Protein 6OZF (pdb70)

InterPro domains:
  IPR007581 Endonuclease V [MF_00801] (12-224)
  IPR007581 Endonuclease V [PF04493] (22-214)
  IPR007581 Endonuclease V [PTHR28511] (19-219)
  IPR007581 Endonuclease V [cd06559] (13-219)
  IPR053396 Endonuclease V-like [NF041102] (6-221)

Secondary structure (DSSP, 8-state):
--EEE-S-S---HHHHHHHHHHHGGG-------S--SEEEEEEEEEEETTEEEEEEEEEETTT--EEEEEEEEEE--S---TT-HHHHHHHHHHHHHHH--S--SEEEEES-SSSSTTS--HHHHHHHHHTS-EEEEESS-SS-B-PPPPSSTT-EEEEEETTEEEEEEE--STTS--EEEEE-SS--HHHHHHHHHHHS-TT-SS-HHHHHHHHHHHHH-/--EEE-S-S---HHHHHHHHHHHGGG-------S--SEEEEEEEE-SSTTEEEEEEEEEETTT--EEEEEEEEEE--S---TT-HHHHHHHHHHHHHTT--SPPSEEEEES-SSSSTTS--HHHHHHHHHTS-EEEEESS-SS-EEPPPPSSTT-EEEEEETTEEEEEEE--STTS--EEEEE-SS--HHHHHHHHHHHSPTT-SS-HHHHHHHHHHHHHHHHH-

Solvent-accessible surface area: 19078 Å² total; per-residue (Å²): 38,44,18,58,8,44,23,68,32,97,29,78,48,110,72,0,51,128,33,2,61,103,14,83,139,108,20,119,84,55,77,34,150,44,114,5,102,71,1,0,0,5,17,24,6,71,60,32,176,64,50,0,0,1,0,0,0,0,1,55,38,100,67,31,121,64,62,29,56,16,42,43,110,9,124,15,128,18,79,128,51,80,4,3,36,2,4,28,26,0,43,7,1,3,82,0,0,35,50,4,209,32,128,3,48,0,0,0,2,57,10,15,0,6,0,4,48,41,27,1,2,10,0,0,0,0,0,11,0,9,82,7,25,0,0,0,6,12,129,76,120,53,68,9,94,64,160,102,7,129,80,131,84,51,19,92,12,49,1,80,45,60,172,80,60,0,0,0,0,1,20,5,82,108,66,32,57,6,0,14,1,0,0,0,16,51,0,29,16,83,9,0,27,96,0,0,62,36,0,6,56,102,48,92,53,30,0,6,0,2,52,20,0,88,55,34,0,76,166,71,112,33,52,11,69,8,31,28,90,24,109,27,77,60,129,77,0,62,113,31,2,51,98,15,88,151,102,27,108,81,56,79,41,137,42,125,6,89,66,2,0,0,4,8,28,10,50,36,22,161,132,57,0,0,0,0,0,0,0,3,53,29,104,69,41,127,67,62,25,55,20,28,36,92,17,136,10,94,20,82,128,55,81,5,4,37,2,5,44,21,0,45,6,1,4,101,0,0,35,52,5,213,34,124,3,47,0,0,0,4,39,9,16,0,8,0,4,53,42,38,1,2,10,0,1,0,0,0,14,0,6,73,6,23,0,0,0,5,9,118,80,125,55,63,10,93,60,160,99,6,123,68,126,94,53,27,91,17,55,1,80,50,67,173,76,65,0,0,0,0,0,24,8,77,89,67,30,58,9,0,15,0,0,0,0,16,52,0,29,18,88,8,0,21,92,1,0,63,38,1,7,60,99,42,108,52,30,0,9,1,2,47,27,0,88,66,74,0,37,150,50,60,114,68,82,92

Structure (mmCIF, N/CA/C/O backbone):
data_6OZF
#
_entry.id   6OZF
#
_cell.length_a   63.129
_cell.length_b   75.578
_cell.length_c   106.397
_cell.angle_alpha   90.00
_cell.angle_beta   90.00
_cell.angle_gamma   90.00
#
_symmetry.space_group_name_H-M   'P 2 21 21'
#
loop_
_entity.id
_entity.type
_entity.pdbx_description
1 polymer 'Endonuclease V'
2 polymer "DNA/RNA (5'-D(P*AP*AP*TP*GP*I)-R(P*A)-D(P*GP*AP*TP*GP*CP*T)-3')"
3 non-polymer 'CALCIUM ION'
4 non-polymer 'SODIUM ION'
5 non-polymer GLYCEROL
6 non-polymer 1,2-ETHANEDIOL
7 non-polymer 'TETRAETHYLENE GLYCOL'
8 water water
#
loop_
_atom_site.group_PDB
_atom_site.id
_atom_site.type_symbol
_atom_site.label_atom_id
_atom_site.label_alt_id
_atom_site.label_comp_id
_atom_site.label_asym_id
_atom_site.label_entity_id
_atom_site.label_seq_id
_atom_site.pdbx_PDB_ins_code
_atom_site.Cartn_x
_atom_site.Cartn_y
_atom_site.Cartn_z
_atom_site.occupancy
_atom_site.B_iso_or_equiv
_atom_site.auth_seq_id
_atom_site.auth_comp_id
_atom_site.auth_asym_id
_atom_site.auth_atom_id
_atom_site.pdbx_PDB_model_num
ATOM 1 N N . MET A 1 1 ? 87.888 26.416 12.534 1.00 18.53 1 MET A N 1
ATOM 2 C CA . MET A 1 1 ? 87.536 27.509 11.618 1.00 18.14 1 MET A CA 1
ATOM 3 C C . MET A 1 1 ? 86.360 28.287 12.184 1.00 22.28 1 MET A C 1
ATOM 4 O O . MET A 1 1 ? 85.496 27.712 12.847 1.00 17.00 1 MET A O 1
ATOM 9 N N . ASP A 1 2 ? 86.325 29.588 11.921 1.00 17.84 2 ASP A N 1
ATOM 10 C CA . ASP A 1 2 ? 85.288 30.417 12.510 1.00 23.62 2 ASP A CA 1
ATOM 11 C C . ASP A 1 2 ? 83.959 30.226 11.776 1.00 19.84 2 ASP A C 1
ATOM 12 O O . ASP A 1 2 ? 83.910 29.763 10.634 1.00 20.69 2 ASP A O 1
ATOM 17 N N . TYR A 1 3 ? 82.873 30.580 12.460 1.00 18.22 3 TYR A N 1
ATOM 18 C CA . TYR A 1 3 ? 81.549 30.553 11.847 1.00 20.40 3 TYR A CA 1
ATOM 19 C C . TYR A 1 3 ? 80.624 31.463 12.642 1.00 23.51 3 TYR A C 1
ATOM 20 O O . TYR A 1 3 ? 80.966 31.930 13.734 1.00 20.48 3 TYR A O 1
ATOM 29 N N . ARG A 1 4 ? 79.445 31.707 12.078 1.00 17.51 4 ARG A N 1
ATOM 30 C CA . ARG A 1 4 ? 78.381 32.462 12.730 1.00 18.21 4 ARG A CA 1
ATOM 31 C C . ARG A 1 4 ? 77.295 31.486 13.158 1.00 23.51 4 ARG A C 1
ATOM 32 O O . ARG A 1 4 ? 76.831 30.671 12.349 1.00 22.36 4 ARG A O 1
ATOM 40 N N . GLN A 1 5 ? 76.938 31.529 14.439 1.00 18.26 5 GLN A N 1
ATOM 41 C CA . GLN A 1 5 ? 75.824 30.750 14.979 1.00 18.41 5 GLN A CA 1
ATOM 42 C C . GLN A 1 5 ? 74.569 31.604 14.841 1.00 22.64 5 GLN A C 1
ATOM 43 O O . GLN A 1 5 ? 74.342 32.518 15.638 1.00 23.17 5 GLN A O 1
ATOM 49 N N . LEU A 1 6 ? 73.747 31.314 13.825 1.00 24.25 6 LEU A N 1
ATOM 50 C CA . LEU A 1 6 ? 72.649 32.208 13.466 1.00 25.58 6 LEU A CA 1
ATOM 51 C C . LEU A 1 6 ? 71.392 32.015 14.313 1.00 29.62 6 LEU A C 1
ATOM 52 O O . LEU A 1 6 ? 70.575 32.937 14.387 1.00 29.40 6 LEU A O 1
ATOM 57 N N . HIS A 1 7 ? 71.200 30.846 14.916 1.00 22.48 7 HIS A N 1
ATOM 58 C CA . HIS A 1 7 ? 69.996 30.560 15.686 1.00 30.98 7 HIS A CA 1
ATOM 59 C C . HIS A 1 7 ? 70.274 29.340 16.548 1.00 28.43 7 HIS A C 1
ATOM 60 O O . HIS A 1 7 ? 71.270 28.642 16.356 1.00 29.69 7 HIS A O 1
ATOM 67 N N . ARG A 1 8 ? 69.383 29.085 17.504 1.00 25.81 8 ARG A N 1
ATOM 68 C CA . ARG A 1 8 ? 69.521 27.893 18.329 1.00 26.96 8 ARG A CA 1
ATOM 69 C C . ARG A 1 8 ? 69.033 26.665 17.560 1.00 25.57 8 ARG A C 1
ATOM 70 O O . ARG A 1 8 ? 68.243 26.764 16.616 1.00 23.31 8 ARG A O 1
ATOM 78 N N . TRP A 1 9 ? 69.511 25.494 17.977 1.00 23.65 9 TRP A N 1
ATOM 79 C CA . TRP A 1 9 ? 69.193 24.251 17.286 1.00 30.83 9 TRP A CA 1
ATOM 80 C C . TRP A 1 9 ? 68.053 23.467 17.920 1.00 32.43 9 TRP A C 1
ATOM 81 O O . TRP A 1 9 ? 67.393 22.688 17.226 1.00 31.19 9 TRP A O 1
ATOM 92 N N . ASP A 1 10 ? 67.823 23.621 19.220 1.00 28.23 10 ASP A N 1
ATOM 93 C CA . ASP A 1 10 ? 66.877 22.758 19.926 1.00 28.15 10 ASP A CA 1
ATOM 94 C C . ASP A 1 10 ? 65.458 23.320 19.793 1.00 32.17 10 ASP A C 1
ATOM 95 O O . ASP A 1 10 ? 64.857 23.833 20.741 1.00 31.29 10 ASP A O 1
ATOM 100 N N . LEU A 1 11 ? 64.937 23.239 18.561 1.00 28.96 11 LEU A N 1
ATOM 101 C CA . LEU A 1 11 ? 63.614 23.724 18.182 1.00 28.92 11 LEU A CA 1
ATOM 102 C C . LEU A 1 11 ? 62.704 22.578 17.761 1.00 25.94 11 LEU A C 1
ATOM 103 O O . LEU A 1 11 ? 63.161 21.646 17.089 1.00 24.93 11 LEU A O 1
ATOM 108 N N . PRO A 1 12 ? 61.415 22.641 18.080 1.00 27.31 12 PRO A N 1
ATOM 109 C CA . PRO A 1 12 ? 60.467 21.668 17.514 1.00 27.32 12 PRO A CA 1
ATOM 110 C C . PRO A 1 12 ? 60.341 21.851 16.012 1.00 28.41 12 PRO A C 1
ATOM 111 O O . PRO A 1 12 ? 60.629 22.936 15.484 1.00 25.10 12 PRO A O 1
ATOM 115 N N . PRO A 1 13 ? 59.945 20.801 15.283 1.00 28.54 13 PRO A N 1
ATOM 116 C CA . PRO A 1 13 ? 59.921 20.894 13.809 1.00 26.54 13 PRO A CA 1
ATOM 117 C C . PRO A 1 13 ? 59.172 22.104 13.273 1.00 31.48 13 PRO A C 1
ATOM 118 O O . PRO A 1 13 ? 59.612 22.704 12.285 1.00 22.84 13 PRO A O 1
ATOM 122 N N . GLU A 1 14 ? 58.039 22.467 13.884 1.00 29.19 14 GLU A N 1
ATOM 123 C CA . GLU A 1 14 ? 57.268 23.611 13.399 1.00 35.85 14 GLU A CA 1
ATOM 124 C C . GLU A 1 14 ? 58.087 24.897 13.450 1.00 33.23 14 GLU A C 1
ATOM 125 O O . GLU A 1 14 ? 58.044 25.709 12.521 1.00 32.46 14 GLU A O 1
ATOM 131 N N . GLU A 1 15 ? 58.826 25.107 14.540 1.00 34.12 15 GLU A N 1
ATOM 132 C CA . GLU A 1 15 ? 59.637 26.312 14.665 1.00 32.83 15 GLU A CA 1
ATOM 133 C C . GLU A 1 15 ? 60.875 26.241 13.776 1.00 32.45 15 GLU A C 1
ATOM 134 O O . GLU A 1 15 ? 61.353 27.268 13.283 1.00 30.82 15 GLU A O 1
ATOM 140 N N . ALA A 1 16 ? 61.404 25.037 13.563 1.00 23.65 16 ALA A N 1
ATOM 141 C CA . ALA A 1 16 ? 62.537 24.869 12.657 1.00 18.58 16 ALA A CA 1
ATOM 142 C C . ALA A 1 16 ? 62.153 25.233 11.225 1.00 32.19 16 ALA A C 1
ATOM 143 O O . ALA A 1 16 ? 62.962 25.790 10.472 1.00 23.03 16 ALA A O 1
ATOM 145 N N . ILE A 1 17 ? 60.925 24.909 10.826 1.00 26.15 17 ILE A N 1
ATOM 146 C CA . ILE A 1 17 ? 60.457 25.288 9.497 1.00 23.03 17 ILE A CA 1
ATOM 147 C C . ILE A 1 17 ? 60.372 26.803 9.379 1.00 24.38 17 ILE A C 1
ATOM 148 O O . ILE A 1 17 ? 60.774 27.383 8.364 1.00 31.15 17 ILE A O 1
ATOM 153 N N . LYS A 1 18 ? 59.866 27.472 10.421 1.00 29.61 18 LYS A N 1
ATOM 154 C CA . LYS A 1 18 ? 59.798 28.927 10.394 1.00 31.80 18 LYS A CA 1
ATOM 155 C C . LYS A 1 18 ? 61.191 29.531 10.284 1.00 33.44 18 LYS A C 1
ATOM 156 O O . LYS A 1 18 ? 61.392 30.514 9.562 1.00 35.89 18 LYS A O 1
ATOM 162 N N . VAL A 1 19 ? 62.167 28.956 10.996 1.00 25.65 19 VAL A N 1
ATOM 163 C CA . VAL A 1 19 ? 63.542 29.443 10.895 1.00 28.61 19 VAL A CA 1
ATOM 164 C C . VAL A 1 19 ? 64.042 29.330 9.461 1.00 30.17 19 VAL A C 1
ATOM 165 O O . VAL A 1 19 ? 64.656 30.264 8.931 1.00 30.99 19 VAL A O 1
ATOM 169 N N . GLN A 1 20 ? 63.772 28.196 8.805 1.00 32.85 20 GLN A N 1
ATOM 170 C CA . GLN A 1 20 ? 64.179 28.038 7.412 1.00 20.61 20 GLN A CA 1
ATOM 171 C C . GLN A 1 20 ? 63.552 29.100 6.518 1.00 23.62 20 GLN A C 1
ATOM 172 O O . GLN A 1 20 ? 64.206 29.607 5.601 1.00 32.64 20 GLN A O 1
ATOM 178 N N . ASN A 1 21 ? 62.278 29.443 6.757 1.00 26.19 21 ASN A N 1
ATOM 179 C CA . ASN A 1 21 ? 61.619 30.435 5.908 1.00 29.52 21 ASN A CA 1
ATOM 180 C C . ASN A 1 21 ? 62.168 31.844 6.115 1.00 33.71 21 ASN A C 1
ATOM 181 O O . ASN A 1 21 ? 61.979 32.704 5.246 1.00 36.09 21 ASN A O 1
ATOM 186 N N . GLU A 1 22 ? 62.815 32.118 7.246 1.00 33.56 22 GLU A N 1
ATOM 187 C CA . GLU A 1 22 ? 63.545 33.377 7.361 1.00 39.76 22 GLU A CA 1
ATOM 188 C C . GLU A 1 22 ? 64.949 33.261 6.777 1.00 34.78 22 GLU A C 1
ATOM 189 O O . GLU A 1 22 ? 65.417 34.175 6.092 1.00 41.50 22 GLU A O 1
ATOM 195 N N . LEU A 1 23 ? 65.625 32.138 7.013 1.00 27.34 23 LEU A N 1
ATOM 196 C CA . LEU A 1 23 ? 66.998 32.003 6.540 1.00 26.84 23 LEU A CA 1
ATOM 197 C C . LEU A 1 23 ? 67.085 31.948 5.021 1.00 29.75 23 LEU A C 1
ATOM 198 O O . LEU A 1 23 ? 68.084 32.403 4.450 1.00 32.93 23 LEU A O 1
ATOM 203 N N . ARG A 1 24 ? 66.066 31.392 4.350 1.00 25.96 24 ARG A N 1
ATOM 204 C CA . ARG A 1 24 ? 66.123 31.275 2.897 1.00 27.33 24 ARG A CA 1
ATOM 205 C C . ARG A 1 24 ? 66.276 32.633 2.234 1.00 32.55 24 ARG A C 1
ATOM 206 O O . ARG A 1 24 ? 66.820 32.714 1.130 1.00 31.97 24 ARG A O 1
ATOM 214 N N . LYS A 1 25 ? 65.823 33.694 2.906 1.00 31.64 25 LYS A N 1
ATOM 215 C CA . LYS A 1 25 ? 65.935 35.055 2.418 1.00 41.90 25 LYS A CA 1
ATOM 216 C C . LYS A 1 25 ? 67.388 35.486 2.345 1.00 41.43 25 LYS A C 1
ATOM 217 O O . LYS A 1 25 ? 67.726 36.431 1.617 1.00 41.52 25 LYS A O 1
ATOM 223 N N . LYS A 1 26 ? 68.249 34.831 3.116 1.00 31.97 26 LYS A N 1
ATOM 224 C CA . LYS A 1 26 ? 69.650 35.210 3.249 1.00 31.91 26 LYS A CA 1
ATOM 225 C C . LYS A 1 26 ? 70.571 34.461 2.298 1.00 33.92 26 LYS A C 1
ATOM 226 O O . LYS A 1 26 ? 71.783 34.663 2.363 1.00 34.75 26 LYS A O 1
ATOM 232 N N . ILE A 1 27 ? 70.059 33.529 1.496 1.00 36.52 27 ILE A N 1
ATOM 233 C CA . ILE A 1 27 ? 70.922 32.825 0.556 1.00 33.87 27 ILE A CA 1
ATOM 234 C C . ILE A 1 27 ? 71.322 33.749 -0.590 1.00 31.74 27 ILE A C 1
ATOM 235 O O . ILE A 1 27 ? 70.506 34.532 -1.100 1.00 36.99 27 ILE A O 1
ATOM 240 N N . LYS A 1 28 ? 72.579 33.634 -1.021 1.00 33.51 28 LYS A N 1
ATOM 241 C CA . LYS A 1 28 ? 73.114 34.345 -2.180 1.00 32.28 28 LYS A CA 1
ATOM 242 C C . LYS A 1 28 ? 73.573 33.382 -3.249 1.00 34.99 28 LYS A C 1
ATOM 243 O O . LYS A 1 28 ? 74.585 32.697 -3.082 1.00 31.50 28 LYS A O 1
ATOM 249 N N . LEU A 1 29 ? 72.850 33.376 -4.365 1.00 33.43 29 LEU A N 1
ATOM 250 C CA . LEU A 1 29 ? 73.153 32.487 -5.477 1.00 33.89 29 LEU A CA 1
ATOM 251 C C . LEU A 1 29 ? 74.082 33.232 -6.434 1.00 36.50 29 LEU A C 1
ATOM 252 O O . LEU A 1 29 ? 73.658 33.839 -7.415 1.00 41.63 29 LEU A O 1
ATOM 257 N N . THR A 1 30 ? 75.371 33.241 -6.097 1.00 43.16 30 THR A N 1
ATOM 258 C CA . THR A 1 30 ? 76.330 33.980 -6.911 1.00 46.80 30 THR A CA 1
ATOM 259 C C . THR A 1 30 ? 77.263 33.018 -7.651 1.00 41.56 30 THR A C 1
ATOM 260 O O . THR A 1 30 ? 77.563 31.931 -7.149 1.00 40.96 30 THR A O 1
ATOM 264 N N . PRO A 1 31 ? 77.730 33.380 -8.849 1.00 44.16 31 PRO A N 1
ATOM 265 C CA . PRO A 1 31 ? 78.688 32.520 -9.554 1.00 44.32 31 PRO A CA 1
ATOM 266 C C . PRO A 1 31 ? 79.946 32.277 -8.733 1.00 42.34 31 PRO A C 1
ATOM 267 O O . PRO A 1 31 ? 80.365 33.109 -7.925 1.00 41.85 31 PRO A O 1
ATOM 271 N N . TYR A 1 32 ? 80.562 31.125 -8.960 1.00 41.67 32 TYR A N 1
ATOM 272 C CA . TYR A 1 32 ? 81.883 30.841 -8.417 1.00 40.80 32 TYR A CA 1
ATOM 273 C C . TYR A 1 32 ? 82.847 30.893 -9.593 1.00 64.38 32 TYR A C 1
ATOM 274 O O . TYR A 1 32 ? 82.930 29.946 -10.380 1.00 74.85 32 TYR A O 1
ATOM 283 N N . GLU A 1 33 ? 83.583 31.993 -9.700 1.00 62.91 33 GLU A N 1
ATOM 284 C CA . GLU A 1 33 ? 84.550 32.147 -10.774 1.00 76.83 33 GLU A CA 1
ATOM 285 C C . GLU A 1 33 ? 85.902 31.586 -10.373 1.00 75.20 33 GLU A C 1
ATOM 286 O O . GLU A 1 33 ? 86.301 31.620 -9.206 1.00 68.42 33 GLU A O 1
ATOM 292 N N . GLY A 1 34 ? 86.603 31.069 -11.367 1.00 83.97 34 GLY A N 1
ATOM 293 C CA . GLY A 1 34 ? 87.931 30.566 -11.159 1.00 83.81 34 GLY A CA 1
ATOM 294 C C . GLY A 1 34 ? 87.908 29.165 -10.585 1.00 71.79 34 GLY A C 1
ATOM 295 O O . GLY A 1 34 ? 86.881 28.477 -10.523 1.00 64.92 34 GLY A O 1
ATOM 296 N N . GLU A 1 35 ? 89.083 28.750 -10.141 1.00 65.02 35 GLU A N 1
ATOM 297 C CA . GLU A 1 35 ? 89.302 27.405 -9.663 1.00 61.20 35 GLU A CA 1
ATOM 298 C C . GLU A 1 35 ? 89.623 27.443 -8.179 1.00 53.56 35 GLU A C 1
ATOM 299 O O . GLU A 1 35 ? 90.430 28.277 -7.744 1.00 49.09 35 GLU A O 1
ATOM 305 N N . PRO A 1 36 ? 89.006 26.589 -7.373 1.00 47.98 36 PRO A N 1
ATOM 306 C CA . PRO A 1 36 ? 89.356 26.546 -5.953 1.00 37.60 36 PRO A CA 1
ATOM 307 C C . PRO A 1 36 ? 90.719 25.907 -5.755 1.00 38.83 36 PRO A C 1
ATOM 308 O O . PRO A 1 36 ? 91.230 25.167 -6.599 1.00 41.87 36 PRO A O 1
ATOM 312 N N . GLU A 1 37 ? 91.308 26.211 -4.607 1.00 36.84 37 GLU A N 1
ATOM 313 C CA . GLU A 1 37 ? 92.574 25.620 -4.205 1.00 37.54 37 GLU A CA 1
ATOM 314 C C . GLU A 1 37 ? 92.389 24.532 -3.162 1.00 32.18 37 GLU A C 1
ATOM 315 O O . GLU A 1 37 ? 93.095 23.517 -3.207 1.00 32.49 37 GLU A O 1
ATOM 321 N N . TYR A 1 38 ? 91.406 24.703 -2.273 1.00 28.53 38 TYR A N 1
ATOM 322 C CA . TYR A 1 38 ? 91.107 23.773 -1.193 1.00 24.87 38 TYR A CA 1
ATOM 323 C C . TYR A 1 38 ? 89.618 23.465 -1.230 1.00 22.60 38 TYR A C 1
ATOM 324 O O . TYR A 1 38 ? 88.799 24.387 -1.255 1.00 25.26 38 TYR A O 1
ATOM 333 N N . VAL A 1 39 ? 89.270 22.182 -1.232 1.00 20.83 39 VAL A N 1
ATOM 334 C CA . VAL A 1 39 ? 87.880 21.740 -1.339 1.00 19.32 39 VAL A CA 1
ATOM 335 C C . VAL A 1 39 ? 87.574 20.786 -0.193 1.00 19.12 39 VAL A C 1
ATOM 336 O O . VAL A 1 39 ? 88.292 19.799 0.002 1.00 18.83 39 VAL A O 1
ATOM 340 N N . ALA A 1 40 ? 86.487 21.053 0.540 1.00 14.94 40 ALA A N 1
ATOM 341 C CA . ALA A 1 40 ? 86.128 20.237 1.689 1.00 13.70 40 ALA A CA 1
ATOM 342 C C . ALA A 1 40 ? 84.919 19.366 1.379 1.00 14.10 40 ALA A C 1
ATOM 343 O O . ALA A 1 40 ? 84.048 19.736 0.587 1.00 16.98 40 ALA A O 1
ATOM 345 N N . GLY A 1 41 ? 84.878 18.194 2.010 1.00 14.77 41 GLY A N 1
ATOM 346 C CA . GLY A 1 41 ? 83.703 17.346 1.960 1.00 12.69 41 GLY A CA 1
ATOM 347 C C . GLY A 1 41 ? 83.307 16.926 3.359 1.00 14.90 41 GLY A C 1
ATOM 348 O O . GLY A 1 41 ? 84.147 16.776 4.247 1.00 13.37 41 GLY A O 1
ATOM 349 N N . VAL A 1 42 ? 82.003 16.740 3.558 1.00 13.68 42 VAL A N 1
ATOM 350 C CA A VAL A 1 42 ? 81.505 16.451 4.895 0.50 15.13 42 VAL A CA 1
ATOM 351 C CA B VAL A 1 42 ? 81.444 16.495 4.888 0.50 14.92 42 VAL A CA 1
ATOM 352 C C . VAL A 1 42 ? 80.608 15.226 4.839 1.00 13.69 42 VAL A C 1
ATOM 353 O O . VAL A 1 42 ? 79.821 15.035 3.903 1.00 14.21 42 VAL A O 1
ATOM 360 N N . ASP A 1 43 ? 80.764 14.361 5.836 1.00 13.73 43 ASP A N 1
ATOM 361 C CA A ASP A 1 43 ? 79.920 13.179 5.913 0.50 14.16 43 ASP A CA 1
ATOM 362 C CA B ASP A 1 43 ? 79.985 13.132 5.908 0.50 14.37 43 ASP A CA 1
ATOM 363 C C . ASP A 1 43 ? 79.705 12.834 7.375 1.00 12.74 43 ASP A C 1
ATOM 364 O O . ASP A 1 43 ? 80.477 13.228 8.252 1.00 17.28 43 ASP A O 1
ATOM 373 N N . LEU A 1 44 ? 78.624 12.111 7.628 1.00 14.50 44 LEU A N 1
ATOM 374 C CA . LEU A 1 44 ? 78.311 11.673 8.984 1.00 22.66 44 LEU A CA 1
ATOM 375 C C . LEU A 1 44 ? 78.070 10.166 9.015 1.00 23.60 44 LEU A C 1
ATOM 376 O O . LEU A 1 44 ? 77.538 9.580 8.063 1.00 21.68 44 LEU A O 1
ATOM 381 N N . SER A 1 45 ? 78.449 9.540 10.132 1.00 23.78 45 SER A N 1
ATOM 382 C CA . SER A 1 45 ? 78.071 8.163 10.417 1.00 22.83 45 SER A CA 1
ATOM 383 C C . SER A 1 45 ? 77.518 8.071 11.832 1.00 28.05 45 SER A C 1
ATOM 384 O O . SER A 1 45 ? 77.577 9.018 12.622 1.00 23.92 45 SER A O 1
ATOM 387 N N . PHE A 1 46 ? 76.978 6.902 12.132 1.00 30.94 46 PHE A N 1
ATOM 388 C CA . PHE A 1 46 ? 76.318 6.618 13.404 1.00 35.35 46 PHE A CA 1
ATOM 389 C C . PHE A 1 46 ? 76.876 5.321 13.969 1.00 40.58 46 PHE A C 1
ATOM 390 O O . PHE A 1 46 ? 76.299 4.242 13.777 1.00 42.85 46 PHE A O 1
ATOM 398 N N . PRO A 1 47 ? 78.015 5.392 14.667 1.00 39.88 47 PRO A N 1
ATOM 399 C CA . PRO A 1 47 ? 78.587 4.161 15.244 1.00 46.87 47 PRO A CA 1
ATOM 400 C C . PRO A 1 47 ? 77.621 3.486 16.197 1.00 58.11 47 PRO A C 1
ATOM 401 O O . PRO A 1 47 ? 77.385 2.274 16.102 1.00 72.19 47 PRO A O 1
ATOM 405 N N . GLY A 1 48 ? 77.045 4.256 17.112 1.00 53.34 48 GLY A N 1
ATOM 406 C CA . GLY A 1 48 ? 75.923 3.813 17.906 1.00 66.25 48 GLY A CA 1
ATOM 407 C C . GLY A 1 48 ? 74.656 4.467 17.383 1.00 70.42 48 GLY A C 1
ATOM 408 O O . GLY A 1 48 ? 74.697 5.417 16.604 1.00 68.08 48 GLY A O 1
ATOM 409 N N . LYS A 1 49 ? 73.516 3.932 17.809 1.00 77.84 49 LYS A N 1
ATOM 410 C CA . LYS A 1 49 ? 72.256 4.540 17.410 1.00 80.85 49 LYS A CA 1
ATOM 411 C C . LYS A 1 49 ? 72.070 5.862 18.145 1.00 78.06 49 LYS A C 1
ATOM 412 O O . LYS A 1 49 ? 72.179 5.925 19.375 1.00 75.65 49 LYS A O 1
ATOM 418 N N . GLU A 1 50 ? 71.810 6.923 17.377 1.00 76.90 50 GLU A N 1
ATOM 419 C CA . GLU A 1 50 ? 71.720 8.298 17.873 1.00 74.56 50 GLU A CA 1
ATOM 420 C C . GLU A 1 50 ? 73.033 8.805 18.475 1.00 63.87 50 GLU A C 1
ATOM 421 O O . GLU A 1 50 ? 73.036 9.740 19.282 1.00 58.68 50 GLU A O 1
ATOM 427 N N . GLU A 1 51 ? 74.157 8.211 18.093 1.00 56.43 51 GLU A N 1
ATOM 428 C CA . GLU A 1 51 ? 75.473 8.707 18.468 1.00 51.46 51 GLU A CA 1
ATOM 429 C C . GLU A 1 51 ? 76.202 8.932 17.158 1.00 46.85 51 GLU A C 1
ATOM 430 O O . GLU A 1 51 ? 76.404 7.990 16.385 1.00 33.86 51 GLU A O 1
ATOM 436 N N . GLY A 1 52 ? 76.645 10.157 16.930 1.00 30.92 52 GLY A N 1
ATOM 437 C CA . GLY A 1 52 ? 77.116 10.460 15.606 1.00 27.00 52 GLY A CA 1
ATOM 438 C C . GLY A 1 52 ? 78.588 10.762 15.545 1.00 25.01 52 GLY A C 1
ATOM 439 O O . GLY A 1 52 ? 79.222 11.086 16.556 1.00 26.58 52 GLY A O 1
ATOM 440 N N . LEU A 1 53 ? 79.135 10.637 14.343 1.00 22.48 53 LEU A N 1
ATOM 441 C CA . LEU A 1 53 ? 80.513 10.981 14.048 1.00 20.70 53 LEU A CA 1
ATOM 442 C C . LEU A 1 53 ? 80.499 11.806 12.774 1.00 27.01 53 LEU A C 1
ATOM 443 O O . LEU A 1 53 ? 80.113 11.302 11.716 1.00 29.00 53 LEU A O 1
ATOM 448 N N . ALA A 1 54 ? 80.922 13.063 12.879 1.00 21.26 54 ALA A N 1
ATOM 449 C CA . ALA A 1 54 ? 81.001 13.965 11.740 1.00 18.65 54 ALA A CA 1
ATOM 450 C C . ALA A 1 54 ? 82.452 14.068 11.308 1.00 20.16 54 ALA A C 1
ATOM 451 O O . ALA A 1 54 ? 83.347 14.210 12.150 1.00 18.37 54 ALA A O 1
ATOM 453 N N . VAL A 1 55 ? 82.685 13.982 10.002 1.00 14.07 55 VAL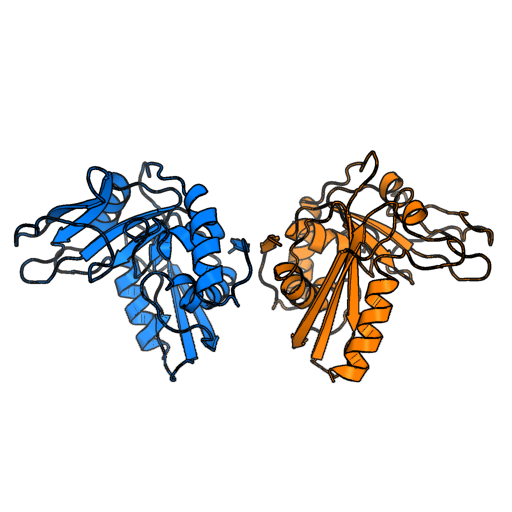 A N 1
ATOM 454 C CA . VAL A 1 55 ? 84.025 14.056 9.444 1.00 14.01 55 VAL A CA 1
ATOM 455 C C . VAL A 1 55 ? 84.037 15.130 8.372 1.00 15.40 55 VAL A C 1
ATOM 456 O O . VAL A 1 55 ? 83.126 15.197 7.540 1.00 14.29 55 VAL A O 1
ATOM 460 N N . ILE A 1 56 ? 85.056 15.973 8.403 1.00 16.50 56 ILE A N 1
ATOM 461 C CA . ILE A 1 56 ? 85.338 16.907 7.323 1.00 12.74 56 ILE A CA 1
ATOM 462 C C . ILE A 1 56 ? 86.707 16.548 6.783 1.00 12.44 56 ILE A C 1
ATOM 463 O O . ILE A 1 56 ? 87.652 16.412 7.559 1.00 14.46 56 ILE A O 1
ATOM 468 N N . VAL A 1 57 ? 86.811 16.385 5.461 1.00 12.40 57 VAL A N 1
ATOM 469 C CA . VAL A 1 57 ? 88.088 16.172 4.795 1.00 17.53 57 VAL A CA 1
ATOM 470 C C . VAL A 1 57 ? 88.332 17.382 3.906 1.00 23.72 57 VAL A C 1
ATOM 471 O O . VAL A 1 57 ? 87.403 17.863 3.255 1.00 20.35 57 VAL A O 1
ATOM 475 N N . VAL A 1 58 ? 89.558 17.906 3.902 1.00 18.37 58 VAL A N 1
ATOM 476 C CA . VAL A 1 58 ? 89.919 19.008 3.012 1.00 17.29 58 VAL A CA 1
ATOM 477 C C . VAL A 1 58 ? 90.919 18.486 1.990 1.00 22.84 58 VAL A C 1
ATOM 478 O O . VAL A 1 58 ? 91.930 17.882 2.363 1.00 18.38 58 VAL A O 1
ATOM 482 N N . LEU A 1 59 ? 90.630 18.706 0.701 1.00 17.94 59 LEU A N 1
ATOM 483 C CA A LEU A 1 59 ? 91.457 18.244 -0.406 0.50 20.80 59 LEU A CA 1
ATOM 484 C CA B LEU A 1 59 ? 91.473 18.244 -0.389 0.50 20.80 59 LEU A CA 1
ATOM 485 C C . LEU A 1 59 ? 92.132 19.421 -1.099 1.00 23.16 59 LEU A C 1
ATOM 486 O O . LEU A 1 59 ? 91.593 20.527 -1.144 1.00 24.07 59 LEU A O 1
ATOM 495 N N . GLU A 1 60 ? 93.309 19.165 -1.658 1.00 26.36 60 GLU A N 1
ATOM 496 C CA . GLU A 1 60 ? 93.938 20.108 -2.564 1.00 29.60 60 GLU A CA 1
ATOM 497 C C . GLU A 1 60 ? 93.380 19.873 -3.961 1.00 31.39 60 GLU A C 1
ATOM 498 O O . GLU A 1 60 ? 93.182 18.731 -4.367 1.00 39.19 60 GLU A O 1
ATOM 504 N N . TYR A 1 61 ? 93.119 20.954 -4.689 1.00 28.34 61 TYR A N 1
ATOM 505 C CA . TYR A 1 61 ? 92.666 20.850 -6.072 1.00 33.28 61 TYR A CA 1
ATOM 506 C C . TYR A 1 61 ? 93.700 21.484 -6.996 1.00 36.52 61 TYR A C 1
ATOM 507 O O . TYR A 1 61 ? 94.191 22.577 -6.696 1.00 40.13 61 TYR A O 1
ATOM 516 N N . PRO A 1 62 ? 94.027 20.855 -8.150 1.00 35.97 62 PRO A N 1
ATOM 517 C CA . PRO A 1 62 ? 93.424 19.651 -8.745 1.00 38.83 62 PRO A CA 1
ATOM 518 C C . PRO A 1 62 ? 94.006 18.283 -8.351 1.00 39.15 62 PRO A C 1
ATOM 519 O O . PRO A 1 62 ? 93.506 17.266 -8.831 1.00 46.26 62 PRO A O 1
ATOM 523 N N . SER A 1 63 ? 94.992 18.239 -7.460 1.00 40.34 63 SER A N 1
ATOM 524 C CA . SER A 1 63 ? 95.646 16.969 -7.162 1.00 39.20 63 SER A CA 1
ATOM 525 C C . SER A 1 63 ? 94.739 16.020 -6.385 1.00 37.11 63 SER A C 1
ATOM 526 O O . SER A 1 63 ? 94.910 14.799 -6.481 1.00 36.18 63 SER A O 1
ATOM 529 N N . PHE A 1 64 ? 93.772 16.560 -5.632 1.00 28.15 64 PHE A N 1
ATOM 530 C CA . PHE A 1 64 ? 92.913 15.818 -4.700 1.00 27.61 64 PHE A CA 1
ATOM 531 C C . PHE A 1 64 ? 93.690 15.217 -3.534 1.00 25.71 64 PHE A C 1
ATOM 532 O O . PHE A 1 64 ? 93.188 14.325 -2.840 1.00 30.29 64 PHE A O 1
ATOM 540 N N . LYS A 1 65 ? 94.912 15.679 -3.314 1.00 27.21 65 LYS A N 1
ATOM 541 C CA . LYS A 1 65 ? 95.688 15.243 -2.165 1.00 25.44 65 LYS A CA 1
ATOM 542 C C . LYS A 1 65 ? 95.022 15.694 -0.863 1.00 22.56 65 LYS A C 1
ATOM 543 O O . LYS A 1 65 ? 94.539 16.825 -0.748 1.00 23.18 65 LYS A O 1
ATOM 549 N N . ILE A 1 66 ? 95.019 14.805 0.125 1.00 20.66 66 ILE A N 1
ATOM 550 C CA . ILE A 1 66 ? 94.353 15.077 1.399 1.00 19.84 66 ILE A CA 1
ATOM 551 C C . ILE A 1 66 ? 95.228 15.999 2.245 1.00 24.09 66 ILE A C 1
ATOM 552 O O . ILE A 1 66 ? 96.405 15.707 2.493 1.00 24.42 66 ILE A O 1
ATOM 557 N N . LEU A 1 67 ? 94.662 17.139 2.649 1.00 18.18 67 LEU A N 1
ATOM 558 C CA . LEU A 1 67 ? 95.351 18.128 3.460 1.00 24.58 67 LEU A CA 1
ATOM 559 C C . LEU A 1 67 ? 94.956 18.085 4.930 1.00 23.98 67 LEU A C 1
ATOM 560 O O . LEU A 1 67 ? 95.766 18.439 5.786 1.00 21.29 67 LEU A O 1
ATOM 565 N N . GLU A 1 68 ? 93.719 17.718 5.238 1.00 19.11 68 GLU A N 1
ATOM 566 C CA . GLU A 1 68 ? 93.270 17.719 6.623 1.00 15.59 68 GLU A CA 1
ATOM 567 C C . GLU A 1 68 ? 92.062 16.816 6.753 1.00 18.49 68 GLU A C 1
ATOM 568 O O . GLU A 1 68 ? 91.265 16.692 5.818 1.00 14.90 68 GLU A O 1
ATOM 574 N N . VAL A 1 69 ? 91.954 16.181 7.922 1.00 17.64 69 VAL A N 1
ATOM 575 C CA . VAL A 1 69 ? 90.758 15.463 8.357 1.00 17.13 69 VAL A CA 1
ATOM 576 C C . VAL A 1 69 ? 90.452 15.932 9.770 1.00 16.72 69 VAL A C 1
ATOM 577 O O . VAL A 1 69 ? 91.350 15.980 10.618 1.00 17.69 69 VAL A O 1
ATOM 581 N N . VAL A 1 70 ? 89.199 16.312 10.023 1.00 17.43 70 VAL A N 1
ATOM 582 C CA . VAL A 1 70 ? 88.767 16.564 11.393 1.00 17.91 70 VAL A CA 1
ATOM 583 C C . VAL A 1 70 ? 87.545 15.702 11.658 1.00 18.21 70 VAL A C 1
ATOM 584 O O . VAL A 1 70 ? 86.811 15.317 10.749 1.00 21.86 70 VAL A O 1
ATOM 588 N N . SER A 1 71 ? 87.315 15.416 12.933 1.00 19.81 71 SER A N 1
ATOM 589 C CA . SER A 1 71 ? 86.128 14.652 13.260 1.00 17.13 71 SER A CA 1
ATOM 590 C C . SER A 1 71 ? 85.659 15.063 14.636 1.00 27.16 71 SER A C 1
ATOM 591 O O . SER A 1 71 ? 86.428 15.600 15.443 1.00 24.50 71 SER A O 1
ATOM 594 N N . GLU A 1 72 ? 84.383 14.804 14.895 1.00 22.48 72 GLU A N 1
ATOM 595 C CA . GLU A 1 72 ? 83.861 15.030 16.230 1.00 25.99 72 GLU A CA 1
ATOM 596 C C . GLU A 1 72 ? 82.722 14.052 16.459 1.00 25.43 72 GLU A C 1
ATOM 597 O O . GLU A 1 72 ? 81.974 13.726 15.533 1.00 18.03 72 GLU A O 1
ATOM 603 N N . ARG A 1 73 ? 82.638 13.544 17.681 1.00 21.21 73 ARG A N 1
ATOM 604 C CA . ARG A 1 73 ? 81.579 12.633 18.086 1.00 24.31 73 ARG A CA 1
ATOM 605 C C . ARG A 1 73 ? 80.619 13.344 19.023 1.00 31.32 73 ARG A C 1
ATOM 606 O O . ARG A 1 73 ? 81.037 14.161 19.850 1.00 29.91 73 ARG A O 1
ATOM 614 N N . GLY A 1 74 ? 79.341 13.016 18.901 1.00 24.56 74 GLY A N 1
ATOM 615 C CA . GLY A 1 74 ? 78.353 13.623 19.769 1.00 26.35 74 GLY A CA 1
ATOM 616 C C . GLY A 1 74 ? 77.020 12.922 19.658 1.00 27.36 74 GLY A C 1
ATOM 617 O O . GLY A 1 74 ? 76.760 12.153 18.725 1.00 27.44 74 GLY A O 1
ATOM 618 N N . GLU A 1 75 ? 76.161 13.228 20.616 1.00 29.80 75 GLU A N 1
ATOM 619 C CA . GLU A 1 75 ? 74.814 12.686 20.635 1.00 31.55 75 GLU A CA 1
ATOM 620 C C . GLU A 1 75 ? 73.946 13.415 19.618 1.00 29.14 75 GLU A C 1
ATOM 621 O O . GLU A 1 75 ? 74.088 14.622 19.414 1.00 31.68 75 GLU A O 1
ATOM 627 N N . ILE A 1 76 ? 73.053 12.672 18.980 1.00 29.45 76 ILE A N 1
ATOM 628 C CA . ILE A 1 76 ? 72.108 13.212 18.003 1.00 23.94 76 ILE A CA 1
ATOM 629 C C . ILE A 1 76 ? 70.776 13.382 18.722 1.00 29.36 76 ILE A C 1
ATOM 630 O O . ILE A 1 76 ? 70.346 12.483 19.456 1.00 27.62 76 ILE A O 1
ATOM 635 N N . THR A 1 77 ? 70.187 14.582 18.621 1.00 21.87 77 THR A N 1
ATOM 636 C CA . THR A 1 77 ? 69.042 14.964 19.446 1.00 24.27 77 THR A CA 1
ATOM 637 C C . THR A 1 77 ? 67.761 15.272 18.669 1.00 26.28 77 THR A C 1
ATOM 638 O O . THR A 1 77 ? 66.746 15.577 19.301 1.00 24.06 77 THR A O 1
ATOM 642 N N . PHE A 1 78 ? 67.825 15.372 17.346 1.00 19.84 78 PHE A N 1
ATOM 643 C CA . PHE A 1 78 ? 66.728 15.743 16.456 1.00 17.22 78 PHE A CA 1
ATOM 644 C C . PHE A 1 78 ? 66.477 14.632 15.433 1.00 21.11 78 PHE A C 1
ATOM 645 O O . PHE A 1 78 ? 67.445 14.122 14.847 1.00 17.95 78 PHE A O 1
ATOM 653 N N . PRO A 1 79 ? 65.227 14.210 15.205 1.00 19.96 79 PRO A N 1
ATOM 654 C CA . PRO A 1 79 ? 64.984 13.076 14.294 1.00 18.01 79 PRO A CA 1
ATOM 655 C C . PRO A 1 79 ? 65.199 13.456 12.832 1.00 15.33 79 PRO A C 1
ATOM 656 O O . PRO A 1 79 ? 65.049 14.615 12.434 1.00 14.96 79 PRO A O 1
ATOM 660 N N . TYR A 1 80 ? 65.472 12.438 12.009 1.00 15.65 80 TYR A N 1
ATOM 661 C CA . TYR A 1 80 ? 65.518 12.671 10.568 1.00 18.79 80 TYR A CA 1
ATOM 662 C C . TYR A 1 80 ? 64.124 13.006 10.058 1.00 20.81 80 TYR A C 1
ATOM 663 O O . TYR A 1 80 ? 63.171 12.245 10.273 1.00 18.97 80 TYR A O 1
ATOM 672 N N . ILE A 1 81 ? 63.999 14.170 9.421 1.00 13.51 81 ILE A N 1
ATOM 673 C CA . ILE A 1 81 ? 62.780 14.576 8.736 1.00 16.51 81 ILE A CA 1
ATOM 674 C C . ILE A 1 81 ? 63.246 15.139 7.403 1.00 17.69 81 ILE A C 1
ATOM 675 O O . ILE A 1 81 ? 64.003 16.110 7.385 1.00 15.38 81 ILE A O 1
ATOM 680 N N . PRO A 1 82 ? 62.807 14.599 6.263 1.00 14.41 82 PRO A N 1
ATOM 681 C CA . PRO A 1 82 ? 63.212 15.184 4.978 1.00 14.75 82 PRO A CA 1
ATOM 682 C C . PRO A 1 82 ? 62.840 16.657 4.960 1.00 15.81 82 PRO A C 1
ATOM 683 O O . PRO A 1 82 ? 61.694 17.026 5.238 1.00 19.24 82 PRO A O 1
ATOM 687 N N . GLY A 1 83 ? 63.810 17.494 4.624 1.00 15.30 83 GLY A N 1
ATOM 688 C CA . GLY A 1 83 ? 63.630 18.929 4.614 1.00 16.06 83 GLY A CA 1
ATOM 689 C C . GLY A 1 83 ? 64.116 19.627 5.865 1.00 14.08 83 GLY A C 1
ATOM 690 O O . GLY A 1 83 ? 64.209 20.862 5.865 1.00 18.82 83 GLY A O 1
ATOM 691 N N . LEU A 1 84 ? 64.442 18.872 6.918 1.00 14.27 84 LEU A N 1
ATOM 692 C CA . LEU A 1 84 ? 64.966 19.427 8.170 1.00 13.52 84 LEU A CA 1
ATOM 693 C C . LEU A 1 84 ? 66.291 18.778 8.567 1.00 15.50 84 LEU A C 1
ATOM 694 O O . LEU A 1 84 ? 66.669 18.767 9.752 1.00 13.44 84 LEU A O 1
ATOM 699 N N . LEU A 1 85 ? 67.035 18.277 7.578 1.00 11.75 85 LEU A N 1
ATOM 700 C CA . LEU A 1 85 ? 68.264 17.536 7.864 1.00 13.44 85 LEU A CA 1
ATOM 701 C C . LEU A 1 85 ? 69.254 18.366 8.680 1.00 15.20 85 LEU A C 1
ATOM 702 O O . LEU A 1 85 ? 69.999 17.818 9.507 1.00 12.46 85 LEU A O 1
ATOM 707 N N . ALA A 1 86 ? 69.297 19.683 8.437 1.00 15.25 86 ALA A N 1
ATOM 708 C CA . ALA A 1 86 ? 70.269 20.543 9.112 1.00 12.57 86 ALA A CA 1
ATOM 709 C C . ALA A 1 86 ? 70.096 20.519 10.622 1.00 13.61 86 ALA A C 1
ATOM 710 O O . ALA A 1 86 ? 71.077 20.675 11.359 1.00 15.26 86 ALA A O 1
ATOM 712 N N . PHE A 1 87 ? 68.859 20.391 11.101 1.00 14.65 87 PHE A N 1
ATOM 713 C CA . PHE A 1 87 ? 68.641 20.409 12.548 1.00 15.73 87 PHE A CA 1
ATOM 714 C C . PHE A 1 87 ? 69.104 19.114 13.200 1.00 17.43 87 PHE A C 1
ATOM 715 O O . PHE A 1 87 ? 69.382 19.099 14.407 1.00 19.19 87 PHE A O 1
ATOM 723 N N . ARG A 1 88 ? 69.283 18.060 12.410 1.00 15.07 88 ARG A N 1
ATOM 724 C CA . ARG A 1 88 ? 69.793 16.793 12.910 1.00 15.63 88 ARG A CA 1
ATOM 725 C C . ARG A 1 88 ? 71.312 16.757 12.872 1.00 18.11 88 ARG A C 1
ATOM 726 O O . ARG A 1 88 ? 71.960 16.374 13.854 1.00 16.24 88 ARG A O 1
ATOM 734 N N . GLU A 1 89 ? 71.884 17.196 11.755 1.00 15.11 89 GLU A N 1
ATOM 735 C CA . GLU A 1 89 ? 73.303 17.017 11.491 1.00 14.03 89 GLU A CA 1
ATOM 736 C C . GLU A 1 89 ? 74.128 18.281 11.651 1.00 18.36 89 GLU A C 1
ATOM 737 O O . GLU A 1 89 ? 75.351 18.185 11.809 1.00 17.18 89 GLU A O 1
ATOM 743 N N . GLY A 1 90 ? 73.507 19.445 11.562 1.00 16.10 90 GLY A N 1
ATOM 744 C CA . GLY A 1 90 ? 74.197 20.708 11.647 1.00 17.84 90 GLY A CA 1
ATOM 745 C C . GLY A 1 90 ? 75.075 20.876 12.875 1.00 19.10 90 GLY A C 1
ATOM 746 O O . GLY A 1 90 ? 76.246 21.230 12.761 1.00 18.32 90 GLY A O 1
ATOM 747 N N . PRO A 1 91 ? 74.531 20.657 14.074 1.00 20.79 91 PRO A N 1
ATOM 748 C CA . PRO A 1 91 ? 75.338 20.926 15.275 1.00 20.31 91 PRO A CA 1
ATOM 749 C C . PRO A 1 91 ? 76.634 20.142 15.323 1.00 22.06 91 PRO A C 1
ATOM 750 O O . PRO A 1 91 ? 77.683 20.715 15.642 1.00 17.91 91 PRO A O 1
ATOM 754 N N . LEU A 1 92 ? 76.597 18.851 14.982 1.00 17.38 92 LEU A N 1
ATOM 755 C CA . LEU A 1 92 ? 77.814 18.049 15.037 1.00 16.58 92 LEU A CA 1
ATOM 756 C C . LEU A 1 92 ? 78.774 18.454 13.929 1.00 17.62 92 LEU A C 1
ATOM 757 O O . LEU A 1 92 ? 79.995 18.481 14.133 1.00 16.22 92 LEU A O 1
ATOM 762 N N . PHE A 1 93 ? 78.246 18.780 12.747 1.00 13.03 93 PHE A N 1
ATOM 763 C CA . PHE A 1 93 ? 79.117 19.324 11.709 1.00 13.82 93 PHE A CA 1
ATOM 764 C C . PHE A 1 93 ? 79.839 20.569 12.210 1.00 16.90 93 PHE A C 1
ATOM 765 O O . PHE A 1 93 ? 81.050 20.722 12.005 1.00 14.55 93 PHE A O 1
ATOM 773 N N . LEU A 1 94 ? 79.108 21.480 12.865 1.00 15.07 94 LEU A N 1
ATOM 774 C CA . LEU A 1 94 ? 79.743 22.716 13.324 1.00 14.02 94 LEU A CA 1
ATOM 775 C C . LEU A 1 94 ? 80.785 22.452 14.410 1.00 15.87 94 LEU A C 1
ATOM 776 O O . LEU A 1 94 ? 81.776 23.188 14.503 1.00 16.73 94 LEU A O 1
ATOM 781 N N . LYS A 1 95 ? 80.595 21.416 15.230 1.00 16.61 95 LYS A N 1
ATOM 782 C CA . LYS A 1 95 ? 81.632 21.074 16.197 1.00 19.14 95 LYS A CA 1
ATOM 783 C C . LYS A 1 95 ? 82.895 20.601 15.490 1.00 21.80 95 LYS A C 1
ATOM 784 O O . LYS A 1 95 ? 84.003 20.905 15.929 1.00 22.51 95 LYS A O 1
ATOM 790 N N . ALA A 1 96 ? 82.750 19.870 14.385 1.00 14.76 96 ALA A N 1
ATOM 791 C CA . ALA A 1 96 ? 83.926 19.507 13.608 1.00 17.63 96 ALA A CA 1
ATOM 792 C C . ALA A 1 96 ? 84.517 20.729 12.914 1.00 15.89 96 ALA A C 1
ATOM 793 O O . ALA A 1 96 ? 85.739 20.883 12.856 1.00 17.68 96 ALA A O 1
ATOM 795 N N . TRP A 1 97 ? 83.653 21.619 12.408 1.00 16.53 97 TRP A N 1
ATOM 796 C CA . TRP A 1 97 ? 84.112 22.803 11.683 1.00 15.66 97 TRP A CA 1
ATOM 797 C C . TRP A 1 97 ? 84.975 23.694 12.563 1.00 17.36 97 TRP A C 1
ATOM 798 O O . TRP A 1 97 ? 85.988 24.246 12.104 1.00 14.64 97 TRP A O 1
ATOM 809 N N . GLU A 1 98 ? 84.599 23.835 13.844 1.00 15.52 98 GLU A N 1
ATOM 810 C CA . GLU A 1 98 ? 85.374 24.686 14.741 1.00 21.35 98 GLU A CA 1
ATOM 811 C C . GLU A 1 98 ? 86.806 24.172 14.896 1.00 21.46 98 GLU A C 1
ATOM 812 O O . GLU A 1 98 ? 87.722 24.955 15.158 1.00 22.80 98 GLU A O 1
ATOM 818 N N . LYS A 1 99 ? 87.027 22.871 14.697 1.00 15.93 99 LYS A N 1
ATOM 819 C CA . LYS A 1 99 ? 88.365 22.305 14.807 1.00 18.31 99 LYS A CA 1
ATOM 820 C C . LYS A 1 99 ? 89.199 22.510 13.548 1.00 19.82 99 LYS A C 1
ATOM 821 O O . LYS A 1 99 ? 90.427 22.411 13.610 1.00 19.34 99 LYS A O 1
ATOM 827 N N . LEU A 1 100 ? 88.559 22.817 12.423 1.00 17.74 100 LEU A N 1
ATOM 828 C CA . LEU A 1 100 ? 89.263 22.864 11.147 1.00 16.63 100 LEU A CA 1
ATOM 829 C C . LEU A 1 100 ? 90.311 23.972 11.131 1.00 19.17 100 LEU A C 1
ATOM 830 O O . LEU A 1 100 ? 90.024 25.118 11.492 1.00 22.29 100 LEU A O 1
ATOM 835 N N . ARG A 1 101 ? 91.535 23.632 10.703 1.00 20.19 101 ARG A N 1
ATOM 836 C CA . ARG A 1 101 ? 92.610 24.612 10.581 1.00 22.98 101 ARG A CA 1
ATOM 837 C C . ARG A 1 101 ? 92.730 25.167 9.165 1.00 30.91 101 ARG A C 1
ATOM 838 O O . ARG A 1 101 ? 93.045 26.349 8.988 1.00 36.94 101 ARG A O 1
ATOM 846 N N . THR A 1 102 ? 92.477 24.339 8.153 1.00 21.19 102 THR A N 1
ATOM 847 C CA . THR A 1 102 ? 92.567 24.757 6.756 1.00 22.39 102 THR A CA 1
ATOM 848 C C . THR A 1 102 ? 91.266 25.408 6.316 1.00 25.68 102 THR A C 1
ATOM 849 O O . THR A 1 102 ? 90.193 24.821 6.477 1.00 27.01 102 THR A O 1
ATOM 853 N N . LYS A 1 103 ? 91.357 26.600 5.723 1.00 21.19 103 LYS A N 1
ATOM 854 C CA . LYS A 1 103 ? 90.156 27.281 5.253 1.00 22.91 103 LYS A CA 1
ATOM 855 C C . LYS A 1 103 ? 89.820 26.813 3.842 1.00 18.21 103 LYS A C 1
ATOM 856 O O . LYS A 1 103 ? 90.599 27.078 2.914 1.00 20.85 103 LYS A O 1
ATOM 862 N N . PRO A 1 104 ? 88.695 26.130 3.631 1.00 18.26 104 PRO A N 1
ATOM 863 C CA . PRO A 1 104 ? 88.327 25.683 2.280 1.00 15.80 104 PRO A CA 1
ATOM 864 C C . PRO A 1 104 ? 87.827 26.832 1.419 1.00 19.51 104 PRO A C 1
ATOM 865 O O . PRO A 1 104 ? 87.342 27.856 1.908 1.00 23.30 104 PRO A O 1
ATOM 869 N N . ASP A 1 105 ? 87.951 26.636 0.104 1.00 20.57 105 ASP A N 1
ATOM 870 C CA . ASP A 1 105 ? 87.358 27.547 -0.866 1.00 22.58 105 ASP A CA 1
ATOM 871 C C . ASP A 1 105 ? 85.919 27.187 -1.189 1.00 20.87 105 ASP A C 1
ATOM 872 O O . ASP A 1 105 ? 85.134 28.069 -1.564 1.00 21.17 105 ASP A O 1
ATOM 877 N N . VAL A 1 106 ? 85.572 25.907 -1.072 1.00 18.57 106 VAL A N 1
ATOM 878 C CA . VAL A 1 106 ? 84.230 25.400 -1.326 1.00 15.89 106 VAL A CA 1
ATOM 879 C C . VAL A 1 106 ? 84.029 24.193 -0.424 1.00 16.68 106 VAL A C 1
ATOM 880 O O . VAL A 1 106 ? 84.972 23.432 -0.179 1.00 17.05 106 VAL A O 1
ATOM 884 N N . VAL A 1 107 ? 82.807 24.016 0.081 1.00 13.68 107 VAL A N 1
ATOM 885 C CA . VAL A 1 107 ? 82.482 22.876 0.926 1.00 14.39 107 VAL A CA 1
ATOM 886 C C . VAL A 1 107 ? 81.324 22.120 0.298 1.00 15.04 107 VAL A C 1
ATOM 887 O O . VAL A 1 107 ? 80.305 22.721 -0.060 1.00 16.58 107 VAL A O 1
ATOM 891 N N . VAL A 1 108 ? 81.482 20.808 0.171 1.00 13.59 108 VAL A N 1
ATOM 892 C CA . VAL A 1 108 ? 80.489 19.936 -0.446 1.00 12.45 108 VAL A CA 1
ATOM 893 C C . VAL A 1 108 ? 79.856 19.083 0.642 1.00 14.91 108 VAL A C 1
ATOM 894 O O . VAL A 1 108 ? 80.564 18.392 1.383 1.00 16.16 108 VAL A O 1
ATOM 898 N N . PHE A 1 109 ? 78.523 19.093 0.706 1.00 16.12 109 PHE A N 1
ATOM 899 C CA . PHE A 1 109 ? 77.751 18.330 1.674 1.00 15.43 109 PHE A CA 1
ATOM 900 C C . PHE A 1 109 ? 77.024 17.162 1.021 1.00 14.40 109 PHE A C 1
ATOM 901 O O . PHE A 1 109 ? 76.714 17.192 -0.172 1.00 16.82 109 PHE A O 1
ATOM 909 N N . ASN A 1 110 ? 76.746 16.129 1.824 1.00 12.61 110 ASN A N 1
ATOM 910 C CA A ASN A 1 110 ? 75.903 15.006 1.403 0.55 17.95 110 ASN A CA 1
ATOM 911 C CA B ASN A 1 110 ? 75.905 15.008 1.399 0.45 18.87 110 ASN A CA 1
ATOM 912 C C . ASN A 1 110 ? 74.445 15.372 1.641 1.00 26.41 110 ASN A C 1
ATOM 913 O O . ASN A 1 110 ? 73.910 15.156 2.730 1.00 24.39 110 ASN A O 1
ATOM 922 N N . GLY A 1 111 ? 73.789 15.884 0.622 1.00 17.82 111 GLY A N 1
ATOM 923 C CA . GLY A 1 111 ? 72.423 16.361 0.750 1.00 15.38 111 GLY A CA 1
ATOM 924 C C . GLY A 1 111 ? 72.199 17.478 -0.249 1.00 15.39 111 GLY A C 1
ATOM 925 O O . GLY A 1 111 ? 73.072 17.801 -1.045 1.00 19.86 111 GLY A O 1
ATOM 926 N N . GLN A 1 112 ? 70.991 18.029 -0.223 1.00 14.35 112 GLN A N 1
ATOM 927 C CA . GLN A 1 112 ? 70.646 19.112 -1.137 1.00 19.15 112 GLN A CA 1
ATOM 928 C C . GLN A 1 112 ? 71.134 20.459 -0.612 1.00 18.57 112 GLN A C 1
ATOM 929 O O . GLN A 1 112 ? 71.411 20.641 0.578 1.00 17.77 112 GLN A O 1
ATOM 935 N N . GLY A 1 113 ? 71.218 21.416 -1.530 1.00 17.39 113 GLY A N 1
ATOM 936 C CA . GLY A 1 113 ? 71.238 22.820 -1.173 1.00 15.72 113 GLY A CA 1
ATOM 937 C C . GLY A 1 113 ? 69.909 23.447 -1.550 1.00 23.18 113 GLY A C 1
ATOM 938 O O . GLY A 1 113 ? 68.896 23.256 -0.865 1.00 23.77 113 GLY A O 1
ATOM 939 N N . LEU A 1 114 ? 69.908 24.153 -2.685 1.00 18.13 114 LEU A N 1
ATOM 940 C CA . LEU A 1 114 ? 68.737 24.883 -3.168 1.00 21.07 114 LEU A CA 1
ATOM 941 C C . LEU A 1 114 ? 67.572 23.952 -3.510 1.00 23.33 114 LEU A C 1
ATOM 942 O O . LEU A 1 114 ? 66.406 24.366 -3.453 1.00 24.53 114 LEU A O 1
ATOM 947 N N . ALA A 1 115 ? 67.859 22.704 -3.884 1.00 23.54 115 ALA A N 1
ATOM 948 C CA . ALA A 1 115 ? 66.834 21.770 -4.348 1.00 22.48 115 ALA A CA 1
ATOM 949 C C . ALA A 1 115 ? 66.078 21.201 -3.146 1.00 20.61 115 ALA A C 1
ATOM 950 O O . ALA A 1 115 ? 66.222 20.039 -2.762 1.00 20.34 115 ALA A O 1
ATOM 952 N N . HIS A 1 116 ? 65.204 22.035 -2.577 1.00 17.57 116 HIS A N 1
ATOM 953 C CA . HIS A 1 116 ? 64.651 21.824 -1.237 1.00 20.02 116 HIS A CA 1
ATOM 954 C C . HIS A 1 116 ? 63.308 22.538 -1.208 1.00 24.89 116 HIS A C 1
ATOM 955 O O . HIS A 1 116 ? 63.180 23.596 -1.840 1.00 25.43 116 HIS A O 1
ATOM 962 N N . PRO A 1 117 ? 62.293 21.991 -0.522 1.00 22.80 117 PRO A N 1
ATOM 963 C CA . PRO A 1 117 ? 60.949 22.601 -0.585 1.00 24.11 117 PRO A CA 1
ATOM 964 C C . PRO A 1 117 ? 60.882 24.043 -0.102 1.00 28.40 117 PRO A C 1
ATOM 965 O O . PRO A 1 117 ? 59.989 24.782 -0.538 1.00 28.26 117 PRO A O 1
ATOM 969 N N . ARG A 1 118 ? 61.781 24.471 0.791 1.00 23.39 118 ARG A N 1
ATOM 970 C CA . ARG A 1 118 ? 61.840 25.861 1.234 1.00 25.36 118 ARG A CA 1
ATOM 971 C C . ARG A 1 118 ? 63.139 26.536 0.796 1.00 23.94 118 ARG A C 1
ATOM 972 O O . ARG A 1 118 ? 63.538 27.561 1.364 1.00 28.30 118 ARG A O 1
ATOM 980 N N . LYS A 1 119 ? 63.798 25.968 -0.219 1.00 20.63 119 LYS A N 1
ATOM 981 C CA . LYS A 1 119 ? 65.001 26.528 -0.833 1.00 24.95 119 LYS A CA 1
ATOM 982 C C . LYS A 1 119 ? 66.142 26.696 0.172 1.00 28.18 119 LYS A C 1
ATOM 983 O O . LYS A 1 119 ? 66.947 27.621 0.052 1.00 23.82 119 LYS A O 1
ATOM 989 N N . LEU A 1 120 ? 66.250 25.779 1.154 1.00 19.62 120 LEU A N 1
ATOM 990 C CA . LEU A 1 120 ? 67.314 25.884 2.173 1.00 17.78 120 LEU A CA 1
ATOM 991 C C . LEU A 1 120 ? 67.679 24.486 2.675 1.00 20.04 120 LEU A C 1
ATOM 992 O O . LEU A 1 120 ? 67.455 24.130 3.827 1.00 20.11 120 LEU A O 1
ATOM 997 N N . GLY A 1 121 ? 68.259 23.667 1.793 1.00 17.11 121 GLY A N 1
ATOM 998 C CA . GLY A 1 121 ? 68.773 22.390 2.223 1.00 19.20 121 GLY A CA 1
ATOM 999 C C . GLY A 1 121 ? 69.999 22.584 3.090 1.00 16.60 121 GLY A C 1
ATOM 1000 O O . GLY A 1 121 ? 70.521 23.690 3.223 1.00 17.62 121 GLY A O 1
ATOM 1001 N N . ILE A 1 122 ? 70.482 21.472 3.652 1.00 14.95 122 ILE A N 1
ATOM 1002 C CA . ILE A 1 122 ? 71.579 21.538 4.618 1.00 12.82 122 ILE A CA 1
ATOM 1003 C C . ILE A 1 122 ? 72.786 22.279 4.041 1.00 13.67 122 ILE A C 1
ATOM 1004 O O . ILE A 1 122 ? 73.461 23.027 4.750 1.00 14.35 122 ILE A O 1
ATOM 1009 N N . ALA A 1 123 ? 73.075 22.108 2.746 1.00 16.96 123 ALA A N 1
ATOM 1010 C CA . ALA A 1 123 ? 74.250 22.785 2.189 1.00 16.53 123 ALA A CA 1
ATOM 1011 C C . ALA A 1 123 ? 74.066 24.303 2.199 1.00 16.98 123 ALA A C 1
ATOM 1012 O O . ALA A 1 123 ? 75.018 25.053 2.447 1.00 18.37 123 ALA A O 1
ATOM 1014 N N . SER A 1 124 ? 72.852 24.771 1.914 1.00 14.60 124 SER A N 1
ATOM 1015 C CA . SER A 1 124 ? 72.579 26.208 1.939 1.00 17.14 124 SER A CA 1
ATOM 1016 C C . SER A 1 124 ? 72.603 26.733 3.364 1.00 22.31 124 SER A C 1
ATOM 1017 O O . SER A 1 124 ? 73.205 27.775 3.655 1.00 18.82 124 SER A O 1
ATOM 1020 N N . HIS A 1 125 ? 71.965 25.992 4.265 1.00 16.16 125 HIS A N 1
ATOM 1021 C CA . HIS A 1 125 ? 71.886 26.372 5.667 1.00 15.19 125 HIS A CA 1
ATOM 1022 C C . HIS A 1 125 ? 73.276 26.485 6.287 1.00 15.63 125 HIS A C 1
ATOM 1023 O O . HIS A 1 125 ? 73.593 27.479 6.948 1.00 15.18 125 HIS A O 1
ATOM 1030 N N . MET A 1 126 ? 74.121 25.467 6.091 1.00 15.25 126 MET A N 1
ATOM 1031 C CA . MET A 1 126 ? 75.465 25.530 6.661 1.00 17.10 126 MET A CA 1
ATOM 1032 C C . MET A 1 126 ? 76.312 26.585 5.972 1.00 16.98 126 MET A C 1
ATOM 1033 O O . MET A 1 126 ? 77.160 27.210 6.619 1.00 16.72 126 MET A O 1
ATOM 1038 N N . GLY A 1 127 ? 76.087 26.808 4.675 1.00 16.09 127 GLY A N 1
ATOM 1039 C CA . GLY A 1 127 ? 76.785 27.886 3.987 1.00 19.48 127 GLY A CA 1
ATOM 1040 C C . GLY A 1 127 ? 76.575 29.224 4.671 1.00 19.29 127 GLY A C 1
ATOM 1041 O O . GLY A 1 127 ? 77.488 30.044 4.748 1.00 19.58 127 GLY A O 1
ATOM 1042 N N . LEU A 1 128 ? 75.357 29.465 5.163 1.00 16.96 128 LEU A N 1
ATOM 1043 C CA . LEU A 1 128 ? 75.066 30.712 5.852 1.00 18.50 128 LEU A CA 1
ATOM 1044 C C . LEU A 1 128 ? 75.854 30.816 7.145 1.00 18.91 128 LEU A C 1
ATOM 1045 O O . LEU A 1 128 ? 76.257 31.918 7.531 1.00 20.41 128 LEU A O 1
ATOM 1050 N N . PHE A 1 129 ? 76.068 29.687 7.820 1.00 15.84 129 PHE A N 1
ATOM 1051 C CA . PHE A 1 129 ? 76.842 29.684 9.063 1.00 18.28 129 PHE A CA 1
ATOM 1052 C C . PHE A 1 129 ? 78.327 29.914 8.789 1.00 20.52 129 PHE A C 1
ATOM 1053 O O . PHE A 1 129 ? 78.974 30.732 9.452 1.00 18.83 129 PHE A O 1
ATOM 1061 N N . ILE A 1 130 ? 78.892 29.198 7.811 1.00 18.10 130 ILE A N 1
ATOM 1062 C CA . ILE A 1 130 ? 80.337 29.270 7.624 1.00 17.20 130 ILE A CA 1
ATOM 1063 C C . ILE A 1 130 ? 80.763 30.355 6.633 1.00 19.63 130 ILE A C 1
ATOM 1064 O O . ILE A 1 130 ? 81.946 30.720 6.609 1.00 17.51 130 ILE A O 1
ATOM 1069 N N . GLU A 1 131 ? 79.832 30.890 5.831 1.00 20.27 131 GLU A N 1
ATOM 1070 C CA . GLU A 1 131 ? 80.113 31.997 4.901 1.00 23.94 131 GLU A CA 1
ATOM 1071 C C . GLU A 1 131 ? 81.242 31.642 3.931 1.00 25.54 131 GLU A C 1
ATOM 1072 O O . GLU A 1 131 ? 82.177 32.419 3.704 1.00 26.25 131 GLU A O 1
ATOM 1078 N N . ILE A 1 132 ? 81.148 30.440 3.375 1.00 20.43 132 ILE A N 1
ATOM 1079 C CA . ILE A 1 132 ? 82.045 29.914 2.344 1.00 21.00 132 ILE A CA 1
ATOM 1080 C C . ILE A 1 132 ? 81.144 29.282 1.286 1.00 22.02 132 ILE A C 1
ATOM 1081 O O . ILE A 1 132 ? 80.081 28.746 1.640 1.00 21.08 132 ILE A O 1
ATOM 1086 N N . PRO A 1 133 ? 81.490 29.349 0.002 1.00 19.74 133 PRO A N 1
ATOM 1087 C CA . PRO A 1 133 ? 80.658 28.698 -1.024 1.00 19.24 133 PRO A CA 1
ATOM 1088 C C . PRO A 1 133 ? 80.428 27.223 -0.728 1.00 18.50 133 PRO A C 1
ATOM 1089 O O . PRO A 1 133 ? 81.345 26.490 -0.349 1.00 16.32 133 PRO A O 1
ATOM 1093 N N . THR A 1 134 ? 79.179 26.785 -0.879 1.00 15.41 134 THR A N 1
ATOM 1094 C CA . THR A 1 134 ? 78.831 25.402 -0.606 1.00 16.08 134 THR A CA 1
ATOM 1095 C C . THR A 1 134 ? 78.007 24.822 -1.741 1.00 16.55 134 THR A C 1
ATOM 1096 O O . THR A 1 134 ? 77.363 25.535 -2.516 1.00 17.73 134 THR A O 1
ATOM 1100 N N . ILE A 1 135 ? 78.059 23.496 -1.827 1.00 16.27 135 ILE A N 1
ATOM 1101 C CA . ILE A 1 135 ? 77.334 22.730 -2.828 1.00 18.09 135 ILE A CA 1
ATOM 1102 C C . ILE A 1 135 ? 76.729 21.525 -2.123 1.00 16.37 135 ILE A C 1
ATOM 1103 O O . ILE A 1 135 ? 77.371 20.920 -1.259 1.00 14.01 135 ILE A O 1
ATOM 1108 N N . GLY A 1 136 ? 75.499 21.173 -2.491 1.00 14.91 136 GLY A N 1
ATOM 1109 C CA . GLY A 1 136 ? 74.894 19.925 -2.050 1.00 12.98 136 GLY A CA 1
ATOM 1110 C C . GLY A 1 136 ? 74.943 18.864 -3.135 1.00 17.13 136 GLY A C 1
ATOM 1111 O O . GLY A 1 136 ? 74.543 19.105 -4.278 1.00 15.07 136 GLY A O 1
ATOM 1112 N N . VAL A 1 137 ? 75.437 17.686 -2.769 1.00 10.91 137 VAL A N 1
ATOM 1113 C CA . VAL A 1 137 ? 75.441 16.525 -3.663 1.00 12.71 137 VAL A CA 1
ATOM 1114 C C . VAL A 1 137 ? 74.691 15.387 -2.987 1.00 15.16 137 VAL A C 1
ATOM 1115 O O . VAL A 1 137 ? 75.120 14.905 -1.934 1.00 15.16 137 VAL A O 1
ATOM 1119 N N . ALA A 1 138 ? 73.583 14.952 -3.590 1.00 13.40 138 ALA A N 1
ATOM 1120 C CA . ALA A 1 138 ? 72.740 13.904 -3.039 1.00 15.67 138 ALA A CA 1
ATOM 1121 C C . ALA A 1 138 ? 72.609 12.743 -4.024 1.00 19.57 138 ALA A C 1
ATOM 1122 O O . ALA A 1 138 ? 72.786 12.900 -5.234 1.00 18.26 138 ALA A O 1
ATOM 1124 N N . LYS A 1 139 ? 72.318 11.558 -3.488 1.00 16.61 139 LYS A N 1
ATOM 1125 C CA . LYS A 1 139 ? 72.084 10.375 -4.305 1.00 17.63 139 LYS A CA 1
ATOM 1126 C C . LYS A 1 139 ? 70.628 10.212 -4.741 1.00 17.45 139 LYS A C 1
ATOM 1127 O O . LYS A 1 139 ? 70.343 9.370 -5.599 1.00 18.53 139 LYS A O 1
ATOM 1133 N N . SER A 1 140 ? 69.698 10.974 -4.172 1.00 18.06 140 SER A N 1
ATOM 1134 C CA . SER A 1 140 ? 68.298 10.857 -4.554 1.00 19.53 140 SER A CA 1
ATOM 1135 C C . SER A 1 140 ? 67.642 12.218 -4.407 1.00 18.65 140 SER A C 1
ATOM 1136 O O . SER A 1 140 ? 68.167 13.111 -3.738 1.00 17.96 140 SER A O 1
ATOM 1139 N N . ARG A 1 141 ? 66.473 12.353 -5.035 1.00 18.90 141 ARG A N 1
ATOM 1140 C CA . ARG A 1 141 ? 65.769 13.621 -5.143 1.00 20.35 141 ARG A CA 1
ATOM 1141 C C . ARG A 1 141 ? 64.954 13.896 -3.884 1.00 16.07 141 ARG A C 1
ATOM 1142 O O . ARG A 1 141 ? 64.279 12.997 -3.369 1.00 16.87 141 ARG A O 1
ATOM 1150 N N . LEU A 1 142 ? 65.055 15.123 -3.376 1.00 18.46 142 LEU A N 1
ATOM 1151 C CA . LEU A 1 142 ? 64.184 15.648 -2.330 1.00 17.08 142 LEU A CA 1
ATOM 1152 C C . LEU A 1 142 ? 63.045 16.486 -2.886 1.00 20.21 142 LEU A C 1
ATOM 1153 O O . LEU A 1 142 ? 61.894 16.334 -2.467 1.00 21.98 142 LEU A O 1
ATOM 1158 N N . TYR A 1 143 ? 63.347 17.357 -3.843 1.00 22.18 143 TYR A N 1
ATOM 1159 C CA . TYR A 1 143 ? 62.410 18.362 -4.314 1.00 23.55 143 TYR A CA 1
ATOM 1160 C C . TYR A 1 143 ? 62.790 18.718 -5.737 1.00 24.45 143 TYR A C 1
ATOM 1161 O O . TYR A 1 143 ? 63.966 18.649 -6.105 1.00 21.08 143 TYR A O 1
ATOM 1170 N N . GLY A 1 144 ? 61.786 19.076 -6.529 1.00 24.66 144 GLY A N 1
ATOM 1171 C CA . GLY A 1 144 ? 61.981 19.501 -7.897 1.00 25.47 144 GLY A CA 1
ATOM 1172 C C . GLY A 1 144 ? 61.576 18.434 -8.900 1.00 26.87 144 GLY A C 1
ATOM 1173 O O . GLY A 1 144 ? 61.412 17.253 -8.578 1.00 30.45 144 GLY A O 1
ATOM 1174 N N . THR A 1 145 ? 61.389 18.870 -10.143 1.00 25.97 145 THR A N 1
ATOM 1175 C CA . THR A 1 145 ? 61.071 17.959 -11.229 1.00 27.58 145 THR A CA 1
ATOM 1176 C C . THR A 1 145 ? 62.188 17.992 -12.262 1.00 26.62 145 THR A C 1
ATOM 1177 O O . THR A 1 145 ? 62.886 19.001 -12.401 1.00 27.63 145 THR A O 1
ATOM 1181 N N . PHE A 1 146 ? 62.336 16.899 -13.010 1.00 29.99 146 PHE A N 1
ATOM 1182 C CA . PHE A 1 146 ? 63.435 16.815 -13.964 1.00 27.17 146 PHE A CA 1
ATOM 1183 C C . PHE A 1 146 ? 63.152 15.720 -14.980 1.00 30.75 146 PHE A C 1
ATOM 1184 O O . PHE A 1 146 ? 62.436 14.756 -14.697 1.00 30.12 146 PHE A O 1
ATOM 1192 N N . LYS A 1 147 ? 63.761 15.868 -16.155 1.00 30.64 147 LYS A N 1
ATOM 1193 C CA . LYS A 1 147 ? 63.862 14.791 -17.133 1.00 37.20 147 LYS A CA 1
ATOM 1194 C C . LYS A 1 147 ? 65.112 13.971 -16.839 1.00 32.68 147 LYS A C 1
ATOM 1195 O O . LYS A 1 147 ? 66.184 14.534 -16.619 1.00 29.39 147 LYS A O 1
ATOM 1201 N N . MET A 1 148 ? 64.971 12.651 -16.826 1.00 31.69 148 MET A N 1
ATOM 1202 C CA . MET A 1 148 ? 66.101 11.778 -16.516 1.00 30.62 148 MET A CA 1
ATOM 1203 C C . MET A 1 148 ? 67.223 11.994 -17.533 1.00 32.40 148 MET A C 1
ATOM 1204 O O . MET A 1 148 ? 66.965 11.954 -18.752 1.00 34.81 148 MET A O 1
ATOM 1209 N N . PRO A 1 149 ? 68.465 12.222 -17.094 1.00 30.24 149 PRO A N 1
ATOM 1210 C CA . PRO A 1 149 ? 69.571 12.371 -18.052 1.00 31.97 149 PRO A CA 1
ATOM 1211 C C . PRO A 1 149 ? 69.820 11.089 -18.834 1.00 34.75 149 PRO A C 1
ATOM 1212 O O . PRO A 1 149 ? 69.414 9.995 -18.437 1.00 35.06 149 PRO A O 1
ATOM 1216 N N . GLU A 1 150 ? 70.496 11.242 -19.974 1.00 37.33 150 GLU A N 1
ATOM 1217 C CA . GLU A 1 150 ? 70.871 10.103 -20.801 1.00 40.65 150 GLU A CA 1
ATOM 1218 C C . GLU A 1 150 ? 71.800 9.168 -20.028 1.00 40.03 150 GLU A C 1
ATOM 1219 O O . GLU A 1 150 ? 72.513 9.581 -19.112 1.00 37.51 150 GLU A O 1
ATOM 1225 N N . ASP A 1 151 ? 71.817 7.896 -20.420 1.00 47.10 151 ASP A N 1
ATOM 1226 C CA . ASP A 1 151 ? 72.734 6.964 -19.759 1.00 59.62 151 ASP A CA 1
ATOM 1227 C C . ASP A 1 151 ? 74.105 6.986 -20.426 1.00 63.58 151 ASP A C 1
ATOM 1228 O O . ASP A 1 151 ? 74.644 5.963 -20.840 1.00 74.23 151 ASP A O 1
ATOM 1233 N N . LYS A 1 152 ? 74.666 8.185 -20.531 1.00 54.28 152 LYS A N 1
ATOM 1234 C CA . LYS A 1 152 ? 75.998 8.419 -21.064 1.00 52.80 152 LYS A CA 1
ATOM 1235 C C . LYS A 1 152 ? 76.723 9.324 -20.081 1.00 46.23 152 LYS A C 1
ATOM 1236 O O . LYS A 1 152 ? 76.128 10.272 -19.564 1.00 40.45 152 LYS A O 1
ATOM 1242 N N . ARG A 1 153 ? 77.993 9.024 -19.809 1.00 44.90 153 ARG A N 1
ATOM 1243 C CA . ARG A 1 153 ? 78.740 9.803 -18.829 1.00 47.99 153 ARG A CA 1
ATOM 1244 C C . ARG A 1 153 ? 78.697 11.290 -19.164 1.00 47.38 153 ARG A C 1
ATOM 1245 O O . ARG A 1 153 ? 78.864 11.684 -20.323 1.00 44.61 153 ARG A O 1
ATOM 1253 N N . CYS A 1 154 ? 78.437 12.103 -18.138 1.00 43.99 154 CYS A N 1
ATOM 1254 C CA . CYS A 1 154 ? 78.385 13.568 -18.133 1.00 47.18 154 CYS A CA 1
ATOM 1255 C C . CYS A 1 154 ? 77.043 14.114 -18.615 1.00 42.40 154 CYS A C 1
ATOM 1256 O O . CYS A 1 154 ? 76.836 15.328 -18.541 1.00 37.90 154 CYS A O 1
ATOM 1259 N N . SER A 1 155 ? 76.133 13.276 -19.102 1.00 37.11 155 SER A N 1
ATOM 1260 C CA . SER A 1 155 ? 74.789 13.750 -19.401 1.00 36.29 155 SER A CA 1
ATOM 1261 C C . SER A 1 155 ? 74.161 14.364 -18.156 1.00 35.64 155 SER A C 1
ATOM 1262 O O . SER A 1 155 ? 74.344 13.867 -17.044 1.00 30.80 155 SER A O 1
ATOM 1265 N N . TRP A 1 156 ? 73.427 15.459 -18.345 1.00 32.66 156 TRP A N 1
ATOM 1266 C CA . TRP A 1 156 ? 72.777 16.126 -17.227 1.00 30.01 156 TRP A CA 1
ATOM 1267 C C . TRP A 1 156 ? 71.462 16.743 -17.678 1.00 30.58 156 TRP A C 1
ATOM 1268 O O . TRP A 1 156 ? 71.215 16.948 -18.874 1.00 33.21 156 TRP A O 1
ATOM 1279 N N . SER A 1 157 ? 70.617 17.034 -16.692 1.00 31.41 157 SER A N 1
ATOM 1280 C CA . SER A 1 157 ? 69.361 17.739 -16.893 1.00 29.83 157 SER A CA 1
ATOM 1281 C C . SER A 1 157 ? 69.170 18.701 -15.730 1.00 32.69 157 SER A C 1
ATOM 1282 O O . SER A 1 157 ? 69.658 18.451 -14.627 1.00 29.67 157 SER A O 1
ATOM 1285 N N . TYR A 1 158 ? 68.410 19.767 -15.965 1.00 31.97 158 TYR A N 1
ATOM 1286 C CA . TYR A 1 158 ? 68.067 20.701 -14.900 1.00 29.78 158 TYR A CA 1
ATOM 1287 C C . TYR A 1 158 ? 66.959 20.147 -14.003 1.00 29.58 158 TYR A C 1
ATOM 1288 O O . TYR A 1 158 ? 66.079 19.397 -14.443 1.00 27.10 158 TYR A O 1
ATOM 1297 N N . LEU A 1 159 ? 67.021 20.533 -12.729 1.00 25.13 159 LEU A N 1
ATOM 1298 C CA . LEU A 1 159 ? 65.966 20.318 -11.747 1.00 24.04 159 LEU A CA 1
ATOM 1299 C C . LEU A 1 159 ? 65.167 21.603 -11.604 1.00 26.05 159 LEU A C 1
ATOM 1300 O O . LEU A 1 159 ? 65.751 22.674 -11.394 1.00 29.97 159 LEU A O 1
ATOM 1305 N N . TYR A 1 160 ? 63.840 21.497 -11.662 1.00 27.19 160 TYR A N 1
ATOM 1306 C CA . TYR A 1 160 ? 62.976 22.669 -11.731 1.00 29.99 160 TYR A CA 1
ATOM 1307 C C . TYR A 1 160 ? 62.005 22.726 -10.555 1.00 39.13 160 TYR A C 1
ATOM 1308 O O . TYR A 1 160 ? 61.542 21.697 -10.059 1.00 31.45 160 TYR A O 1
ATOM 1317 N N . ASP A 1 161 ? 61.697 23.943 -10.111 1.00 34.70 161 ASP A N 1
ATOM 1318 C CA . ASP A 1 161 ? 60.519 24.212 -9.285 1.00 40.93 161 ASP A CA 1
ATOM 1319 C C . ASP A 1 161 ? 59.639 25.132 -10.130 1.00 39.93 161 ASP A C 1
ATOM 1320 O O . ASP A 1 161 ? 59.782 26.356 -10.095 1.00 41.25 161 ASP A O 1
ATOM 1325 N N . GLY A 1 162 ? 58.757 24.528 -10.922 1.00 38.97 162 GLY A N 1
ATOM 1326 C CA . GLY A 1 162 ? 58.019 25.252 -11.938 1.00 43.35 162 GLY A CA 1
ATOM 1327 C C . GLY A 1 162 ? 58.958 25.704 -13.035 1.00 44.71 162 GLY A C 1
ATOM 1328 O O . GLY A 1 162 ? 59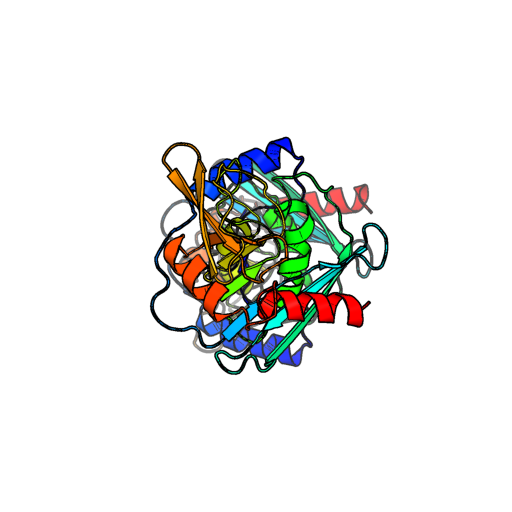.598 24.875 -13.688 1.00 43.90 162 GLY A O 1
ATOM 1329 N N . GLU A 1 163 ? 59.072 27.014 -13.234 1.00 48.45 163 GLU A N 1
ATOM 1330 C CA . GLU A 1 163 ? 59.997 27.558 -14.217 1.00 52.32 163 GLU A CA 1
ATOM 1331 C C . GLU A 1 163 ? 61.373 27.857 -13.630 1.00 53.69 163 GLU A C 1
ATOM 1332 O O . GLU A 1 163 ? 62.300 28.154 -14.392 1.00 48.58 163 GLU A O 1
ATOM 1338 N N . GLU A 1 164 ? 61.518 27.786 -12.303 1.00 39.36 164 GLU A N 1
ATOM 1339 C CA . GLU A 1 164 ? 62.775 28.081 -11.625 1.00 41.52 164 GLU A CA 1
ATOM 1340 C C . GLU A 1 164 ? 63.698 26.866 -11.662 1.00 44.68 164 GLU A C 1
ATOM 1341 O O . GLU A 1 164 ? 63.282 25.752 -11.331 1.00 35.36 164 GLU A O 1
ATOM 1347 N N . ILE A 1 165 ? 64.953 27.082 -12.051 1.00 33.62 165 ILE A N 1
ATOM 1348 C CA . ILE A 1 165 ? 65.978 26.044 -12.003 1.00 33.05 165 ILE A CA 1
ATOM 1349 C C . ILE A 1 165 ? 66.603 26.052 -10.611 1.00 31.74 165 ILE A C 1
ATOM 1350 O O . ILE A 1 165 ? 67.110 27.085 -10.160 1.00 32.14 165 ILE A O 1
ATOM 1355 N N . ILE A 1 166 ? 66.584 24.905 -9.933 1.00 30.06 166 ILE A N 1
ATOM 1356 C CA . ILE A 1 166 ? 67.077 24.804 -8.562 1.00 29.75 166 ILE A CA 1
ATOM 1357 C C . ILE A 1 166 ? 68.272 23.873 -8.423 1.00 26.90 166 ILE A C 1
ATOM 1358 O O . ILE A 1 166 ? 68.803 23.730 -7.314 1.00 25.01 166 ILE A O 1
ATOM 1363 N N . GLY A 1 167 ? 68.722 23.250 -9.508 1.00 25.42 167 GLY A N 1
ATOM 1364 C CA . GLY A 1 167 ? 69.850 22.337 -9.449 1.00 21.73 167 GLY A CA 1
ATOM 1365 C C . GLY A 1 167 ? 69.936 21.549 -10.741 1.00 26.54 167 GLY A C 1
ATOM 1366 O O . GLY A 1 167 ? 69.325 21.925 -11.744 1.00 26.07 167 GLY A O 1
ATOM 1367 N N . CYS A 1 168 ? 70.687 20.446 -10.707 1.00 23.00 168 CYS A N 1
ATOM 1368 C CA . CYS A 1 168 ? 70.768 19.583 -11.883 1.00 24.75 168 CYS A CA 1
ATOM 1369 C C . CYS A 1 168 ? 70.934 18.125 -11.470 1.00 26.25 168 CYS A C 1
ATOM 1370 O O . CYS A 1 168 ? 71.245 17.809 -10.319 1.00 24.95 168 CYS A O 1
ATOM 1373 N N . VAL A 1 169 ? 70.707 17.233 -12.434 1.00 20.85 169 VAL A N 1
ATOM 1374 C CA . VAL A 1 169 ? 70.861 15.788 -12.252 1.00 20.01 169 VAL A CA 1
ATOM 1375 C C . VAL A 1 169 ? 71.923 15.319 -13.242 1.00 27.58 169 VAL A C 1
ATOM 1376 O O . VAL A 1 169 ? 71.762 15.511 -14.453 1.00 23.67 169 VAL A O 1
ATOM 1380 N N . ILE A 1 170 ? 73.000 14.707 -12.739 1.00 24.56 170 ILE A N 1
ATOM 1381 C CA . ILE A 1 170 ? 74.194 14.439 -13.537 1.00 20.95 170 ILE A CA 1
ATOM 1382 C C . ILE A 1 170 ? 74.495 12.946 -13.557 1.00 25.18 170 ILE A C 1
ATOM 1383 O O . ILE A 1 170 ? 74.617 12.312 -12.502 1.00 20.20 170 ILE A O 1
ATOM 1388 N N . ARG A 1 171 ? 74.683 12.396 -14.759 1.00 22.79 171 ARG A N 1
ATOM 1389 C CA . ARG A 1 171 ? 75.132 11.007 -14.911 1.00 26.61 171 ARG A CA 1
ATOM 1390 C C . ARG A 1 171 ? 76.659 10.987 -14.822 1.00 23.78 171 ARG A C 1
ATOM 1391 O O . ARG A 1 171 ? 77.388 11.024 -15.816 1.00 29.68 171 ARG A O 1
ATOM 1399 N N . THR A 1 172 ? 77.158 10.940 -13.592 1.00 26.18 172 THR A N 1
ATOM 1400 C CA . THR A 1 172 ? 78.604 10.910 -13.404 1.00 25.05 172 THR A CA 1
ATOM 1401 C C . THR A 1 172 ? 79.206 9.567 -13.781 1.00 27.31 172 THR A C 1
ATOM 1402 O O . THR A 1 172 ? 80.411 9.497 -14.037 1.00 30.47 172 THR A O 1
ATOM 1406 N N . LYS A 1 173 ? 78.412 8.500 -13.803 1.00 25.14 173 LYS A N 1
ATOM 1407 C CA . LYS A 1 173 ? 78.933 7.174 -14.114 1.00 33.52 173 LYS A CA 1
ATOM 1408 C C . LYS A 1 173 ? 77.922 6.437 -14.979 1.00 33.36 173 LYS A C 1
ATOM 1409 O O . LYS A 1 173 ? 76.765 6.269 -14.581 1.00 32.93 173 LYS A O 1
ATOM 1415 N N . GLU A 1 174 ? 78.352 6.012 -16.165 1.00 32.23 174 GLU A N 1
ATOM 1416 C CA . GLU A 1 174 ? 77.464 5.268 -17.044 1.00 33.21 174 GLU A CA 1
ATOM 1417 C C . GLU A 1 174 ? 77.071 3.944 -16.397 1.00 36.91 174 GLU A C 1
ATOM 1418 O O . GLU A 1 174 ? 77.902 3.252 -15.804 1.00 37.00 174 GLU A O 1
ATOM 1424 N N . GLY A 1 175 ? 75.793 3.596 -16.509 1.00 34.79 175 GLY A N 1
ATOM 1425 C CA . GLY A 1 175 ? 75.282 2.383 -15.913 1.00 32.10 175 GLY A CA 1
ATOM 1426 C C . GLY A 1 175 ? 74.943 2.490 -14.442 1.00 31.72 175 GLY A C 1
ATOM 1427 O O . GLY A 1 175 ? 74.489 1.500 -13.857 1.00 34.69 175 GLY A O 1
ATOM 1428 N N . SER A 1 176 ? 75.131 3.655 -13.831 1.00 29.85 176 SER A N 1
ATOM 1429 C CA . SER A 1 176 ? 74.784 3.870 -12.432 1.00 31.91 176 SER A CA 1
ATOM 1430 C C . SER A 1 176 ? 73.781 5.010 -12.312 1.00 28.90 176 SER A C 1
ATOM 1431 O O . SER A 1 176 ? 73.655 5.855 -13.203 1.00 25.90 176 SER A O 1
ATOM 1434 N N . ALA A 1 177 ? 73.064 5.023 -11.192 1.00 26.76 177 ALA A N 1
ATOM 1435 C CA . ALA A 1 177 ? 72.129 6.100 -10.922 1.00 25.78 177 ALA A CA 1
ATOM 1436 C C . ALA A 1 177 ? 72.869 7.438 -10.907 1.00 24.60 177 ALA A C 1
ATOM 1437 O O . ALA A 1 177 ? 74.059 7.494 -10.560 1.00 26.36 177 ALA A O 1
ATOM 1439 N N . PRO A 1 178 ? 72.206 8.519 -11.312 1.00 20.51 178 PRO A N 1
ATOM 1440 C CA . PRO A 1 178 ? 72.828 9.851 -11.312 1.00 19.31 178 PRO A CA 1
ATOM 1441 C C . PRO A 1 178 ? 72.892 10.451 -9.910 1.00 19.88 178 PRO A C 1
ATOM 1442 O O . PRO A 1 178 ? 72.415 9.869 -8.929 1.00 26.14 178 PRO A O 1
ATOM 1446 N N . ILE A 1 179 ? 73.509 11.641 -9.825 1.00 17.24 179 ILE A N 1
ATOM 1447 C CA . ILE A 1 179 ? 73.580 12.409 -8.588 1.00 18.35 179 ILE A CA 1
ATOM 1448 C C . ILE A 1 179 ? 72.816 13.713 -8.767 1.00 18.92 179 ILE A C 1
ATOM 1449 O O . ILE A 1 179 ? 72.657 14.221 -9.883 1.00 20.53 179 ILE A O 1
ATOM 1454 N N . PHE A 1 180 ? 72.329 14.249 -7.647 1.00 16.13 180 PHE A N 1
ATOM 1455 C CA . PHE A 1 180 ? 71.550 15.478 -7.620 1.00 18.66 180 PHE A CA 1
ATOM 1456 C C . PHE A 1 180 ? 72.422 16.572 -7.027 1.00 21.36 180 PHE A C 1
ATOM 1457 O O . PHE A 1 180 ? 72.890 16.442 -5.890 1.00 18.77 180 PHE A O 1
ATOM 1465 N N . VAL A 1 181 ? 72.667 17.627 -7.808 1.00 15.90 181 VAL A N 1
ATOM 1466 C CA . VAL A 1 181 ? 73.604 18.687 -7.437 1.00 18.25 181 VAL A CA 1
ATOM 1467 C C . VAL A 1 181 ? 72.842 20.005 -7.373 1.00 20.08 181 VAL A C 1
ATOM 1468 O O . VAL A 1 181 ? 72.142 20.364 -8.325 1.00 19.32 181 VAL A O 1
ATOM 1472 N N . SER A 1 182 ? 72.975 20.727 -6.259 1.00 18.79 182 SER A N 1
ATOM 1473 C CA . SER A 1 182 ? 72.343 22.039 -6.164 1.00 19.79 182 SER A CA 1
ATOM 1474 C C . SER A 1 182 ? 73.234 22.995 -5.385 1.00 19.18 182 SER A C 1
ATOM 1475 O O . SER A 1 182 ? 73.972 22.568 -4.487 1.00 19.55 182 SER A O 1
ATOM 1478 N N . PRO A 1 183 ? 73.208 24.284 -5.725 1.00 22.31 183 PRO A N 1
ATOM 1479 C CA . PRO A 1 183 ? 74.059 25.246 -5.019 1.00 22.73 183 PRO A CA 1
ATOM 1480 C C . PRO A 1 183 ? 73.584 25.441 -3.593 1.00 19.23 183 PRO A C 1
ATOM 1481 O O . PRO A 1 183 ? 72.387 25.381 -3.297 1.00 18.93 183 PRO A O 1
ATOM 1485 N N . GLY A 1 184 ? 74.540 25.699 -2.709 1.00 19.74 184 GLY A N 1
ATOM 1486 C CA . GLY A 1 184 ? 74.209 26.020 -1.337 1.00 18.63 184 GLY A CA 1
ATOM 1487 C C . GLY A 1 184 ? 74.120 27.522 -1.151 1.00 24.11 184 GLY A C 1
ATOM 1488 O O . GLY A 1 184 ? 73.117 28.146 -1.501 1.00 38.08 184 GLY A O 1
ATOM 1489 N N . HIS A 1 185 ? 75.167 28.104 -0.584 1.00 23.28 185 HIS A N 1
ATOM 1490 C CA . HIS A 1 185 ? 75.288 29.537 -0.394 1.00 20.60 185 HIS A CA 1
ATOM 1491 C C . HIS A 1 185 ? 76.501 30.014 -1.182 1.00 21.61 185 HIS A C 1
ATOM 1492 O O . HIS A 1 185 ? 77.455 29.258 -1.369 1.00 21.97 185 HIS A O 1
ATOM 1499 N N . LEU A 1 186 ? 76.446 31.256 -1.674 1.00 23.31 186 LEU A N 1
ATOM 1500 C CA . LEU A 1 186 ? 77.559 31.835 -2.442 1.00 31.55 186 LEU A CA 1
ATOM 1501 C C . LEU A 1 186 ? 77.948 30.938 -3.612 1.00 26.85 186 LEU A C 1
ATOM 1502 O O . LEU A 1 186 ? 79.129 30.690 -3.865 1.00 27.40 186 LEU A O 1
ATOM 1507 N N . MET A 1 187 ? 76.936 30.407 -4.292 1.00 23.54 187 MET A N 1
ATOM 1508 C CA . MET A 1 187 ? 77.072 29.405 -5.334 1.00 28.51 187 MET A CA 1
ATOM 1509 C C . MET A 1 187 ? 75.834 29.507 -6.217 1.00 30.53 187 MET A C 1
ATOM 1510 O O . MET A 1 187 ? 74.771 29.917 -5.750 1.00 32.47 187 MET A O 1
ATOM 1515 N N . ASP A 1 188 ? 75.969 29.162 -7.493 1.00 24.67 188 ASP A N 1
ATOM 1516 C CA . ASP A 1 188 ? 74.785 29.127 -8.346 1.00 26.42 188 ASP A CA 1
ATOM 1517 C C . ASP A 1 188 ? 74.732 27.794 -9.086 1.00 29.44 188 ASP A C 1
ATOM 1518 O O . ASP A 1 188 ? 75.633 26.957 -8.971 1.00 32.10 188 ASP A O 1
ATOM 1523 N N . VAL A 1 189 ? 73.655 27.595 -9.851 1.00 29.44 189 VAL A N 1
ATOM 1524 C CA . VAL A 1 189 ? 73.400 26.279 -10.431 1.00 30.11 189 VAL A CA 1
ATOM 1525 C C . VAL A 1 189 ? 74.500 25.909 -11.418 1.00 32.79 189 VAL A C 1
ATOM 1526 O O . VAL A 1 189 ? 75.050 24.801 -11.372 1.00 32.93 189 VAL A O 1
ATOM 1530 N N . GLU A 1 190 ? 74.858 26.843 -12.302 1.00 29.33 190 GLU A N 1
ATOM 1531 C CA . GLU A 1 190 ? 75.868 26.554 -13.314 1.00 41.51 190 GLU A CA 1
ATOM 1532 C C . GLU A 1 190 ? 77.229 26.288 -12.686 1.00 27.05 190 GLU A C 1
ATOM 1533 O O . GLU A 1 190 ? 77.952 25.386 -13.123 1.00 29.85 190 GLU A O 1
ATOM 1539 N N . SER A 1 191 ? 77.600 27.062 -11.662 1.00 29.14 191 SER A N 1
ATOM 1540 C CA . SER A 1 191 ? 78.900 26.856 -11.017 1.00 28.83 191 SER A CA 1
ATOM 1541 C C . SER A 1 191 ? 78.952 25.532 -10.265 1.00 35.21 191 SER A C 1
ATOM 1542 O O . SER A 1 191 ? 79.979 24.839 -10.282 1.00 27.13 191 SER A O 1
ATOM 1545 N N . SER A 1 192 ? 77.873 25.178 -9.567 1.00 21.91 192 SER A N 1
ATOM 1546 C CA . SER A 1 192 ? 77.882 23.925 -8.826 1.00 23.03 192 SER A CA 1
ATOM 1547 C C . SER A 1 192 ? 78.001 22.736 -9.768 1.00 26.36 192 SER A C 1
ATOM 1548 O O . SER A 1 192 ? 78.718 21.775 -9.469 1.00 22.69 192 SER A O 1
ATOM 1551 N N . LYS A 1 193 ? 77.328 22.792 -10.925 1.00 25.79 193 LYS A N 1
ATOM 1552 C CA . LYS A 1 193 ? 77.466 21.720 -11.906 1.00 26.72 193 LYS A CA 1
ATOM 1553 C C . LYS A 1 193 ? 78.909 21.611 -12.377 1.00 25.20 193 LYS A C 1
ATOM 1554 O O . LYS A 1 193 ? 79.485 20.517 -12.421 1.00 24.28 193 LYS A O 1
ATOM 1560 N N . ARG A 1 194 ? 79.507 22.746 -12.738 1.00 28.13 194 ARG A N 1
ATOM 1561 C CA . ARG A 1 194 ? 80.865 22.743 -13.265 1.00 28.38 194 ARG A CA 1
ATOM 1562 C C . ARG A 1 194 ? 81.855 22.231 -12.230 1.00 29.30 194 ARG A C 1
ATOM 1563 O O . ARG A 1 194 ? 82.765 21.456 -12.551 1.00 25.46 194 ARG A O 1
ATOM 1571 N N . LEU A 1 195 ? 81.700 22.663 -10.982 1.00 23.12 195 LEU A N 1
ATOM 1572 C CA . LEU A 1 195 ? 82.647 22.264 -9.946 1.00 21.68 195 LEU A CA 1
ATOM 1573 C C . LEU A 1 195 ? 82.530 20.781 -9.606 1.00 21.96 195 LEU A C 1
ATOM 1574 O O . LEU A 1 195 ? 83.547 20.082 -9.494 1.00 23.56 195 LEU A O 1
ATOM 1579 N N . ILE A 1 196 ? 81.303 20.278 -9.451 1.00 19.29 196 ILE A N 1
ATOM 1580 C CA . ILE A 1 196 ? 81.129 18.867 -9.111 1.00 25.03 196 ILE A CA 1
ATOM 1581 C C . ILE A 1 196 ? 81.643 17.980 -10.237 1.00 25.79 196 ILE A C 1
ATOM 1582 O O . ILE A 1 196 ? 82.250 16.927 -9.991 1.00 21.72 196 ILE A O 1
ATOM 1587 N N . LYS A 1 197 ? 81.421 18.394 -11.491 1.00 22.59 197 LYS A N 1
ATOM 1588 C CA . LYS A 1 197 ? 82.009 17.656 -12.604 1.00 24.23 197 LYS A CA 1
ATOM 1589 C C . LYS A 1 197 ? 83.530 17.632 -12.493 1.00 30.77 197 LYS A C 1
ATOM 1590 O O . LYS A 1 197 ? 84.150 16.574 -12.644 1.00 28.40 197 LYS A O 1
ATOM 1596 N N . ALA A 1 198 ? 84.143 18.775 -12.159 1.00 24.21 198 ALA A N 1
ATOM 1597 C CA . ALA A 1 198 ? 85.594 18.811 -11.992 1.00 26.21 198 ALA A CA 1
ATOM 1598 C C . ALA A 1 198 ? 86.068 17.933 -10.835 1.00 31.98 198 ALA A C 1
ATOM 1599 O O . ALA A 1 198 ? 87.182 17.395 -10.879 1.00 25.29 198 ALA A O 1
ATOM 1601 N N . PHE A 1 199 ? 85.256 17.792 -9.788 1.00 22.91 199 PHE A N 1
ATOM 1602 C CA . PHE A 1 199 ? 85.645 17.034 -8.606 1.00 24.00 199 PHE A CA 1
ATOM 1603 C C . PHE A 1 199 ? 85.416 15.537 -8.737 1.00 27.40 199 PHE A C 1
ATOM 1604 O O . PHE A 1 199 ? 85.778 14.793 -7.817 1.00 27.64 199 PHE A O 1
ATOM 1612 N N . THR A 1 200 ? 84.754 15.083 -9.797 1.00 23.07 200 THR A N 1
ATOM 1613 C CA . THR A 1 200 ? 84.365 13.682 -9.932 1.00 21.61 200 THR A CA 1
ATOM 1614 C C . THR A 1 200 ? 85.255 13.044 -10.988 1.00 30.64 200 THR A C 1
ATOM 1615 O O . THR A 1 200 ? 85.247 13.472 -12.145 1.00 35.09 200 THR A O 1
ATOM 1619 N N . LEU A 1 201 ? 86.048 12.046 -10.584 1.00 28.10 201 LEU A N 1
ATOM 1620 C CA . LEU A 1 201 ? 86.975 11.416 -11.522 1.00 28.31 201 LEU A CA 1
ATOM 1621 C C . LEU A 1 201 ? 86.244 10.440 -12.439 1.00 33.48 201 LEU A C 1
ATOM 1622 O O . LEU A 1 201 ? 85.272 9.802 -12.026 1.00 27.55 201 LEU A O 1
ATOM 1627 N N . PRO A 1 202 ? 86.695 10.300 -13.688 1.00 36.46 202 PRO A N 1
ATOM 1628 C CA . PRO A 1 202 ? 86.061 9.329 -14.589 1.00 42.88 202 PRO A CA 1
ATOM 1629 C C . PRO A 1 202 ? 86.071 7.935 -13.977 1.00 41.40 202 PRO A C 1
ATOM 1630 O O . PRO A 1 202 ? 87.076 7.487 -13.419 1.00 42.71 202 PRO A O 1
ATOM 1634 N N . GLY A 1 203 ? 84.929 7.265 -14.064 1.00 38.47 203 GLY A N 1
ATOM 1635 C CA . GLY A 1 203 ? 84.737 5.958 -13.483 1.00 44.39 203 GLY A CA 1
ATOM 1636 C C . GLY A 1 203 ? 84.109 5.970 -12.110 1.00 42.66 203 GLY A C 1
ATOM 1637 O O . GLY A 1 203 ? 83.643 4.920 -11.650 1.00 43.41 203 GLY A O 1
ATOM 1638 N N . ARG A 1 204 ? 84.073 7.120 -11.446 1.00 36.48 204 ARG A N 1
ATOM 1639 C CA . ARG A 1 204 ? 83.463 7.249 -10.134 1.00 34.91 204 ARG A CA 1
ATOM 1640 C C . ARG A 1 204 ? 82.139 7.988 -10.248 1.00 32.16 204 ARG A C 1
ATOM 1641 O O . ARG A 1 204 ? 81.990 8.906 -11.061 1.00 30.37 204 ARG A O 1
ATOM 1649 N N . ARG A 1 205 ? 81.185 7.571 -9.424 1.00 26.54 205 ARG A N 1
ATOM 1650 C CA . ARG A 1 205 ? 79.891 8.234 -9.351 1.00 28.01 205 ARG A CA 1
ATOM 1651 C C . ARG A 1 205 ? 79.917 9.437 -8.416 1.00 25.71 205 ARG A C 1
ATOM 1652 O O . ARG A 1 205 ? 79.230 10.435 -8.672 1.00 20.87 205 ARG A O 1
ATOM 1660 N N . ILE A 1 206 ? 80.700 9.369 -7.340 1.00 22.19 206 ILE A N 1
ATOM 1661 C CA . ILE A 1 206 ? 80.623 10.345 -6.260 1.00 20.91 206 ILE A CA 1
ATOM 1662 C C . ILE A 1 206 ? 81.840 11.263 -6.330 1.00 23.08 206 ILE A C 1
ATOM 1663 O O . ILE A 1 206 ? 82.963 10.769 -6.507 1.00 20.79 206 ILE A O 1
ATOM 1668 N N . PRO A 1 207 ? 81.677 12.585 -6.180 1.00 18.83 207 PRO A N 1
ATOM 1669 C CA . PRO A 1 207 ? 82.841 13.482 -6.209 1.00 19.36 207 PRO A CA 1
ATOM 1670 C C . PRO A 1 207 ? 83.810 13.213 -5.070 1.00 19.90 207 PRO A C 1
ATOM 1671 O O . PRO A 1 207 ? 83.425 12.810 -3.975 1.00 18.38 207 PRO A O 1
ATOM 1675 N N . GLU A 1 208 ? 85.083 13.462 -5.350 1.00 20.50 208 GLU A N 1
ATOM 1676 C CA . GLU A 1 208 ? 86.152 13.099 -4.424 1.00 20.12 208 GLU A CA 1
ATOM 1677 C C . GLU A 1 208 ? 85.975 13.657 -3.010 1.00 22.75 208 GLU A C 1
ATOM 1678 O O . GLU A 1 208 ? 86.249 12.914 -2.054 1.00 19.97 208 GLU A O 1
ATOM 1684 N N . PRO A 1 209 ? 85.542 14.912 -2.796 1.00 21.61 209 PRO A N 1
ATOM 1685 C CA . PRO A 1 209 ? 85.426 15.410 -1.405 1.00 21.10 209 PRO A CA 1
ATOM 1686 C C . PRO A 1 209 ? 84.494 14.577 -0.535 1.00 19.11 209 PRO A C 1
ATOM 1687 O O . PRO A 1 209 ? 84.870 14.203 0.584 1.00 17.45 209 PRO A O 1
ATOM 1691 N N . THR A 1 210 ? 83.290 14.267 -1.020 1.00 20.87 210 THR A N 1
ATOM 1692 C CA . THR A 1 210 ? 82.375 13.484 -0.198 1.00 20.73 210 THR A CA 1
ATOM 1693 C C . THR A 1 210 ? 82.651 11.990 -0.301 1.00 20.78 210 THR A C 1
ATOM 1694 O O . THR A 1 210 ? 82.341 11.248 0.637 1.00 16.31 210 THR A O 1
ATOM 1698 N N . ARG A 1 211 ? 83.239 11.527 -1.405 1.00 14.31 211 ARG A N 1
ATOM 1699 C CA . ARG A 1 211 ? 83.673 10.132 -1.464 1.00 14.74 211 ARG A CA 1
ATOM 1700 C C . ARG A 1 211 ? 84.687 9.843 -0.361 1.00 16.17 211 ARG A C 1
ATOM 1701 O O . ARG A 1 211 ? 84.550 8.869 0.396 1.00 20.11 211 ARG A O 1
ATOM 1709 N N . LEU A 1 212 ? 85.685 10.716 -0.222 1.00 15.61 212 LEU A N 1
ATOM 1710 C CA . LEU A 1 212 ? 86.713 10.518 0.795 1.00 17.22 212 LEU A CA 1
ATOM 1711 C C . LEU A 1 212 ? 86.185 10.793 2.200 1.00 18.48 212 LEU A C 1
ATOM 1712 O O . LEU A 1 212 ? 86.593 10.121 3.150 1.00 16.41 212 LEU A O 1
ATOM 1717 N N . ALA A 1 213 ? 85.297 11.776 2.367 1.00 16.88 213 ALA A N 1
ATOM 1718 C CA . ALA A 1 213 ? 84.718 11.972 3.697 1.00 17.12 213 ALA A CA 1
ATOM 1719 C C . ALA A 1 213 ? 83.973 10.721 4.152 1.00 16.56 213 ALA A C 1
ATOM 1720 O O . ALA A 1 213 ? 84.066 10.317 5.326 1.00 16.51 213 ALA A O 1
ATOM 1722 N N . HIS A 1 214 ? 83.255 10.074 3.232 1.00 15.64 214 HIS A N 1
ATOM 1723 C CA . HIS A 1 214 ? 82.586 8.828 3.589 1.00 16.44 214 HIS A CA 1
ATOM 1724 C C . HIS A 1 214 ? 83.598 7.770 4.003 1.00 17.42 214 HIS A C 1
ATOM 1725 O O . HIS A 1 214 ? 83.399 7.066 5.004 1.00 19.54 214 HIS A O 1
ATOM 1732 N N . ILE A 1 215 ? 84.698 7.656 3.258 1.00 15.39 215 ILE A N 1
ATOM 1733 C CA . ILE A 1 215 ? 85.707 6.655 3.593 1.00 16.03 215 ILE A CA 1
ATOM 1734 C C . ILE A 1 215 ? 86.186 6.857 5.025 1.00 17.66 215 ILE A C 1
ATOM 1735 O O . ILE A 1 215 ? 86.313 5.897 5.794 1.00 19.43 215 ILE A O 1
ATOM 1740 N N . TYR A 1 216 ? 86.411 8.111 5.424 1.00 14.53 216 TYR A N 1
ATOM 1741 C CA . TYR A 1 216 ? 86.923 8.347 6.769 1.00 16.77 216 TYR A CA 1
ATOM 1742 C C . TYR A 1 216 ? 85.848 8.142 7.833 1.00 21.91 216 TYR A C 1
ATOM 1743 O O . TYR A 1 216 ? 86.160 7.686 8.937 1.00 21.94 216 TYR A O 1
ATOM 1752 N N . THR A 1 217 ? 84.580 8.483 7.548 1.00 19.32 217 THR A N 1
ATOM 1753 C CA . THR A 1 217 ? 83.548 8.169 8.540 1.00 23.32 217 THR A CA 1
ATOM 1754 C C . THR A 1 217 ? 83.501 6.680 8.832 1.00 25.53 217 THR A C 1
ATOM 1755 O O . THR A 1 217 ? 83.222 6.277 9.968 1.00 24.84 217 THR A O 1
ATOM 1759 N N . GLN A 1 218 ? 83.752 5.849 7.823 1.00 21.21 218 GLN A N 1
ATOM 1760 C CA . GLN A 1 218 ? 83.721 4.410 8.050 1.00 18.08 218 GLN A CA 1
ATOM 1761 C C . GLN A 1 218 ? 84.978 3.928 8.764 1.00 19.19 218 GLN A C 1
ATOM 1762 O O . GLN A 1 218 ? 84.910 3.059 9.643 1.00 23.80 218 GLN A O 1
ATOM 1768 N N . ARG A 1 219 ? 86.130 4.490 8.411 1.00 22.79 219 ARG A N 1
ATOM 1769 C CA . ARG A 1 219 ? 87.367 4.082 9.058 1.00 24.91 219 ARG A CA 1
ATOM 1770 C C . ARG A 1 219 ? 87.411 4.534 10.508 1.00 34.24 219 ARG A C 1
ATOM 1771 O O . ARG A 1 219 ? 87.878 3.791 11.379 1.00 28.62 219 ARG A O 1
ATOM 1779 N N . LEU A 1 220 ? 86.951 5.755 10.784 1.00 21.41 220 LEU A N 1
ATOM 1780 C CA . LEU A 1 220 ? 87.063 6.290 12.137 1.00 24.72 220 LEU A CA 1
ATOM 1781 C C . LEU A 1 220 ? 86.103 5.600 13.103 1.00 30.38 220 LEU A C 1
ATOM 1782 O O . LEU A 1 220 ? 86.282 5.713 14.321 1.00 35.31 220 LEU A O 1
ATOM 1787 N N . LYS A 1 221 ? 85.068 4.936 12.592 1.00 30.34 221 LYS A N 1
ATOM 1788 C CA . LYS A 1 221 ? 84.224 4.063 13.406 1.00 45.20 221 LYS A CA 1
ATOM 1789 C C . LYS A 1 221 ? 85.036 2.890 13.956 1.00 51.69 221 LYS A C 1
ATOM 1790 O O . LYS A 1 221 ? 85.556 2.937 15.072 1.00 59.76 221 LYS A O 1
ATOM 1796 N N . MET B 1 1 ? 69.909 34.405 20.332 1.00 22.10 1 MET B N 1
ATOM 1797 C CA . MET B 1 1 ? 70.571 35.502 19.631 1.00 21.51 1 MET B CA 1
ATOM 1798 C C . MET B 1 1 ? 71.830 35.000 18.907 1.00 24.74 1 MET B C 1
ATOM 1799 O O . MET B 1 1 ? 72.477 34.058 19.363 1.00 19.10 1 MET B O 1
ATOM 1804 N N . ASP B 1 2 ? 72.159 35.613 17.772 1.00 20.38 2 ASP B N 1
ATOM 1805 C CA . ASP B 1 2 ? 73.280 35.152 16.967 1.00 18.40 2 ASP B CA 1
ATOM 1806 C C . ASP B 1 2 ? 74.609 35.635 17.548 1.00 26.69 2 ASP B C 1
ATOM 1807 O O . ASP B 1 2 ? 74.676 36.602 18.309 1.00 23.61 2 ASP B O 1
ATOM 1812 N N . TYR B 1 3 ? 75.680 34.949 17.169 1.00 16.54 3 TYR B N 1
ATOM 1813 C CA . TYR B 1 3 ? 77.018 35.390 17.545 1.00 18.55 3 TYR B CA 1
ATOM 1814 C C . TYR B 1 3 ? 77.998 34.786 16.556 1.00 21.29 3 TYR B C 1
ATOM 1815 O O . TYR B 1 3 ? 77.627 33.977 15.700 1.00 19.90 3 TYR B O 1
ATOM 1824 N N . ARG B 1 4 ? 79.247 35.242 16.643 1.00 20.40 4 ARG B N 1
ATOM 1825 C CA . ARG B 1 4 ? 80.330 34.744 15.811 1.00 21.07 4 ARG B CA 1
ATOM 1826 C C . ARG B 1 4 ? 81.263 33.924 16.684 1.00 21.24 4 ARG B C 1
ATOM 1827 O O . ARG B 1 4 ? 81.796 34.438 17.674 1.00 19.25 4 ARG B O 1
ATOM 1835 N N . GLN B 1 5 ? 81.471 32.662 16.311 1.00 23.02 5 GLN B N 1
ATOM 1836 C CA . GLN B 1 5 ? 82.413 31.786 17.012 1.00 19.76 5 GLN B CA 1
ATOM 1837 C C . GLN B 1 5 ? 83.787 32.015 16.383 1.00 21.86 5 GLN B C 1
ATOM 1838 O O . GLN B 1 5 ? 84.089 31.501 15.305 1.00 24.62 5 GLN B O 1
ATOM 1844 N N . LEU B 1 6 ? 84.626 32.809 17.050 1.00 18.43 6 LEU B N 1
ATOM 1845 C CA . LEU B 1 6 ? 85.876 33.243 16.442 1.00 24.63 6 LEU B CA 1
ATOM 1846 C C . LEU B 1 6 ? 86.973 32.195 16.532 1.00 29.04 6 LEU B C 1
ATOM 1847 O O . LEU B 1 6 ? 87.896 32.215 15.715 1.00 25.96 6 LEU B O 1
ATOM 1852 N N . HIS B 1 7 ? 86.896 31.292 17.502 1.00 24.74 7 HIS B N 1
ATOM 1853 C CA . HIS B 1 7 ? 87.940 30.305 17.732 1.00 22.37 7 HIS B CA 1
ATOM 1854 C C . HIS B 1 7 ? 87.336 29.205 18.592 1.00 26.75 7 HIS B C 1
ATOM 1855 O O . HIS B 1 7 ? 86.273 29.379 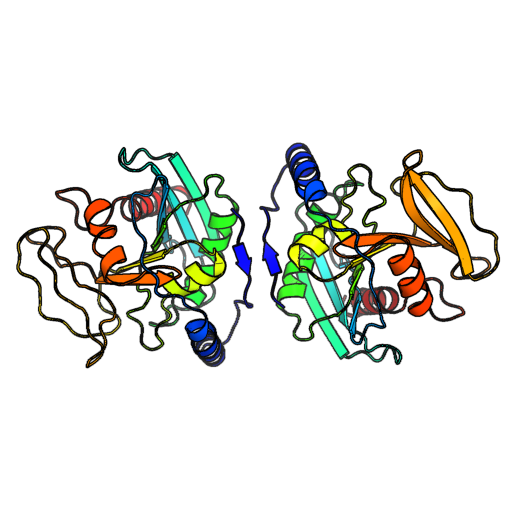19.194 1.00 24.73 7 HIS B O 1
ATOM 1862 N N . ARG B 1 8 ? 88.049 28.087 18.679 1.00 28.41 8 ARG B N 1
ATOM 1863 C CA . ARG B 1 8 ? 87.645 26.973 19.525 1.00 29.69 8 ARG B CA 1
ATOM 1864 C C . ARG B 1 8 ? 87.978 27.253 20.992 1.00 26.96 8 ARG B C 1
ATOM 1865 O O . ARG B 1 8 ? 88.867 28.046 21.315 1.00 27.70 8 ARG B O 1
ATOM 1873 N N . TRP B 1 9 ? 87.261 26.575 21.890 1.00 28.74 9 TRP B N 1
ATOM 1874 C CA . TRP B 1 9 ? 87.400 26.840 23.319 1.00 33.21 9 TRP B CA 1
ATOM 1875 C C . TRP B 1 9 ? 88.328 25.905 24.081 1.00 44.03 9 TRP B C 1
ATOM 1876 O O . TRP B 1 9 ? 88.926 26.337 25.073 1.00 51.20 9 TRP B O 1
ATOM 1887 N N . ASP B 1 10 ? 88.478 24.645 23.679 1.00 41.43 10 ASP B N 1
ATOM 1888 C CA . ASP B 1 10 ? 89.190 23.692 24.536 1.00 45.22 10 ASP B CA 1
ATOM 1889 C C . ASP B 1 10 ? 90.695 23.789 24.282 1.00 41.05 10 ASP B C 1
ATOM 1890 O O . ASP B 1 10 ? 91.344 22.875 23.770 1.00 45.18 10 ASP B O 1
ATOM 1895 N N . LEU B 1 11 ? 91.256 24.904 24.725 1.00 29.68 11 LEU B N 1
ATOM 1896 C CA . LEU B 1 11 ? 92.668 25.170 24.493 1.00 30.86 11 LEU B CA 1
ATOM 1897 C C . LEU B 1 11 ? 93.469 25.049 25.778 1.00 33.31 11 LEU B C 1
ATOM 1898 O O . LEU B 1 11 ? 92.985 25.426 26.850 1.00 32.54 11 LEU B O 1
ATOM 1903 N N . PRO B 1 12 ? 94.705 24.564 25.700 1.00 41.26 12 PRO B N 1
ATOM 1904 C CA . PRO B 1 12 ? 95.580 24.629 26.865 1.00 32.51 12 PRO B CA 1
ATOM 1905 C C . PRO B 1 12 ? 95.862 26.078 27.210 1.00 32.25 12 PRO B C 1
ATOM 1906 O O . PRO B 1 12 ? 95.763 26.966 26.342 1.00 31.56 12 PRO B O 1
ATOM 1910 N N . PRO B 1 13 ? 96.182 26.370 28.476 1.00 28.86 13 PRO B N 1
ATOM 1911 C CA . PRO B 1 13 ? 96.373 27.775 28.885 1.00 26.28 13 PRO B CA 1
ATOM 1912 C C . PRO B 1 13 ? 97.365 28.563 28.039 1.00 32.84 13 PRO B C 1
ATOM 1913 O O . PRO B 1 13 ? 97.068 29.718 27.708 1.00 30.29 13 PRO B O 1
ATOM 1917 N N . GLU B 1 14 ? 98.520 27.987 27.664 1.00 30.36 14 GLU B N 1
ATOM 1918 C CA . GLU B 1 14 ? 99.473 28.729 26.836 1.00 25.95 14 GLU B CA 1
ATOM 1919 C C . GLU B 1 14 ? 98.839 29.174 25.529 1.00 26.96 14 GLU B C 1
ATOM 1920 O O . GLU B 1 14 ? 99.062 30.302 25.073 1.00 35.98 14 GLU B O 1
ATOM 1926 N N . GLU B 1 15 ? 98.069 28.287 24.893 1.00 30.71 15 GLU B N 1
ATOM 1927 C CA . GLU B 1 15 ? 97.429 28.653 23.634 1.00 24.79 15 GLU B CA 1
ATOM 1928 C C . GLU B 1 15 ? 96.284 29.630 23.850 1.00 25.40 15 GLU B C 1
ATOM 1929 O O . GLU B 1 15 ? 96.004 30.450 22.969 1.00 26.06 15 GLU B O 1
ATOM 1935 N N . ALA B 1 16 ? 95.621 29.568 25.007 1.00 28.68 16 ALA B N 1
ATOM 1936 C CA . ALA B 1 16 ? 94.574 30.545 25.303 1.00 27.82 16 ALA B CA 1
ATOM 1937 C C . ALA B 1 16 ? 95.146 31.954 25.398 1.00 24.69 16 ALA B C 1
ATOM 1938 O O . ALA B 1 16 ? 94.535 32.917 24.913 1.00 20.35 16 ALA B O 1
ATOM 1940 N N . ILE B 1 17 ? 96.338 32.088 25.984 1.00 20.47 17 ILE B N 1
ATOM 1941 C CA . ILE B 1 17 ? 96.991 33.391 26.066 1.00 20.59 17 ILE B CA 1
ATOM 1942 C C . ILE B 1 17 ? 97.327 33.918 24.672 1.00 21.11 17 ILE B C 1
ATOM 1943 O O . ILE B 1 17 ? 97.173 35.113 24.390 1.00 22.55 17 ILE B O 1
ATOM 1948 N N . LYS B 1 18 ? 97.809 33.042 23.783 1.00 22.13 18 LYS B N 1
ATOM 1949 C CA . LYS B 1 18 ? 98.137 33.468 22.426 1.00 23.49 18 LYS B CA 1
ATOM 1950 C C . LYS B 1 18 ? 96.894 33.982 21.707 1.00 26.65 18 LYS B C 1
ATOM 1951 O O . LYS B 1 18 ? 96.945 34.997 20.996 1.00 28.28 18 LYS B O 1
ATOM 1957 N N . VAL B 1 19 ? 95.767 33.292 21.898 1.00 23.11 19 VAL B N 1
ATOM 1958 C CA . VAL B 1 19 ? 94.501 33.711 21.302 1.00 26.87 19 VAL B CA 1
ATOM 1959 C C . VAL B 1 19 ? 94.124 35.107 21.782 1.00 23.69 19 VAL B C 1
ATOM 1960 O O . VAL B 1 19 ? 93.731 35.968 20.986 1.00 21.99 19 VAL B O 1
ATOM 1964 N N . GLN B 1 20 ? 94.254 35.354 23.090 1.00 21.80 20 GLN B N 1
ATOM 1965 C CA . GLN B 1 20 ? 93.962 36.675 23.643 1.00 15.49 20 GLN B CA 1
ATOM 1966 C C . GLN B 1 20 ? 94.844 37.757 23.025 1.00 16.90 20 GLN B C 1
ATOM 1967 O O . GLN B 1 20 ? 94.377 38.869 22.766 1.00 17.25 20 GLN B O 1
ATOM 1973 N N . ASN B 1 21 ? 96.125 37.460 22.791 1.00 20.31 21 ASN B N 1
ATOM 1974 C CA . ASN B 1 21 ? 97.018 38.478 22.250 1.00 23.25 21 ASN B CA 1
ATOM 1975 C C . ASN B 1 21 ? 96.713 38.786 20.791 1.00 31.06 21 ASN B C 1
ATOM 1976 O O . ASN B 1 21 ? 97.004 39.895 20.334 1.00 33.79 21 ASN B O 1
ATOM 1981 N N . GLU B 1 22 ? 96.073 37.860 20.075 1.00 24.35 22 GLU B N 1
ATOM 1982 C CA . GLU B 1 22 ? 95.601 38.167 18.732 1.00 28.89 22 GLU B CA 1
ATOM 1983 C C . GLU B 1 22 ? 94.259 38.882 18.771 1.00 25.92 22 GLU B C 1
ATOM 1984 O O . GLU B 1 22 ? 94.063 39.855 18.043 1.00 23.86 22 GLU B O 1
ATOM 1990 N N . LEU B 1 23 ? 93.347 38.450 19.652 1.00 24.46 23 LEU B N 1
ATOM 1991 C CA . LEU B 1 23 ? 92.018 39.058 19.703 1.00 24.75 23 LEU B CA 1
ATOM 1992 C C . LEU B 1 23 ? 92.060 40.502 20.190 1.00 29.46 23 LEU B C 1
ATOM 1993 O O . LEU B 1 23 ? 91.234 41.318 19.759 1.00 22.43 23 LEU B O 1
ATOM 1998 N N . ARG B 1 24 ? 92.996 40.843 21.086 1.00 21.20 24 ARG B N 1
ATOM 1999 C CA . ARG B 1 24 ? 93.059 42.219 21.575 1.00 25.96 24 ARG B CA 1
ATOM 2000 C C . ARG B 1 24 ? 93.257 43.208 20.427 1.00 26.23 24 ARG B C 1
ATOM 2001 O O . ARG B 1 24 ? 92.820 44.362 20.523 1.00 23.87 24 ARG B O 1
ATOM 2009 N N . LYS B 1 25 ? 93.852 42.763 19.314 1.00 25.54 25 LYS B N 1
ATOM 2010 C CA . LYS B 1 25 ? 94.014 43.628 18.148 1.00 29.51 25 LYS B CA 1
ATOM 2011 C C . LYS B 1 25 ? 92.684 43.992 17.494 1.00 29.25 25 LYS B C 1
ATOM 2012 O O . LYS B 1 25 ? 92.632 44.964 16.736 1.00 31.45 25 LYS B O 1
ATOM 2018 N N . LYS B 1 26 ? 91.620 43.236 17.748 1.00 23.55 26 LYS B N 1
ATOM 2019 C CA . LYS B 1 26 ? 90.327 43.476 17.110 1.00 21.22 26 LYS B CA 1
ATOM 2020 C C . LYS B 1 26 ? 89.393 44.366 17.921 1.00 24.32 26 LYS B C 1
ATOM 2021 O O . LYS B 1 26 ? 88.334 44.752 17.410 1.00 22.56 26 LYS B O 1
ATOM 2027 N N . ILE B 1 27 ? 89.756 44.713 19.151 1.00 19.34 27 ILE B N 1
ATOM 2028 C CA . ILE B 1 27 ? 88.874 45.515 19.999 1.00 19.73 27 ILE B CA 1
ATOM 2029 C C . ILE B 1 27 ? 88.764 46.927 19.438 1.00 22.85 27 ILE B C 1
ATOM 2030 O O . ILE B 1 27 ? 89.743 47.496 18.934 1.00 23.73 27 ILE B O 1
ATOM 2035 N N . LYS B 1 28 ? 87.565 47.494 19.493 1.00 18.75 28 LYS B N 1
ATOM 2036 C CA . LYS B 1 28 ? 87.332 48.867 19.057 1.00 26.07 28 LYS B CA 1
ATOM 2037 C C . LYS B 1 28 ? 86.830 49.629 20.276 1.00 21.92 28 LYS B C 1
ATOM 2038 O O . LYS B 1 28 ? 85.708 49.386 20.724 1.00 22.48 28 LYS B O 1
ATOM 2044 N N . LEU B 1 29 ? 87.647 50.539 20.82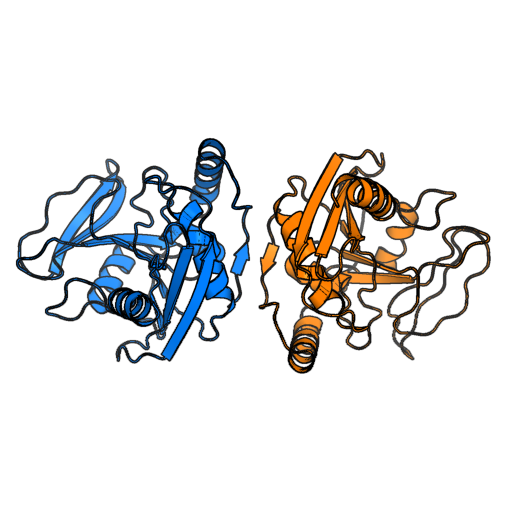5 1.00 24.67 29 LEU B N 1
ATOM 2045 C CA . LEU B 1 29 ? 87.243 51.289 22.023 1.00 21.62 29 LEU B CA 1
ATOM 2046 C C . LEU B 1 29 ? 86.562 52.586 21.598 1.00 28.59 29 LEU B C 1
ATOM 2047 O O . LEU B 1 29 ? 87.101 53.687 21.723 1.00 36.93 29 LEU B O 1
ATOM 2052 N N . THR B 1 30 ? 85.325 52.453 21.180 1.00 23.44 30 THR B N 1
ATOM 2053 C CA . THR B 1 30 ? 84.592 53.576 20.615 1.00 23.31 30 THR B CA 1
ATOM 2054 C C . THR B 1 30 ? 83.551 54.074 21.605 1.00 24.84 30 THR B C 1
ATOM 2055 O O . THR B 1 30 ? 83.026 53.282 22.391 1.00 23.32 30 THR B O 1
ATOM 2059 N N . PRO B 1 31 ? 83.245 55.373 21.607 1.00 24.84 31 PRO B N 1
ATOM 2060 C CA . PRO B 1 31 ? 82.177 55.876 22.480 1.00 24.92 31 PRO B CA 1
ATOM 2061 C C . PRO B 1 31 ? 80.847 55.196 22.191 1.00 35.37 31 PRO B C 1
ATOM 2062 O O . PRO B 1 31 ? 80.586 54.740 21.078 1.00 33.33 31 PRO B O 1
ATOM 2066 N N . TYR B 1 32 ? 80.020 55.081 23.228 1.00 23.97 32 TYR B N 1
ATOM 2067 C CA . TYR B 1 32 ? 78.607 54.718 23.087 1.00 27.57 32 TYR B CA 1
ATOM 2068 C C . TYR B 1 32 ? 77.787 55.933 23.510 1.00 31.81 32 TYR B C 1
ATOM 2069 O O . TYR B 1 32 ? 77.666 56.226 24.701 1.00 31.74 32 TYR B O 1
ATOM 2078 N N . GLU B 1 33 ? 77.251 56.650 22.540 1.00 29.38 33 GLU B N 1
ATOM 2079 C CA . GLU B 1 33 ? 76.479 57.848 22.817 1.00 39.80 33 GLU B CA 1
ATOM 2080 C C . GLU B 1 33 ? 74.993 57.516 22.905 1.00 47.34 33 GLU B C 1
ATOM 2081 O O . GLU B 1 33 ? 74.519 56.530 22.330 1.00 45.76 33 GLU B O 1
ATOM 2087 N N . GLY B 1 34 ? 74.264 58.333 23.652 1.00 56.60 34 GLY B N 1
ATOM 2088 C CA . GLY B 1 34 ? 72.821 58.205 23.696 1.00 66.20 34 GLY B CA 1
ATOM 2089 C C . GLY B 1 34 ? 72.306 57.191 24.692 1.00 69.85 34 GLY B C 1
ATOM 2090 O O . GLY B 1 34 ? 73.009 56.712 25.592 1.00 64.32 34 GLY B O 1
ATOM 2091 N N . GLU B 1 35 ? 71.026 56.858 24.515 1.00 74.35 35 GLU B N 1
ATOM 2092 C CA . GLU B 1 35 ? 70.321 56.038 25.481 1.00 68.83 35 GLU B CA 1
ATOM 2093 C C . GLU B 1 35 ? 70.003 54.673 24.905 1.00 49.97 35 GLU B C 1
ATOM 2094 O O . GLU B 1 35 ? 69.372 54.579 23.843 1.00 49.08 35 GLU B O 1
ATOM 2100 N N . PRO B 1 36 ? 70.397 53.605 25.582 1.00 41.70 36 PRO B N 1
ATOM 2101 C CA . PRO B 1 36 ? 69.977 52.272 25.159 1.00 31.20 36 PRO B CA 1
ATOM 2102 C C . PRO B 1 36 ? 68.533 52.024 25.558 1.00 33.18 36 PRO B C 1
ATOM 2103 O O . PRO B 1 36 ? 67.973 52.695 26.426 1.00 41.47 36 PRO B O 1
ATOM 2107 N N . GLU B 1 37 ? 67.922 51.066 24.867 1.00 34.21 37 GLU B N 1
ATOM 2108 C CA . GLU B 1 37 ? 66.581 50.596 25.184 1.00 36.43 37 GLU B CA 1
ATOM 2109 C C . GLU B 1 37 ? 66.564 49.239 25.867 1.00 34.47 37 GLU B C 1
ATOM 2110 O O . GLU B 1 37 ? 65.660 48.971 26.658 1.00 35.60 37 GLU B O 1
ATOM 2116 N N . TYR B 1 38 ? 67.519 48.370 25.556 1.00 23.28 38 TYR B N 1
ATOM 2117 C CA . TYR B 1 38 ? 67.567 47.017 26.089 1.00 20.61 38 TYR B CA 1
ATOM 2118 C C . TYR B 1 38 ? 68.964 46.777 26.624 1.00 23.55 38 TYR B C 1
ATOM 2119 O O . TYR B 1 38 ? 69.945 46.992 25.906 1.00 21.32 38 TYR B O 1
ATOM 2128 N N . VAL B 1 39 ? 69.055 46.338 27.876 1.00 17.43 39 VAL B N 1
ATOM 2129 C CA . VAL B 1 39 ? 70.340 46.153 28.534 1.00 16.31 39 VAL B CA 1
ATOM 2130 C C . VAL B 1 39 ? 70.380 44.769 29.160 1.00 21.61 39 VAL B C 1
ATOM 2131 O O . VAL B 1 39 ? 69.467 44.387 29.902 1.00 18.71 39 VAL B O 1
ATOM 2135 N N . ALA B 1 40 ? 71.434 44.020 28.873 1.00 16.08 40 ALA B N 1
ATOM 2136 C CA . ALA B 1 40 ? 71.547 42.660 29.374 1.00 15.18 40 ALA B CA 1
ATOM 2137 C C . ALA B 1 40 ? 72.613 42.580 30.451 1.00 16.71 40 ALA B C 1
ATOM 2138 O O . ALA B 1 40 ? 73.609 43.299 30.402 1.00 17.20 40 ALA B O 1
ATOM 2140 N N . GLY B 1 41 ? 72.397 41.679 31.408 1.00 13.27 41 GLY B N 1
ATOM 2141 C CA . GLY B 1 41 ? 73.418 41.336 32.387 1.00 11.90 41 GLY B CA 1
ATOM 2142 C C . GLY B 1 41 ? 73.584 39.831 32.476 1.00 12.89 41 GLY B C 1
ATOM 2143 O O . GLY B 1 41 ? 72.637 39.069 32.278 1.00 16.15 41 GLY B O 1
ATOM 2144 N N . VAL B 1 42 ? 74.800 39.404 32.830 1.00 16.27 42 VAL B N 1
ATOM 2145 C CA . VAL B 1 42 ? 75.196 37.999 32.758 1.00 13.81 42 VAL B CA 1
ATOM 2146 C C . VAL B 1 42 ? 75.813 37.589 34.094 1.00 16.13 42 VAL B C 1
ATOM 2147 O O . VAL B 1 42 ? 76.681 38.293 34.611 1.00 18.16 42 VAL B O 1
ATOM 2151 N N . ASP B 1 43 ? 75.396 36.437 34.628 1.00 15.57 43 ASP B N 1
ATOM 2152 C CA . ASP B 1 43 ? 75.941 35.921 35.883 1.00 15.83 43 ASP B CA 1
ATOM 2153 C C . ASP B 1 43 ? 76.048 34.403 35.793 1.00 19.04 43 ASP B C 1
ATOM 2154 O O . ASP B 1 43 ? 75.273 33.753 35.086 1.00 18.94 43 ASP B O 1
ATOM 2159 N N . LEU B 1 44 ? 77.032 33.843 36.493 1.00 19.30 44 LEU B N 1
ATOM 2160 C CA . LEU B 1 44 ? 77.256 32.403 36.521 1.00 19.81 44 LEU B CA 1
ATOM 2161 C C . LEU B 1 44 ? 77.368 31.904 37.959 1.00 24.46 44 LEU B C 1
ATOM 2162 O O . LEU B 1 44 ? 77.806 32.632 38.856 1.00 23.92 44 LEU B O 1
ATOM 2167 N N . SER B 1 45 ? 76.949 30.659 38.180 1.00 22.40 45 SER B N 1
ATOM 2168 C CA . SER B 1 45 ? 77.238 29.967 39.429 1.00 25.21 45 SER B CA 1
ATOM 2169 C C . SER B 1 45 ? 77.760 28.572 39.114 1.00 24.44 45 SER B C 1
ATOM 2170 O O . SER B 1 45 ? 77.652 28.092 37.982 1.00 22.90 45 SER B O 1
ATOM 2173 N N . PHE B 1 46 ? 78.320 27.914 40.136 1.00 25.74 46 PHE B N 1
ATOM 2174 C CA . PHE B 1 46 ? 78.935 26.597 39.986 1.00 29.62 46 PHE B CA 1
ATOM 2175 C C . PHE B 1 46 ? 78.417 25.726 41.118 1.00 42.80 46 PHE B C 1
ATOM 2176 O O . PHE B 1 46 ? 79.100 25.499 42.126 1.00 44.41 46 PHE B O 1
ATOM 2184 N N . PRO B 1 47 ? 77.204 25.225 40.979 1.00 38.82 47 PRO B N 1
ATOM 2185 C CA . PRO B 1 47 ? 76.595 24.430 42.051 1.00 43.35 47 PRO B CA 1
ATOM 2186 C C . PRO B 1 47 ? 77.317 23.119 42.312 1.00 56.55 47 PRO B C 1
ATOM 2187 O O . PRO B 1 47 ? 77.599 22.770 43.463 1.00 60.54 47 PRO B O 1
ATOM 2191 N N . GLY B 1 48 ? 77.590 22.366 41.255 1.00 54.39 48 GLY B N 1
ATOM 2192 C CA . GLY B 1 48 ? 78.461 21.224 41.413 1.00 64.53 48 GLY B CA 1
ATOM 2193 C C . GLY B 1 48 ? 79.815 21.506 40.809 1.00 70.17 48 GLY B C 1
ATOM 2194 O O . GLY B 1 48 ? 79.959 22.409 39.980 1.00 69.86 48 GLY B O 1
ATOM 2195 N N . LYS B 1 49 ? 80.820 20.745 41.212 1.00 77.87 49 LYS B N 1
ATOM 2196 C CA . LYS B 1 49 ? 82.126 20.878 40.594 1.00 73.90 49 LYS B CA 1
ATOM 2197 C C . LYS B 1 49 ? 82.095 20.216 39.226 1.00 64.62 49 LYS B C 1
ATOM 2198 O O . LYS B 1 49 ? 81.535 19.126 39.058 1.00 61.82 49 LYS B O 1
ATOM 2204 N N . GLU B 1 50 ? 82.661 20.916 38.244 1.00 55.85 50 GLU B N 1
ATOM 2205 C CA . GLU B 1 50 ? 82.535 20.624 36.820 1.00 47.59 50 GLU B CA 1
ATOM 2206 C C . GLU B 1 50 ? 81.117 20.865 36.317 1.00 42.67 50 GLU B C 1
ATOM 2207 O O . GLU B 1 50 ? 80.753 20.386 35.240 1.00 44.63 50 GLU B O 1
ATOM 2213 N N . GLU B 1 51 ? 80.307 21.617 37.062 1.00 38.95 51 GLU B N 1
ATOM 2214 C CA . GLU B 1 51 ? 78.961 21.985 36.632 1.00 40.53 51 GLU B CA 1
ATOM 2215 C C . GLU B 1 51 ? 78.713 23.477 36.807 1.00 33.86 51 GLU B C 1
ATOM 2216 O O . GLU B 1 51 ? 78.978 24.033 37.878 1.00 35.73 51 GLU B O 1
ATOM 2222 N N . GLY B 1 52 ? 78.247 24.131 35.742 1.00 29.51 52 GLY B N 1
ATOM 2223 C CA . GLY B 1 52 ? 77.983 25.560 35.764 1.00 25.96 52 GLY B CA 1
ATOM 2224 C C . GLY B 1 52 ? 76.539 25.904 35.441 1.00 24.69 52 GLY B C 1
ATOM 2225 O O . GLY B 1 52 ? 75.820 25.088 34.856 1.00 26.35 52 GLY B O 1
ATOM 2226 N N . LEU B 1 53 ? 76.107 27.105 35.819 1.00 22.29 53 LEU B N 1
ATOM 2227 C CA . LEU B 1 53 ? 74.799 27.641 35.443 1.00 24.10 53 LEU B CA 1
ATOM 2228 C C . LEU B 1 53 ? 74.979 29.088 35.007 1.00 24.99 53 LEU B C 1
ATOM 2229 O O . LEU B 1 53 ? 75.509 29.893 35.774 1.00 29.62 53 LEU B O 1
ATOM 2234 N N . ALA B 1 54 ? 74.607 29.413 33.768 1.00 19.14 54 ALA B N 1
ATOM 2235 C CA . ALA B 1 54 ? 74.663 30.781 33.259 1.00 17.58 54 ALA B CA 1
ATOM 2236 C C . ALA B 1 54 ? 73.259 31.362 33.150 1.00 22.22 54 ALA B C 1
ATOM 2237 O O . ALA B 1 54 ? 72.340 30.680 32.699 1.00 22.05 54 ALA B O 1
ATOM 2239 N N . VAL B 1 55 ? 73.101 32.617 33.569 1.00 17.72 55 VAL B N 1
ATOM 2240 C CA . VAL B 1 55 ? 71.832 33.337 33.487 1.00 13.93 55 VAL B CA 1
ATOM 2241 C C . VAL B 1 55 ? 72.081 34.647 32.761 1.00 20.57 55 VAL B C 1
ATOM 2242 O O . VAL B 1 55 ? 73.068 35.333 33.040 1.00 18.65 55 VAL B O 1
ATOM 2246 N N . ILE B 1 56 ? 71.206 34.985 31.816 1.00 17.40 56 ILE B N 1
ATOM 2247 C CA . ILE B 1 56 ? 71.208 36.295 31.180 1.00 17.11 56 ILE B CA 1
ATOM 2248 C C . ILE B 1 56 ? 69.859 36.935 31.451 1.00 20.85 56 ILE B C 1
ATOM 2249 O O . ILE B 1 56 ? 68.825 36.299 31.230 1.00 19.40 56 ILE B O 1
ATOM 2254 N N . VAL B 1 57 ? 69.871 38.176 31.934 1.00 16.54 57 VAL B N 1
ATOM 2255 C CA . VAL B 1 57 ? 68.660 38.977 32.127 1.00 15.40 57 VAL B CA 1
ATOM 2256 C C . VAL B 1 57 ? 68.709 40.162 31.170 1.00 19.36 57 VAL B C 1
ATOM 2257 O O . VAL B 1 57 ? 69.739 40.836 31.072 1.00 19.03 57 VAL B O 1
ATOM 2261 N N . VAL B 1 58 ? 67.604 40.423 30.471 1.00 16.41 58 VAL B N 1
ATOM 2262 C CA . VAL B 1 58 ? 67.477 41.607 29.629 1.00 16.10 58 VAL B CA 1
ATOM 2263 C C . VAL B 1 58 ? 66.461 42.529 30.285 1.00 20.97 58 VAL B C 1
ATOM 2264 O O . VAL B 1 58 ? 65.338 42.113 30.592 1.00 19.81 58 VAL B O 1
ATOM 2268 N N . LEU B 1 59 ? 66.871 43.766 30.535 1.00 17.23 59 LEU B N 1
ATOM 2269 C CA . LEU B 1 59 ? 65.990 44.789 31.072 1.00 21.07 59 LEU B CA 1
ATOM 2270 C C . LEU B 1 59 ? 65.674 45.812 29.997 1.00 24.79 59 LEU B C 1
ATOM 2271 O O . LEU B 1 59 ? 66.489 46.072 29.107 1.00 21.45 59 LEU B O 1
ATOM 2276 N N . GLU B 1 60 ? 64.505 46.422 30.122 1.00 21.37 60 GLU B N 1
ATOM 2277 C CA . GLU B 1 60 ? 64.182 47.605 29.346 1.00 23.54 60 GLU B CA 1
ATOM 2278 C C . GLU B 1 60 ? 64.689 48.817 30.109 1.00 27.85 60 GLU B C 1
ATOM 2279 O O . GLU B 1 60 ? 64.629 48.852 31.339 1.00 27.35 60 GLU B O 1
ATOM 2285 N N . TYR B 1 61 ? 65.262 49.775 29.383 1.00 22.39 61 TYR B N 1
ATOM 2286 C CA . TYR B 1 61 ? 65.751 50.998 29.980 1.00 19.31 61 TYR B CA 1
ATOM 2287 C C . TYR B 1 61 ? 65.010 52.182 29.369 1.00 23.64 61 TYR B C 1
ATOM 2288 O O . TYR B 1 61 ? 64.806 52.212 28.149 1.00 24.43 61 TYR B O 1
ATOM 2297 N N . PRO B 1 62 ? 64.583 53.174 30.176 1.00 28.74 62 PRO B N 1
ATOM 2298 C CA . PRO B 1 62 ? 64.813 53.404 31.613 1.00 25.65 62 PRO B CA 1
ATOM 2299 C C . PRO B 1 62 ? 63.824 52.759 32.605 1.00 21.78 62 PRO B C 1
ATOM 2300 O O . PRO B 1 62 ? 63.883 53.104 33.779 1.00 25.52 62 PRO B O 1
ATOM 2304 N N . SER B 1 63 ? 62.905 51.900 32.160 1.00 26.59 63 SER B N 1
ATOM 2305 C CA . SER B 1 63 ? 61.921 51.364 33.101 1.00 28.07 63 SER B CA 1
ATOM 2306 C C . SER B 1 63 ? 62.527 50.344 34.062 1.00 29.74 63 SER B C 1
ATOM 2307 O O . SER B 1 63 ? 61.982 50.126 35.151 1.00 24.00 63 SER B O 1
ATOM 2310 N N . PHE B 1 64 ? 63.618 49.693 33.665 1.00 19.70 64 PHE B N 1
ATOM 2311 C CA . PHE B 1 64 ? 64.232 48.546 34.338 1.00 17.61 64 PHE B CA 1
ATOM 2312 C C . PHE B 1 64 ? 63.292 47.341 34.412 1.00 21.35 64 PHE B C 1
ATOM 2313 O O . PHE B 1 64 ? 63.561 46.380 35.143 1.00 24.32 64 PHE B O 1
ATOM 2321 N N . LYS B 1 65 ? 62.217 47.346 33.636 1.00 21.39 65 LYS B N 1
ATOM 2322 C CA . LYS B 1 65 ? 61.346 46.182 33.571 1.00 19.43 65 LYS B CA 1
ATOM 2323 C C . LYS B 1 65 ? 62.110 44.979 33.032 1.00 26.48 65 LYS B C 1
ATOM 2324 O O . LYS B 1 65 ? 62.954 45.109 32.139 1.00 22.24 65 LYS B O 1
ATOM 2330 N N . ILE B 1 66 ? 61.850 43.813 33.617 1.00 22.57 66 ILE B N 1
ATOM 2331 C CA . ILE B 1 66 ? 62.489 42.586 33.152 1.00 23.87 66 ILE B CA 1
ATOM 2332 C C . ILE B 1 66 ? 61.767 42.130 31.890 1.00 25.69 66 ILE B C 1
ATOM 2333 O O . ILE B 1 66 ? 60.561 41.855 31.910 1.00 30.48 66 ILE B O 1
ATOM 2338 N N . LEU B 1 67 ? 62.503 42.038 30.787 1.00 22.46 67 LEU B N 1
ATOM 2339 C CA . LEU B 1 67 ? 61.910 41.634 29.522 1.00 27.55 67 LEU B CA 1
ATOM 2340 C C . LEU B 1 67 ? 62.141 40.173 29.203 1.00 26.57 67 LEU B C 1
ATOM 2341 O O . LEU B 1 67 ? 61.258 39.536 28.631 1.00 25.93 67 LEU B O 1
ATOM 2346 N N . GLU B 1 68 ? 63.292 39.625 29.584 1.00 22.28 68 GLU B N 1
ATOM 2347 C CA . GLU B 1 68 ? 63.619 38.254 29.238 1.00 24.91 68 GLU B CA 1
ATOM 2348 C C . GLU B 1 68 ? 64.632 37.746 30.249 1.00 22.77 68 GLU B C 1
ATOM 2349 O O . GLU B 1 68 ? 65.523 38.486 30.667 1.00 20.70 68 GLU B O 1
ATOM 2355 N N . VAL B 1 69 ? 64.483 36.487 30.649 1.00 24.10 69 VAL B N 1
ATOM 2356 C CA . VAL B 1 69 ? 65.481 35.800 31.460 1.00 26.19 69 VAL B CA 1
ATOM 2357 C C . VAL B 1 69 ? 65.711 34.442 30.826 1.00 28.49 69 VAL B C 1
ATOM 2358 O O . VAL B 1 69 ? 64.755 33.690 30.616 1.00 23.09 69 VAL B O 1
ATOM 2362 N N . VAL B 1 70 ? 66.968 34.119 30.529 1.00 22.79 70 VAL B N 1
ATOM 2363 C CA . VAL B 1 70 ? 67.314 32.797 30.032 1.00 24.41 70 VAL B CA 1
ATOM 2364 C C . VAL B 1 70 ? 68.415 32.214 30.904 1.00 25.82 70 VAL B C 1
ATOM 2365 O O . VAL B 1 70 ? 69.132 32.928 31.608 1.00 23.67 70 VAL B O 1
ATOM 2369 N N . SER B 1 71 ? 68.518 30.889 30.869 1.00 25.35 71 SER B N 1
ATOM 2370 C CA . SER B 1 71 ? 69.538 30.197 31.639 1.00 26.14 71 SER B CA 1
ATOM 2371 C C . SER B 1 71 ? 69.914 28.909 30.932 1.00 31.58 71 SER B C 1
ATOM 2372 O O . SER B 1 71 ? 69.160 28.383 30.108 1.00 26.00 71 SER B O 1
ATOM 2375 N N . GLU B 1 72 ? 71.095 28.400 31.278 1.00 23.84 72 GLU B N 1
ATOM 2376 C CA . GLU B 1 72 ? 71.571 27.136 30.741 1.00 32.73 72 GLU B CA 1
ATOM 2377 C C . GLU B 1 72 ? 72.503 26.481 31.748 1.00 26.43 72 GLU B C 1
ATOM 2378 O O . GLU B 1 72 ? 73.344 27.156 32.346 1.00 24.60 72 GLU B O 1
ATOM 2384 N N . ARG B 1 73 ? 72.378 25.165 31.897 1.00 29.35 73 ARG B N 1
ATOM 2385 C CA . ARG B 1 73 ? 73.301 24.377 32.699 1.00 30.63 73 ARG B CA 1
ATOM 2386 C C . ARG B 1 73 ? 74.240 23.641 31.763 1.00 31.70 73 ARG B C 1
ATOM 2387 O O . ARG B 1 73 ? 73.851 23.225 30.671 1.00 36.76 73 ARG B O 1
ATOM 2395 N N . GLY B 1 74 ? 75.478 23.473 32.202 1.00 31.34 74 GLY B N 1
ATOM 2396 C CA . GLY B 1 74 ? 76.437 22.784 31.368 1.00 34.95 74 GLY B CA 1
ATOM 2397 C C . GLY B 1 74 ? 77.655 22.394 32.166 1.00 34.21 74 GLY B C 1
ATOM 2398 O O . GLY B 1 74 ? 77.863 22.840 33.297 1.00 32.54 74 GLY B O 1
ATOM 2399 N N . GLU B 1 75 ? 78.457 21.545 31.544 1.00 35.00 75 GLU B N 1
ATOM 2400 C CA . GLU B 1 75 ? 79.698 21.085 32.142 1.00 40.60 75 GLU B CA 1
ATOM 2401 C C . GLU B 1 75 ? 80.748 22.185 32.070 1.00 33.74 75 GLU B C 1
ATOM 2402 O O . GLU B 1 75 ? 80.864 22.881 31.059 1.00 42.90 75 GLU B O 1
ATOM 2408 N N . ILE B 1 76 ? 81.483 22.367 33.163 1.00 30.38 76 ILE B N 1
ATOM 2409 C CA . ILE B 1 76 ? 82.591 23.319 33.234 1.00 33.09 76 ILE B CA 1
ATOM 2410 C C . ILE B 1 76 ? 83.885 22.520 33.307 1.00 36.47 76 ILE B C 1
ATOM 2411 O O . ILE B 1 76 ? 84.087 21.753 34.253 1.00 42.91 76 ILE B O 1
ATOM 2416 N N . THR B 1 77 ? 84.788 22.746 32.356 1.00 40.04 77 THR B N 1
ATOM 2417 C CA . THR B 1 77 ? 85.965 21.906 32.205 1.00 52.04 77 THR B CA 1
ATOM 2418 C C . THR B 1 77 ? 87.271 22.636 32.466 1.00 41.86 77 THR B C 1
ATOM 2419 O O . THR B 1 77 ? 88.275 21.986 32.772 1.00 44.80 77 THR B O 1
ATOM 2423 N N . PHE B 1 78 ? 87.255 23.946 32.453 1.00 28.56 78 PHE B N 1
ATOM 2424 C CA . PHE B 1 78 ? 88.466 24.739 32.487 1.00 23.19 78 PHE B CA 1
ATOM 2425 C C . PHE B 1 78 ? 88.568 25.376 33.856 1.00 22.39 78 PHE B C 1
ATOM 2426 O O . PHE B 1 78 ? 87.600 26.002 34.301 1.00 23.13 78 PHE B O 1
ATOM 2434 N N . PRO B 1 79 ? 89.685 25.230 34.563 1.00 24.10 79 PRO B N 1
ATOM 2435 C CA . PRO B 1 79 ? 89.761 25.766 35.928 1.00 28.62 79 PRO B CA 1
ATOM 2436 C C . PRO B 1 79 ? 89.797 27.284 35.901 1.00 26.48 79 PRO B C 1
ATOM 2437 O O . PRO B 1 79 ? 90.099 27.903 34.882 1.00 26.62 79 PRO B O 1
ATOM 2441 N N . TYR B 1 80 ? 89.433 27.889 37.029 1.00 20.37 80 TYR B N 1
ATOM 2442 C CA . TYR B 1 80 ? 89.590 29.332 37.143 1.00 17.63 80 TYR B CA 1
ATOM 2443 C C . TYR B 1 80 ? 91.075 29.668 37.190 1.00 19.85 80 TYR B C 1
ATOM 2444 O O . TYR B 1 80 ? 91.802 29.188 38.064 1.00 18.97 80 TYR B O 1
ATOM 2453 N N . ILE B 1 81 ? 91.524 30.474 36.230 1.00 21.13 81 ILE B N 1
ATOM 2454 C CA . ILE B 1 81 ? 92.869 31.026 36.217 1.00 20.84 81 ILE B CA 1
ATOM 2455 C C . ILE B 1 81 ? 92.655 32.521 36.011 1.00 17.75 81 ILE B C 1
ATOM 2456 O O . ILE B 1 81 ? 92.097 32.925 34.986 1.00 16.43 81 ILE B O 1
ATOM 2461 N N . PRO B 1 82 ? 93.058 33.380 36.942 1.00 16.67 82 PRO B N 1
ATOM 2462 C CA . PRO B 1 82 ? 92.875 34.825 36.725 1.00 15.52 82 PRO B CA 1
ATOM 2463 C C . PRO B 1 82 ? 93.486 35.255 35.400 1.00 13.88 82 PRO B C 1
ATOM 2464 O O . PRO B 1 82 ? 94.611 34.866 35.056 1.00 16.55 82 PRO B O 1
ATOM 2468 N N . GLY B 1 83 ? 92.704 36.003 34.618 1.00 16.33 83 GLY B N 1
ATOM 2469 C CA . GLY B 1 83 ? 93.135 36.411 33.299 1.00 18.22 83 GLY B CA 1
ATOM 2470 C C . GLY B 1 83 ? 92.675 35.504 32.173 1.00 17.86 83 GLY B C 1
ATOM 2471 O O . GLY B 1 83 ? 92.809 35.890 31.006 1.00 14.60 83 GLY B O 1
ATOM 2472 N N . LEU B 1 84 ? 92.120 34.323 32.488 1.00 14.68 84 LEU B N 1
ATOM 2473 C CA . LEU B 1 84 ? 91.611 33.374 31.503 1.00 18.41 84 LEU B CA 1
A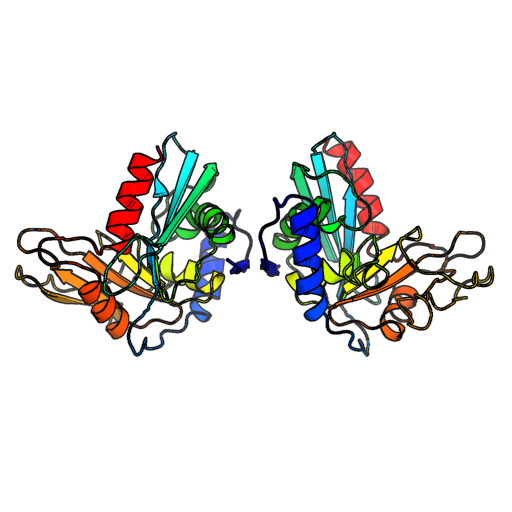TOM 2474 C C . LEU B 1 84 ? 90.144 33.040 31.767 1.00 16.22 84 LEU B C 1
ATOM 2475 O O . LEU B 1 84 ? 89.676 31.957 31.421 1.00 17.35 84 LEU B O 1
ATOM 2480 N N . LEU B 1 85 ? 89.415 33.970 32.387 1.00 14.21 85 LEU B N 1
ATOM 2481 C CA . LEU B 1 85 ? 88.045 33.687 32.805 1.00 12.18 85 LEU B CA 1
ATOM 2482 C C . LEU B 1 85 ? 87.157 33.306 31.616 1.00 14.98 85 LEU B C 1
ATOM 2483 O O . LEU B 1 85 ? 86.281 32.450 31.737 1.00 15.55 85 LEU B O 1
ATOM 2488 N N . ALA B 1 86 ? 87.371 33.925 30.458 1.00 18.44 86 ALA B N 1
ATOM 2489 C CA . ALA B 1 86 ? 86.506 33.628 29.312 1.00 16.87 86 ALA B CA 1
ATOM 2490 C C . ALA B 1 86 ? 86.566 32.153 28.910 1.00 16.01 86 ALA B C 1
ATOM 2491 O O . ALA B 1 86 ? 85.573 31.597 28.425 1.00 18.20 86 ALA B O 1
ATOM 2493 N N . PHE B 1 87 ? 87.713 31.507 29.078 1.00 15.13 87 PHE B N 1
ATOM 2494 C CA . PHE B 1 87 ? 87.842 30.112 28.654 1.00 16.80 87 PHE B CA 1
ATOM 2495 C C . PHE B 1 87 ? 87.118 29.150 29.591 1.00 20.37 87 PHE B C 1
ATOM 2496 O O . PHE B 1 87 ? 86.871 27.988 29.221 1.00 21.29 87 PHE B O 1
ATOM 2504 N N . ARG B 1 88 ? 86.775 29.613 30.779 1.00 18.21 88 ARG B N 1
ATOM 2505 C CA . ARG B 1 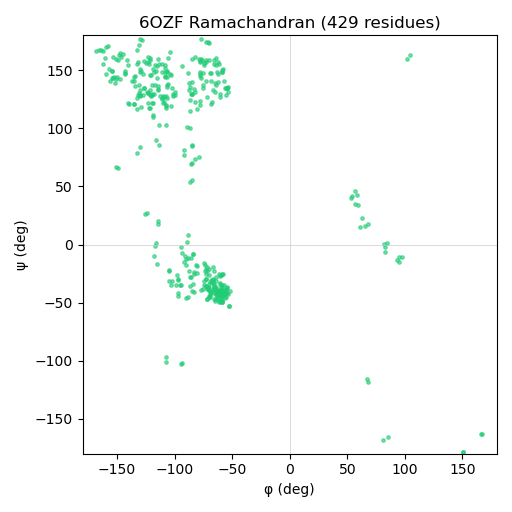88 ? 85.988 28.884 31.755 1.00 23.55 88 ARG B CA 1
ATOM 2506 C C . ARG B 1 88 ? 84.499 29.142 31.570 1.00 22.45 88 ARG B C 1
ATOM 2507 O O . ARG B 1 88 ? 83.705 28.202 31.550 1.00 21.21 88 ARG B O 1
ATOM 2515 N N . GLU B 1 89 ? 84.120 30.413 31.390 1.00 16.85 89 GLU B N 1
ATOM 2516 C CA . GLU B 1 89 ? 82.724 30.830 31.411 1.00 15.39 89 GLU B CA 1
ATOM 2517 C C . GLU B 1 89 ? 82.131 31.147 30.043 1.00 18.60 89 GLU B C 1
ATOM 2518 O O . GLU B 1 89 ? 80.903 31.126 29.908 1.00 19.98 89 GLU B O 1
ATOM 2524 N N . GLY B 1 90 ? 82.955 31.480 29.058 1.00 21.73 90 GLY B N 1
ATOM 2525 C CA . GLY B 1 90 ? 82.475 31.837 27.744 1.00 21.84 90 GLY B CA 1
ATOM 2526 C C . GLY B 1 90 ? 81.545 30.814 27.118 1.00 17.43 90 GLY B C 1
ATOM 2527 O O . GLY B 1 90 ? 80.443 31.160 26.671 1.00 22.34 90 GLY B O 1
ATOM 2528 N N . PRO B 1 91 ? 81.964 29.540 27.043 1.00 16.92 91 PRO B N 1
ATOM 2529 C CA . PRO B 1 91 ? 81.116 28.557 26.350 1.00 19.07 91 PRO B CA 1
ATOM 2530 C C . PRO B 1 91 ? 79.714 28.448 26.923 1.00 20.36 91 PRO B C 1
ATOM 2531 O O . PRO B 1 91 ? 78.745 28.351 26.159 1.00 21.80 91 PRO B O 1
ATOM 2535 N N . LEU B 1 92 ? 79.572 28.444 28.253 1.00 19.89 92 LEU B N 1
ATOM 2536 C CA . LEU B 1 92 ? 78.238 28.317 28.831 1.00 17.63 92 LEU B CA 1
ATOM 2537 C C . LEU B 1 92 ? 77.425 29.597 28.645 1.00 16.71 92 LEU B C 1
ATOM 2538 O O . LEU B 1 92 ? 76.210 29.537 28.413 1.00 19.91 92 LEU B O 1
ATOM 2543 N N . PHE B 1 93 ? 78.063 30.763 28.777 1.00 16.92 93 PHE B N 1
ATOM 2544 C CA . PHE B 1 93 ? 77.365 32.009 28.470 1.00 19.24 93 PHE B CA 1
ATOM 2545 C C . PHE B 1 93 ? 76.807 31.990 27.049 1.00 19.42 93 PHE B C 1
ATOM 2546 O O . PHE B 1 93 ? 75.664 32.395 26.812 1.00 20.36 93 PHE B O 1
ATOM 2554 N N . LEU B 1 94 ? 77.613 31.548 26.084 1.00 19.81 94 LEU B N 1
ATOM 2555 C CA . LEU B 1 94 ? 77.149 31.553 24.697 1.00 17.63 94 LEU B CA 1
ATOM 2556 C C . LEU B 1 94 ? 76.006 30.567 24.483 1.00 19.17 94 LEU B C 1
ATOM 2557 O O . LEU B 1 94 ? 75.149 30.781 23.615 1.00 20.72 94 LEU B O 1
ATOM 2562 N N . LYS B 1 95 ? 75.973 29.486 25.254 1.00 18.42 95 LYS B N 1
ATOM 2563 C CA . LYS B 1 95 ? 74.856 28.557 25.151 1.00 19.78 95 LYS B CA 1
ATOM 2564 C C . LYS B 1 95 ? 73.561 29.209 25.636 1.00 20.13 95 LYS B C 1
ATOM 2565 O O . LYS B 1 95 ? 72.490 28.983 25.060 1.00 22.03 95 LYS B O 1
ATOM 2571 N N . ALA B 1 96 ? 73.637 30.024 26.689 1.00 19.58 96 ALA B N 1
ATOM 2572 C CA . ALA B 1 96 ? 72.461 30.783 27.117 1.00 21.99 96 ALA B CA 1
ATOM 2573 C C . ALA B 1 96 ? 72.140 31.896 26.125 1.00 17.40 96 ALA B C 1
ATOM 2574 O O . ALA B 1 96 ? 70.963 32.193 25.859 1.00 18.74 96 ALA B O 1
ATOM 2576 N N . TRP B 1 97 ? 73.178 32.527 25.576 1.00 16.91 97 TRP B N 1
ATOM 2577 C CA . TRP B 1 97 ? 72.987 33.615 24.619 1.00 19.22 97 TRP B CA 1
ATOM 2578 C C . TRP B 1 97 ? 72.195 33.146 23.401 1.00 23.40 97 TRP B C 1
ATOM 2579 O O . TRP B 1 97 ? 71.349 33.885 22.880 1.00 18.87 97 TRP B O 1
ATOM 2590 N N . GLU B 1 98 ? 72.421 31.906 22.957 1.00 19.27 98 GLU B N 1
ATOM 2591 C CA . GLU B 1 98 ? 71.684 31.391 21.797 1.00 23.70 98 GLU B CA 1
ATOM 2592 C C . GLU B 1 98 ? 70.174 31.369 22.029 1.00 27.45 98 GLU B C 1
ATOM 2593 O O . GLU B 1 98 ? 69.396 31.441 21.064 1.00 22.39 98 GLU B O 1
ATOM 2599 N N . LYS B 1 99 ? 69.736 31.263 23.288 1.00 24.34 99 LYS B N 1
ATOM 2600 C CA . LYS B 1 99 ? 68.310 31.205 23.594 1.00 31.71 99 LYS B CA 1
ATOM 2601 C C . LYS B 1 99 ? 67.644 32.572 23.591 1.00 26.60 99 LYS B C 1
ATOM 2602 O O . LYS B 1 99 ? 66.416 32.648 23.516 1.00 25.94 99 LYS B O 1
ATOM 2608 N N . LEU B 1 100 ? 68.424 33.636 23.698 1.00 25.14 100 LEU B N 1
ATOM 2609 C CA . LEU B 1 100 ? 67.892 34.979 23.869 1.00 23.55 100 LEU B CA 1
ATOM 2610 C C . LEU B 1 100 ? 67.133 35.440 22.621 1.00 28.86 100 LEU B C 1
ATOM 2611 O O . LEU B 1 100 ? 67.621 35.293 21.492 1.00 32.14 100 LEU B O 1
ATOM 2616 N N . ARG B 1 101 ? 65.929 35.991 22.820 1.00 27.08 101 ARG B N 1
ATOM 2617 C CA . ARG B 1 101 ? 65.135 36.523 21.717 1.00 30.33 101 ARG B CA 1
ATOM 2618 C C . ARG B 1 101 ? 65.264 38.030 21.519 1.00 32.15 101 ARG B C 1
ATOM 2619 O O . ARG B 1 101 ? 65.115 38.499 20.388 1.00 35.67 101 ARG B O 1
ATOM 2627 N N . THR B 1 102 ? 65.501 38.811 22.571 1.00 27.88 102 THR B N 1
ATOM 2628 C CA A THR B 1 102 ? 65.637 40.260 22.458 0.50 32.08 102 THR B CA 1
ATOM 2629 C CA B THR B 1 102 ? 65.633 40.253 22.413 0.50 32.13 102 THR B CA 1
ATOM 2630 C C . THR B 1 102 ? 67.100 40.621 22.240 1.00 31.9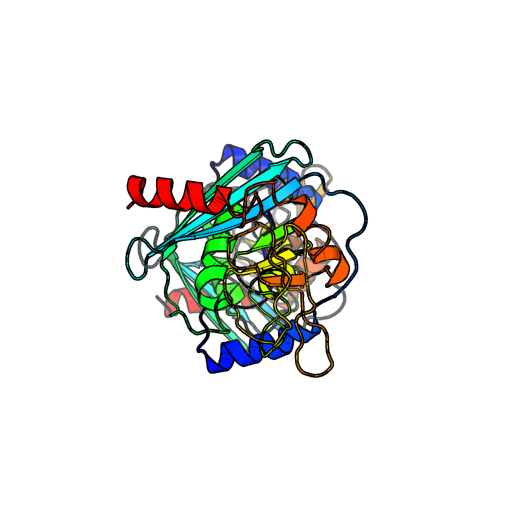6 102 THR B C 1
ATOM 2631 O O . THR B 1 102 ? 67.962 40.180 23.006 1.00 37.98 102 THR B O 1
ATOM 2638 N N . LYS B 1 103 ? 67.374 41.429 21.225 1.00 25.74 103 LYS B N 1
ATOM 2639 C CA . LYS B 1 103 ? 68.738 41.864 20.976 1.00 26.40 103 LYS B CA 1
ATOM 2640 C C . LYS B 1 103 ? 69.090 43.022 21.902 1.00 26.25 103 LYS B C 1
ATOM 2641 O O . LYS B 1 103 ? 68.464 44.085 21.812 1.00 25.62 103 LYS B O 1
ATOM 2647 N N . PRO B 1 104 ? 70.052 42.859 22.800 1.00 21.30 104 PRO B N 1
ATOM 2648 C CA . PRO B 1 104 ? 70.418 43.964 23.690 1.00 20.54 104 PRO B CA 1
ATOM 2649 C C . PRO B 1 104 ? 71.213 45.034 22.960 1.00 19.13 104 PRO B C 1
ATOM 2650 O O . PRO B 1 104 ? 71.902 44.770 21.973 1.00 22.61 104 PRO B O 1
ATOM 2654 N N . ASP B 1 105 ? 71.132 46.258 23.485 1.00 19.60 105 ASP B N 1
ATOM 2655 C CA . ASP B 1 105 ? 71.969 47.354 23.013 1.00 20.87 105 ASP B CA 1
ATOM 2656 C C . ASP B 1 105 ? 73.323 47.382 23.703 1.00 22.83 105 ASP B C 1
ATOM 2657 O O . ASP B 1 105 ? 74.307 47.864 23.126 1.00 20.19 105 ASP B O 1
ATOM 2662 N N . VAL B 1 106 ? 73.380 46.885 24.929 1.00 21.59 106 VAL B N 1
ATOM 2663 C CA . VAL B 1 106 ? 74.592 46.843 25.739 1.00 16.04 106 VAL B CA 1
ATOM 2664 C C . VAL B 1 106 ? 74.499 45.590 26.599 1.00 18.99 106 VAL B C 1
ATOM 2665 O O . VAL B 1 106 ? 73.408 45.218 27.050 1.00 21.00 106 VAL B O 1
ATOM 2669 N N . VAL B 1 107 ? 75.632 44.922 26.814 1.00 15.12 107 VAL B N 1
ATOM 2670 C CA . VAL B 1 107 ? 75.684 43.735 27.662 1.00 15.01 107 VAL B CA 1
ATOM 2671 C C . VAL B 1 107 ? 76.727 43.970 28.747 1.00 15.78 107 VAL B C 1
ATOM 2672 O O . VAL B 1 107 ? 77.857 44.370 28.443 1.00 14.58 107 VAL B O 1
ATOM 2676 N N . VAL B 1 108 ? 76.355 43.693 29.997 1.00 15.28 108 VAL B N 1
ATOM 2677 C CA . VAL B 1 108 ? 77.228 43.888 31.160 1.00 12.33 108 VAL B CA 1
ATOM 2678 C C . VAL B 1 108 ? 77.643 42.523 31.711 1.00 15.87 108 VAL B C 1
ATOM 2679 O O . VAL B 1 108 ? 76.791 41.666 31.971 1.00 18.47 108 VAL B O 1
ATOM 2683 N N . PHE B 1 109 ? 78.951 42.313 31.881 1.00 13.07 109 PHE B N 1
ATOM 2684 C CA . PHE B 1 109 ? 79.464 41.064 32.433 1.00 13.95 109 PHE B CA 1
ATOM 2685 C C . PHE B 1 109 ? 80.046 41.283 33.823 1.00 15.26 109 PHE B C 1
ATOM 2686 O O . PHE B 1 109 ? 80.490 42.381 34.157 1.00 20.24 109 PHE B O 1
ATOM 2694 N N . ASN B 1 110 ? 80.065 40.199 34.603 1.00 16.40 110 ASN B N 1
ATOM 2695 C CA A ASN B 1 110 ? 80.730 40.157 35.907 0.70 18.47 110 ASN B CA 1
ATOM 2696 C CA B ASN B 1 110 ? 80.730 40.176 35.903 0.30 21.98 110 ASN B CA 1
ATOM 2697 C C . ASN B 1 110 ? 82.200 39.842 35.673 1.00 27.23 110 ASN B C 1
ATOM 2698 O O . ASN B 1 110 ? 82.592 38.675 35.580 1.00 26.42 110 ASN B O 1
ATOM 2707 N N . GLY B 1 111 ? 83.018 40.867 35.611 1.00 19.55 111 GLY B N 1
ATOM 2708 C CA . GLY B 1 111 ? 84.432 40.693 35.342 1.00 18.82 111 GLY B CA 1
ATOM 2709 C C . GLY B 1 111 ? 84.948 41.929 34.637 1.00 17.50 111 GLY B C 1
ATOM 2710 O O . GLY B 1 111 ? 84.224 42.894 34.437 1.00 20.32 111 GLY B O 1
ATOM 2711 N N . GLN B 1 112 ? 86.236 41.896 34.304 1.00 12.81 112 GLN B N 1
ATOM 2712 C CA . GLN B 1 112 ? 86.848 43.036 33.639 1.00 15.30 112 GLN B CA 1
ATOM 2713 C C . GLN B 1 112 ? 86.636 42.978 32.128 1.00 14.55 112 GLN B C 1
ATOM 2714 O O . GLN B 1 112 ? 86.374 41.924 31.550 1.00 14.72 112 GLN B O 1
ATOM 2720 N N . GLY B 1 113 ? 86.778 44.137 31.492 1.00 12.06 113 GLY B N 1
ATOM 2721 C CA . GLY B 1 113 ? 87.019 44.191 30.058 1.00 15.13 113 GLY B CA 1
ATOM 2722 C C . GLY B 1 113 ? 88.453 44.602 29.786 1.00 14.11 113 GLY B C 1
ATOM 2723 O O . GLY B 1 113 ? 89.370 43.780 29.849 1.00 19.52 113 GLY B O 1
ATOM 2724 N N . LEU B 1 114 ? 88.645 45.898 29.523 1.00 14.91 114 LEU B N 1
ATOM 2725 C CA A LEU B 1 114 ? 89.968 46.448 29.234 0.50 17.44 114 LEU B CA 1
ATOM 2726 C CA B LEU B 1 114 ? 89.976 46.417 29.224 0.50 17.44 114 LEU B CA 1
ATOM 2727 C C . LEU B 1 114 ? 90.937 46.275 30.401 1.00 15.81 114 LEU B C 1
ATOM 2728 O O . LEU B 1 114 ? 92.157 46.223 30.199 1.00 16.43 114 LEU B O 1
ATOM 2737 N N . ALA B 1 115 ? 90.420 46.218 31.634 1.00 13.47 115 ALA B N 1
ATOM 2738 C CA . ALA B 1 115 ? 91.270 46.230 32.834 1.00 12.13 115 ALA B CA 1
ATOM 2739 C C . ALA B 1 115 ? 91.799 44.822 33.107 1.00 16.78 115 ALA B C 1
ATOM 2740 O O . ALA B 1 115 ? 91.424 44.143 34.070 1.00 14.59 115 ALA B O 1
ATOM 2742 N N . HIS B 1 116 ? 92.757 44.417 32.267 1.00 14.43 116 HIS B N 1
ATOM 2743 C CA . HIS B 1 116 ? 93.185 43.042 32.085 1.00 14.66 116 HIS B CA 1
ATOM 2744 C C . HIS B 1 116 ? 94.633 43.073 31.615 1.00 14.57 116 HIS B C 1
ATOM 2745 O O . HIS B 1 116 ? 95.009 43.980 30.852 1.00 15.80 116 HIS B O 1
ATOM 2752 N N . PRO B 1 117 ? 95.468 42.131 32.058 1.00 18.62 117 PRO B N 1
ATOM 2753 C CA . PRO B 1 117 ? 96.905 42.204 31.715 1.00 20.10 117 PRO B CA 1
ATOM 2754 C C . PRO B 1 117 ? 97.192 42.175 30.225 1.00 19.36 117 PRO B C 1
ATOM 2755 O O . PRO B 1 117 ? 98.246 42.668 29.802 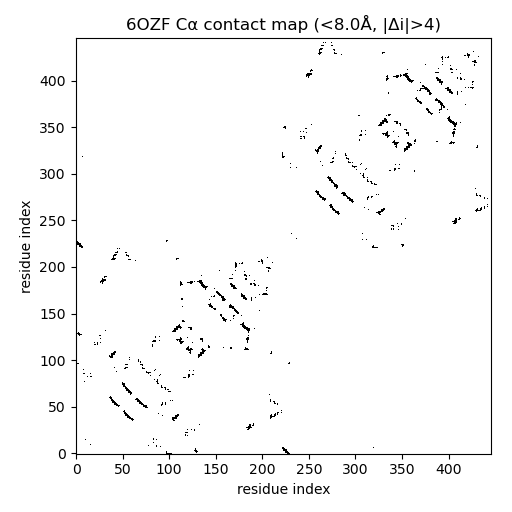1.00 20.92 117 PRO B O 1
ATOM 2759 N N . ARG B 1 118 ? 96.313 41.582 29.422 1.00 15.88 118 ARG B N 1
ATOM 2760 C CA . ARG B 1 118 ? 96.456 41.548 27.974 1.00 21.12 118 ARG B CA 1
ATOM 2761 C C . ARG B 1 118 ? 95.348 42.331 27.294 1.00 22.03 118 ARG B C 1
ATOM 2762 O O . ARG B 1 118 ? 95.073 42.121 26.105 1.00 23.14 118 ARG B O 1
ATOM 2770 N N . LYS B 1 119 ? 94.682 43.199 28.059 1.00 17.88 119 LYS B N 1
ATOM 2771 C CA . LYS B 1 119 ? 93.647 44.094 27.559 1.00 16.62 119 LYS B CA 1
ATOM 2772 C C . LYS B 1 119 ? 92.515 43.329 26.872 1.00 15.28 119 LYS B C 1
ATOM 2773 O O . LYS B 1 119 ? 91.912 43.804 25.911 1.00 20.24 119 LYS B O 1
ATOM 2779 N N . LEU B 1 120 ? 92.198 42.140 27.389 1.00 16.30 120 LEU B N 1
ATOM 2780 C CA . LEU B 1 120 ? 91.130 41.367 26.781 1.00 14.19 120 LEU B CA 1
ATOM 2781 C C . LEU B 1 120 ? 90.452 40.530 27.863 1.00 15.34 120 LEU B C 1
ATOM 2782 O O . LEU B 1 120 ? 90.480 39.297 27.854 1.00 15.69 120 LEU B O 1
ATOM 2787 N N . GLY B 1 121 ? 89.803 41.208 28.803 1.00 12.22 121 GLY B N 1
ATOM 2788 C CA . GLY B 1 121 ? 89.022 40.499 29.789 1.00 12.96 121 GLY B CA 1
ATOM 2789 C C . GLY B 1 121 ? 87.769 39.907 29.175 1.00 18.05 121 GLY B C 1
ATOM 2790 O O . GLY B 1 121 ? 87.423 40.170 28.020 1.00 12.31 121 GLY B O 1
ATOM 2791 N N . ILE B 1 122 ? 87.051 39.125 29.988 1.00 13.75 122 ILE B N 1
ATOM 2792 C CA . ILE B 1 122 ? 85.899 38.385 29.465 1.00 14.65 122 ILE B CA 1
ATOM 2793 C C . ILE B 1 122 ? 84.913 39.311 28.767 1.00 14.34 122 ILE B C 1
ATOM 2794 O O . ILE B 1 122 ? 84.322 38.942 27.743 1.00 11.37 122 ILE B O 1
ATOM 2799 N N . ALA B 1 123 ? 84.714 40.524 29.297 1.00 12.13 123 ALA B N 1
ATOM 2800 C CA . ALA B 1 123 ? 83.734 41.415 28.677 1.00 14.73 123 ALA B CA 1
ATOM 2801 C C . ALA B 1 123 ? 84.169 41.821 27.275 1.00 15.90 123 ALA B C 1
ATOM 2802 O O . ALA B 1 123 ? 83.338 41.927 26.358 1.00 15.69 123 ALA B O 1
ATOM 2804 N N . SER B 1 124 ? 85.465 42.055 27.087 1.00 14.31 124 SER B N 1
ATOM 2805 C CA . SER B 1 124 ? 85.970 42.400 25.761 1.00 12.88 124 SER B CA 1
ATOM 2806 C C . SER B 1 124 ? 85.899 41.194 24.841 1.00 16.46 124 SER B C 1
ATOM 2807 O O . SER B 1 124 ? 85.501 41.305 23.673 1.00 18.53 124 SER B O 1
ATOM 2810 N N . HIS B 1 125 ? 86.332 40.045 25.353 1.00 12.97 125 HIS B N 1
ATOM 2811 C CA . HIS B 1 125 ? 86.350 38.808 24.586 1.00 16.28 125 HIS B CA 1
ATOM 2812 C C . HIS B 1 125 ? 84.950 38.446 24.105 1.00 17.37 125 HIS B C 1
ATOM 2813 O O . HIS B 1 125 ? 84.743 38.161 22.922 1.00 17.99 125 HIS B O 1
ATOM 2820 N N . MET B 1 126 ? 83.969 38.453 25.011 1.00 16.68 126 MET B N 1
ATOM 2821 C CA . MET B 1 126 ? 82.607 38.135 24.592 1.00 16.79 126 MET B CA 1
ATOM 2822 C C . MET B 1 126 ? 82.033 39.219 23.688 1.00 15.41 126 MET B C 1
ATOM 2823 O O . MET B 1 126 ? 81.200 38.914 22.827 1.00 16.52 126 MET B O 1
ATOM 2828 N N . GLY B 1 127 ? 82.446 40.482 23.875 1.00 15.65 127 GLY B N 1
ATOM 2829 C CA . GLY B 1 127 ? 82.019 41.539 22.968 1.00 15.26 127 GLY B CA 1
ATOM 2830 C C . GLY B 1 127 ? 82.383 41.251 21.521 1.00 18.03 127 GLY B C 1
ATOM 2831 O O . GLY B 1 127 ? 81.615 41.548 20.600 1.00 17.93 127 GLY B O 1
ATOM 2832 N N . LEU B 1 128 ? 83.574 40.686 21.300 1.00 17.82 128 LEU B N 1
ATOM 2833 C CA . LEU B 1 128 ? 83.988 40.320 19.949 1.00 14.47 128 LEU B CA 1
ATOM 2834 C C . LEU B 1 128 ? 83.112 39.221 19.381 1.00 18.63 128 LEU B C 1
ATOM 2835 O O . LEU B 1 128 ? 82.840 39.215 18.173 1.00 18.19 128 LEU B O 1
ATOM 2840 N N . PHE B 1 129 ? 82.654 38.299 20.231 1.00 18.14 129 PHE B N 1
ATOM 2841 C CA . PHE B 1 129 ? 81.791 37.215 19.763 1.00 16.13 129 PHE B CA 1
ATOM 2842 C C . PHE B 1 129 ? 80.394 37.729 19.421 1.00 17.75 129 PHE B C 1
ATOM 2843 O O . PHE B 1 129 ? 79.852 37.416 18.359 1.00 18.67 129 PHE B O 1
ATOM 2851 N N . ILE B 1 130 ? 79.790 38.532 20.299 1.00 16.46 130 ILE B N 1
ATOM 2852 C CA . ILE B 1 130 ? 78.386 38.900 20.078 1.00 21.15 130 ILE B CA 1
ATOM 2853 C C . ILE B 1 130 ? 78.223 40.170 19.248 1.00 21.09 130 ILE B C 1
ATOM 2854 O O . ILE B 1 130 ? 77.111 40.450 18.767 1.00 20.66 130 ILE B O 1
ATOM 2859 N N . GLU B 1 131 ? 79.302 40.928 19.039 1.00 20.47 131 GLU B N 1
ATOM 2860 C CA . GLU B 1 131 ? 79.315 42.122 18.185 1.00 19.55 131 GLU B CA 1
ATOM 2861 C C . GLU B 1 131 ? 78.302 43.160 18.674 1.00 21.52 131 GLU B C 1
ATOM 2862 O O . GLU B 1 131 ? 77.602 43.795 17.885 1.00 20.06 131 GLU B O 1
ATOM 2868 N N . ILE B 1 132 ? 78.253 43.347 19.990 1.00 17.96 132 ILE B N 1
ATOM 2869 C CA . ILE B 1 132 ? 77.378 44.303 20.670 1.00 21.11 132 ILE B CA 1
ATOM 2870 C C . ILE B 1 132 ? 78.236 45.014 21.713 1.00 21.59 132 ILE B C 1
ATOM 2871 O O . ILE B 1 132 ? 79.134 44.385 22.288 1.00 18.58 132 ILE B O 1
ATOM 2876 N N . PRO B 1 133 ? 78.022 46.305 21.977 1.00 16.69 133 PRO B N 1
ATOM 2877 C CA . PRO B 1 133 ? 78.797 46.988 23.022 1.00 18.79 133 PRO B CA 1
ATOM 2878 C C . PRO B 1 133 ? 78.720 46.255 24.355 1.00 23.42 133 PRO B C 1
ATOM 2879 O O . PRO B 1 133 ? 77.649 45.823 24.793 1.00 13.57 133 PRO B O 1
ATOM 2883 N N . THR B 1 134 ? 79.870 46.123 25.014 1.00 13.79 134 THR B N 1
ATOM 2884 C CA . THR B 1 134 ? 79.930 45.395 26.271 1.00 11.23 134 THR B CA 1
ATOM 2885 C C . THR B 1 134 ? 80.698 46.204 27.304 1.00 12.68 134 THR B C 1
ATOM 2886 O O . THR B 1 134 ? 81.520 47.054 26.965 1.00 14.55 134 THR B O 1
ATOM 2890 N N . ILE B 1 135 ? 80.398 45.926 28.571 1.00 13.93 135 ILE B N 1
ATOM 2891 C CA . ILE B 1 135 ? 81.061 46.551 29.712 1.00 12.66 135 ILE B CA 1
ATOM 2892 C C . ILE B 1 135 ? 81.372 45.455 30.715 1.00 12.24 135 ILE B C 1
ATOM 2893 O O . ILE B 1 135 ? 80.552 44.560 30.938 1.00 12.55 135 ILE B O 1
ATOM 2898 N N . GLY B 1 136 ? 82.545 45.531 31.339 1.00 12.58 136 GLY B N 1
ATOM 2899 C CA . GLY B 1 136 ? 82.871 44.675 32.467 1.00 13.84 136 GLY B CA 1
ATOM 2900 C C . GLY B 1 136 ? 82.714 45.429 33.774 1.00 11.34 136 GLY B C 1
ATOM 2901 O O . GLY B 1 136 ? 83.270 46.513 33.944 1.00 13.53 136 GLY B O 1
ATOM 2902 N N . VAL B 1 137 ? 81.951 44.847 34.701 1.00 11.45 137 VAL B N 1
ATOM 2903 C CA . VAL B 1 137 ? 81.816 45.397 36.046 1.00 11.79 137 VAL B CA 1
ATOM 2904 C C . VAL B 1 137 ? 82.291 44.315 37.001 1.00 15.47 137 VAL B C 1
ATOM 2905 O O . VAL B 1 137 ? 81.696 43.233 37.061 1.00 17.33 137 VAL B O 1
ATOM 2909 N N . ALA B 1 138 ? 83.346 44.597 37.744 1.00 16.18 138 ALA B N 1
ATOM 2910 C CA . ALA B 1 138 ? 83.896 43.621 38.676 1.00 12.80 138 ALA B CA 1
ATOM 2911 C C . ALA B 1 138 ? 83.827 44.142 40.100 1.00 18.71 138 ALA B C 1
ATOM 2912 O O . ALA B 1 138 ? 83.886 45.352 40.350 1.00 16.78 138 ALA B O 1
ATOM 2914 N N . LYS B 1 139 ? 83.710 43.207 41.039 1.00 14.52 139 LYS B N 1
ATOM 2915 C CA . LYS B 1 139 ? 83.702 43.548 42.455 1.00 18.84 139 LYS B CA 1
ATOM 2916 C C . LYS B 1 139 ? 85.099 43.651 43.046 1.00 21.49 139 LYS B C 1
ATOM 2917 O O . LYS B 1 139 ? 85.244 44.157 44.167 1.00 17.47 139 LYS B O 1
ATOM 2923 N N . SER B 1 140 ? 86.130 43.196 42.324 1.00 13.59 140 SER B N 1
ATOM 2924 C CA . SER B 1 140 ? 87.506 43.235 42.809 1.00 14.42 140 SER B CA 1
ATOM 2925 C C . SER B 1 140 ? 88.444 43.503 41.638 1.00 16.15 140 SER B C 1
ATOM 2926 O O . SER B 1 140 ? 88.072 43.366 40.467 1.00 15.95 140 SER B O 1
ATOM 2929 N N . ARG B 1 141 ? 89.664 43.895 41.987 1.00 16.42 141 ARG B N 1
ATOM 2930 C CA . ARG B 1 141 ? 90.659 44.372 41.032 1.00 16.14 141 ARG B CA 1
ATOM 2931 C C . ARG B 1 141 ? 91.423 43.192 40.451 1.00 15.22 141 ARG B C 1
ATOM 2932 O O . ARG B 1 141 ? 91.932 42.353 41.196 1.00 16.47 141 ARG B O 1
ATOM 2940 N N . LEU B 1 142 ? 91.525 43.136 39.119 1.00 16.29 142 LEU B N 1
ATOM 2941 C CA . LEU B 1 142 ? 92.448 42.203 38.487 1.00 15.68 142 LEU B CA 1
ATOM 2942 C C . LEU B 1 142 ? 93.761 42.864 38.124 1.00 19.34 142 LEU B C 1
ATOM 2943 O O . LEU B 1 142 ? 94.829 42.283 38.338 1.00 18.30 142 LEU B O 1
ATOM 2948 N N . TYR B 1 143 ? 93.685 44.081 37.599 1.00 14.65 143 TYR B N 1
ATOM 2949 C CA . TYR B 1 143 ? 94.823 44.749 36.998 1.00 20.62 143 TYR B CA 1
ATOM 2950 C C . TYR B 1 143 ? 94.613 46.249 37.131 1.00 20.51 143 TYR B C 1
ATOM 2951 O O . TYR B 1 143 ? 93.480 46.734 37.035 1.00 20.58 143 TYR B O 1
ATOM 2960 N N . GLY B 1 144 ? 95.698 46.977 37.349 1.00 16.95 144 GLY B N 1
ATOM 2961 C CA . GLY B 1 144 ? 95.629 48.420 37.413 1.00 16.60 144 GLY B CA 1
ATOM 2962 C C . GLY B 1 144 ? 95.650 48.942 38.845 1.00 19.84 144 GLY B C 1
ATOM 2963 O O . GLY B 1 144 ? 95.382 48.224 39.807 1.00 19.70 144 GLY B O 1
ATOM 2964 N N . THR B 1 145 ? 96.011 50.216 38.976 1.00 16.34 145 THR B N 1
ATOM 2965 C CA . THR B 1 145 ? 96.051 50.950 40.237 1.00 16.44 145 THR B CA 1
ATOM 2966 C C . THR B 1 145 ? 95.172 52.191 40.155 1.00 17.65 145 THR B C 1
ATOM 2967 O O . THR B 1 145 ? 94.833 52.674 39.066 1.00 18.27 145 THR B O 1
ATOM 2971 N N . PHE B 1 146 ? 94.827 52.725 41.329 1.00 15.15 146 PHE B N 1
ATOM 2972 C CA . PHE B 1 146 ? 93.864 53.816 41.391 1.00 16.43 146 PHE B CA 1
ATOM 2973 C C . PHE B 1 146 ? 93.968 54.565 42.711 1.00 20.22 146 PHE B C 1
ATOM 2974 O O . PHE B 1 146 ? 94.521 54.065 43.692 1.00 17.20 146 PHE B O 1
ATOM 2982 N N . LYS B 1 147 ? 93.440 55.791 42.700 1.00 16.53 147 LYS B N 1
ATOM 2983 C CA . LYS B 1 147 ? 93.111 56.517 43.912 1.00 18.27 147 LYS B CA 1
ATOM 2984 C C . LYS B 1 147 ? 91.716 56.097 44.367 1.00 18.06 147 LYS B C 1
ATOM 2985 O O . LYS B 1 147 ? 90.765 56.121 43.574 1.00 14.38 147 LYS B O 1
ATOM 2991 N N . MET B 1 148 ? 91.595 55.732 45.636 1.00 19.13 148 MET B N 1
ATOM 2992 C CA . MET B 1 148 ? 90.293 55.330 46.171 1.00 17.52 148 MET B CA 1
ATOM 2993 C C . MET B 1 148 ? 89.306 56.483 46.046 1.00 15.25 148 MET B C 1
ATOM 2994 O O . MET B 1 148 ? 89.602 57.599 46.497 1.00 18.59 148 MET B O 1
ATOM 2999 N N . PRO B 1 149 ? 88.139 56.270 45.450 1.00 18.40 149 PRO B N 1
ATOM 3000 C CA . PRO B 1 149 ? 87.138 57.340 45.402 1.00 18.69 149 PRO B CA 1
ATOM 3001 C C . PRO B 1 149 ? 86.635 57.682 46.795 1.00 19.42 149 PRO B C 1
ATOM 3002 O O . PRO B 1 149 ? 86.762 56.903 47.746 1.00 20.67 149 PRO B O 1
ATOM 3006 N N . GLU B 1 150 ? 86.090 58.889 46.915 1.00 22.40 150 GLU B N 1
ATOM 3007 C CA . GLU B 1 150 ? 85.513 59.299 48.184 1.00 29.47 150 GLU B CA 1
ATOM 3008 C C . GLU B 1 150 ? 84.349 58.379 48.540 1.00 24.04 150 GLU B C 1
ATOM 3009 O O . GLU B 1 150 ? 83.752 57.728 47.676 1.00 21.72 150 GLU B O 1
ATOM 3015 N N . ASP B 1 151 ? 84.047 58.311 49.833 1.00 26.52 151 ASP B N 1
ATOM 3016 C CA . ASP B 1 151 ? 82.940 57.482 50.305 1.00 29.06 151 ASP B CA 1
ATOM 3017 C C . ASP B 1 151 ? 81.621 58.238 50.210 1.00 27.87 151 ASP B C 1
ATOM 3018 O O . ASP B 1 151 ? 80.931 58.490 51.198 1.00 27.70 151 ASP B O 1
ATOM 3023 N N . LYS B 1 152 ? 81.338 58.706 49.003 1.00 23.63 152 LYS B N 1
ATOM 3024 C CA . LYS B 1 152 ? 80.109 59.400 48.671 1.00 26.59 152 LYS B CA 1
ATOM 3025 C C . LYS B 1 152 ? 79.602 58.817 47.364 1.00 23.27 152 LYS B C 1
ATOM 3026 O O . LYS B 1 152 ? 80.383 58.597 46.430 1.00 21.16 152 LYS B O 1
ATOM 3032 N N . ARG B 1 153 ? 78.302 58.573 47.305 1.00 24.59 153 ARG B N 1
ATOM 3033 C CA . ARG B 1 153 ? 77.710 57.990 46.111 1.00 23.67 153 ARG B CA 1
ATOM 3034 C C . ARG B 1 153 ? 78.067 58.819 44.885 1.00 26.22 153 ARG B C 1
ATOM 3035 O O . ARG B 1 153 ? 77.999 60.049 44.916 1.00 26.01 153 ARG B O 1
ATOM 3043 N N . CYS B 1 154 ? 78.468 58.134 43.817 1.00 24.56 154 CYS B N 1
ATOM 3044 C CA . CYS B 1 154 ? 78.829 58.660 42.498 1.00 26.62 154 CYS B CA 1
ATOM 3045 C C . CYS B 1 154 ? 80.265 59.167 42.431 1.00 28.12 154 CYS B C 1
ATOM 3046 O O . CYS B 1 154 ? 80.679 59.608 41.361 1.00 30.78 154 CYS B O 1
ATOM 3049 N N . SER B 1 155 ? 81.034 59.136 43.520 1.00 20.72 155 SER B N 1
ATOM 3050 C CA A SER B 1 155 ? 82.453 59.457 43.436 0.50 19.20 155 SER B CA 1
ATOM 3051 C CA B SER B 1 155 ? 82.446 59.463 43.424 0.50 19.17 155 SER B CA 1
ATOM 3052 C C . SER B 1 155 ? 83.157 58.425 42.565 1.00 18.77 155 SER B C 1
ATOM 3053 O O . SER B 1 155 ? 82.786 57.253 42.545 1.00 21.05 155 SER B O 1
ATOM 3058 N N . TRP B 1 156 ? 84.184 58.866 41.835 1.00 18.22 156 TRP B N 1
ATOM 3059 C CA . TRP B 1 156 ? 84.876 57.933 40.955 1.00 14.77 156 TRP B CA 1
ATOM 3060 C C . TRP B 1 156 ? 86.318 58.373 40.735 1.00 15.02 156 TRP B C 1
ATOM 3061 O O . TRP B 1 156 ? 86.693 59.523 40.983 1.00 18.22 156 TRP B O 1
ATOM 3072 N N . SER B 1 157 ? 87.135 57.420 40.279 1.00 16.09 157 SER B N 1
ATOM 3073 C CA . SER B 1 157 ? 88.524 57.671 39.930 1.00 17.69 157 SER B CA 1
ATOM 3074 C C . SER B 1 157 ? 88.867 56.861 38.691 1.00 21.27 157 SER B C 1
ATOM 3075 O O . SER B 1 157 ? 88.201 55.878 38.383 1.00 17.38 157 SER B O 1
ATOM 3078 N N . TYR B 1 158 ? 89.915 57.276 37.982 1.00 15.25 158 TYR B N 1
ATOM 3079 C CA . TYR B 1 158 ? 90.403 56.467 36.875 1.00 15.22 158 TYR B CA 1
ATOM 3080 C C . TYR B 1 158 ? 91.223 55.285 37.387 1.00 19.18 158 TYR B C 1
ATOM 3081 O O . TYR B 1 158 ? 91.911 55.378 38.413 1.00 18.03 158 TYR B O 1
ATOM 3090 N N . LEU B 1 159 ? 91.109 54.164 36.683 1.00 17.21 159 LEU B N 1
ATOM 3091 C CA A LEU B 1 159 ? 91.959 52.988 36.871 0.50 17.69 159 LEU B CA 1
ATOM 3092 C CA B LEU B 1 159 ? 91.973 53.010 36.889 0.50 17.49 159 LEU B CA 1
ATOM 3093 C C . LEU B 1 159 ? 93.080 53.046 35.841 1.00 19.81 159 LEU B C 1
ATOM 3094 O O . LEU B 1 159 ? 92.809 53.224 34.655 1.00 17.77 159 LEU B O 1
ATOM 3103 N N . TYR B 1 160 ? 94.329 52.882 36.284 1.00 15.08 160 TYR B N 1
ATOM 3104 C CA . TYR B 1 160 ? 95.499 53.085 35.436 1.00 17.31 160 TYR B CA 1
ATOM 3105 C C . TYR B 1 160 ? 96.368 51.842 35.321 1.00 21.91 160 TYR B C 1
ATOM 3106 O O . TYR B 1 160 ? 96.555 51.097 36.287 1.00 20.06 160 TYR B O 1
ATOM 3115 N N . ASP B 1 161 ? 96.957 51.676 34.143 1.00 21.49 161 ASP B N 1
ATOM 3116 C CA . ASP B 1 161 ? 98.086 50.780 33.934 1.00 23.58 161 ASP B CA 1
ATOM 3117 C C . ASP B 1 161 ? 99.253 51.702 33.602 1.00 27.99 161 ASP B C 1
ATOM 3118 O O . ASP B 1 161 ? 99.540 51.967 32.434 1.00 30.43 161 ASP B O 1
ATOM 3123 N N . GLY B 1 162 ? 99.918 52.207 34.638 1.00 35.74 162 GLY B N 1
ATOM 3124 C CA . GLY B 1 162 ? 100.913 53.232 34.395 1.00 44.55 162 GLY B CA 1
ATOM 3125 C C . GLY B 1 162 ? 100.282 54.521 33.904 1.00 41.09 162 GLY B C 1
ATOM 3126 O O . GLY B 1 162 ? 99.502 55.148 34.627 1.00 38.25 162 GLY B O 1
ATOM 3127 N N . GLU B 1 163 ? 100.590 54.915 32.666 1.00 42.45 163 GLU B N 1
ATOM 3128 C CA . GLU B 1 163 ? 100.035 56.141 32.102 1.00 48.57 163 GLU B CA 1
ATOM 3129 C C . GLU B 1 163 ? 98.712 55.949 31.367 1.00 48.21 163 GLU B C 1
ATOM 3130 O O . GLU B 1 163 ? 97.996 56.934 31.152 1.00 45.92 163 GLU B O 1
ATOM 3136 N N . GLU B 1 164 ? 98.359 54.721 30.992 1.00 30.28 164 GLU B N 1
ATOM 3137 C CA . GLU B 1 164 ? 97.138 54.480 30.234 1.00 25.08 164 GLU B CA 1
ATOM 3138 C C . GLU B 1 164 ? 95.935 54.301 31.156 1.00 26.45 164 GLU B C 1
ATOM 3139 O O . GLU B 1 164 ? 96.001 53.584 32.160 1.00 21.65 164 GLU B O 1
ATOM 3145 N N . ILE B 1 165 ? 94.828 54.940 30.795 1.00 19.73 165 ILE B N 1
ATOM 3146 C CA . ILE B 1 165 ? 93.565 54.756 31.509 1.00 17.70 165 ILE B CA 1
ATOM 3147 C C . ILE B 1 165 ? 92.893 53.485 30.988 1.00 23.82 165 ILE B C 1
ATOM 3148 O O . ILE B 1 165 ? 92.619 53.362 29.790 1.00 22.52 165 ILE B O 1
ATOM 3153 N N . ILE B 1 166 ? 92.602 52.540 31.884 1.00 16.66 166 ILE B N 1
ATOM 3154 C CA . ILE B 1 166 ? 92.015 51.260 31.499 1.00 16.42 166 ILE B CA 1
ATOM 3155 C C . ILE B 1 166 ? 90.624 51.045 32.073 1.00 17.84 166 ILE B C 1
ATOM 3156 O O . ILE B 1 166 ? 90.032 49.986 31.849 1.00 16.87 166 ILE B O 1
ATOM 3161 N N . GLY B 1 167 ? 90.083 52.008 32.813 1.00 13.05 167 GLY B N 1
ATOM 3162 C CA . GLY B 1 167 ? 88.748 51.866 33.354 1.00 12.81 167 GLY B CA 1
ATOM 3163 C C . GLY B 1 167 ? 88.530 52.923 34.415 1.00 11.77 167 GLY B C 1
ATOM 3164 O O . GLY B 1 167 ? 89.278 53.903 34.488 1.00 14.47 167 GLY B O 1
ATOM 3165 N N . CYS B 1 168 ? 87.504 52.709 35.244 1.00 13.75 168 CYS B N 1
ATOM 3166 C CA A CYS B 1 168 ? 87.316 53.562 36.403 0.70 16.07 168 CYS B CA 1
ATOM 3167 C CA B CYS B 1 168 ? 87.229 53.578 36.380 0.30 16.50 168 CYS B CA 1
ATOM 3168 C C . CYS B 1 168 ? 86.843 52.736 37.590 1.00 17.31 168 CYS B C 1
ATOM 3169 O O . CYS B 1 168 ? 86.410 51.583 37.460 1.00 13.42 168 CYS B O 1
ATOM 3174 N N . VAL B 1 169 ? 86.969 53.352 38.760 1.00 15.31 169 VAL B N 1
ATOM 3175 C CA . VAL B 1 169 ? 86.547 52.780 40.033 1.00 13.04 169 VAL B CA 1
ATOM 3176 C C . VAL B 1 169 ? 85.479 53.719 40.595 1.00 12.91 169 VAL B C 1
ATOM 3177 O O . VAL B 1 169 ? 85.726 54.918 40.734 1.00 18.20 169 VAL B O 1
ATOM 3181 N N . ILE B 1 170 ? 84.285 53.194 40.852 1.00 12.48 170 ILE B N 1
ATOM 3182 C CA . ILE B 1 170 ? 83.109 54.010 41.150 1.00 12.20 170 ILE B CA 1
ATOM 3183 C C . ILE B 1 170 ? 82.536 53.605 42.497 1.00 12.98 170 ILE B C 1
ATOM 3184 O O . ILE B 1 170 ? 82.283 52.415 42.735 1.00 14.31 170 ILE B O 1
ATOM 3189 N N . ARG B 1 171 ? 82.296 54.597 43.352 1.00 15.25 171 ARG B N 1
ATOM 3190 C CA . ARG B 1 171 ? 81.573 54.400 44.609 1.00 15.35 171 ARG B CA 1
ATOM 3191 C C . ARG B 1 171 ? 80.087 54.486 44.290 1.00 15.89 171 ARG B C 1
ATOM 3192 O O . ARG B 1 171 ? 79.475 55.552 44.354 1.00 20.26 171 ARG B O 1
ATOM 3200 N N . THR B 1 172 ? 79.503 53.359 43.884 1.00 16.68 172 THR B N 1
ATOM 3201 C CA . THR B 1 172 ? 78.064 53.339 43.608 1.00 16.59 172 THR B CA 1
ATOM 3202 C C . THR B 1 172 ? 77.215 53.375 44.868 1.00 21.23 172 THR B C 1
ATOM 3203 O O . THR B 1 172 ? 76.042 53.772 44.805 1.00 18.73 172 THR B O 1
ATOM 3207 N N . LYS B 1 173 ? 77.758 52.965 46.009 1.00 17.77 173 LYS B N 1
ATOM 3208 C CA . LYS B 1 173 ? 76.974 52.906 47.234 1.00 18.46 173 LYS B CA 1
ATOM 3209 C C . LYS B 1 173 ? 77.835 53.402 48.382 1.00 21.17 173 LYS B C 1
ATOM 3210 O O . LYS B 1 173 ? 78.899 52.833 48.645 1.00 20.53 173 LYS B O 1
ATOM 3216 N N . GLU B 1 174 ? 77.385 54.460 49.051 1.00 21.09 174 GLU B N 1
ATOM 3217 C CA A GLU B 1 174 ? 78.120 54.968 50.201 0.40 23.25 174 GLU B CA 1
ATOM 3218 C CA B GLU B 1 174 ? 78.126 54.967 50.196 0.60 22.85 174 GLU B CA 1
ATOM 3219 C C . GLU B 1 174 ? 78.221 53.883 51.265 1.00 24.30 174 GLU B C 1
ATOM 3220 O O . GLU B 1 174 ? 77.245 53.182 51.551 1.00 28.46 174 GLU B O 1
ATOM 3231 N N . GLY B 1 175 ? 79.411 53.738 51.843 1.00 25.85 175 GLY B N 1
ATOM 3232 C CA . GLY B 1 175 ? 79.655 52.756 52.883 1.00 27.90 175 GLY B CA 1
ATOM 3233 C C . GLY B 1 175 ? 79.992 51.362 52.392 1.00 29.32 175 GLY B C 1
ATOM 3234 O O . GLY B 1 175 ? 80.172 50.460 53.220 1.00 31.73 175 GLY B O 1
ATOM 3235 N N . SER B 1 176 ? 80.070 51.153 51.079 1.00 21.21 176 SER B N 1
ATOM 3236 C CA . SER B 1 176 ? 80.416 49.874 50.479 1.00 22.33 176 SER B CA 1
ATOM 3237 C C . SER B 1 176 ? 81.636 50.066 49.588 1.00 24.68 176 SER B C 1
ATOM 3238 O O . SER B 1 176 ? 81.908 51.174 49.122 1.00 18.21 176 SER B O 1
ATOM 3241 N N . ALA B 1 177 ? 82.358 48.973 49.351 1.00 21.41 177 ALA B N 1
ATOM 3242 C CA . ALA B 1 177 ? 83.507 49.005 48.457 1.00 20.99 177 ALA B CA 1
ATOM 3243 C C . ALA B 1 177 ? 83.080 49.464 47.063 1.00 18.26 177 ALA B C 1
ATOM 3244 O O . ALA B 1 177 ? 81.963 49.181 46.629 1.00 19.39 177 ALA B O 1
ATOM 3246 N N . PRO B 1 178 ? 83.958 50.144 46.329 1.00 13.48 178 PRO B N 1
ATOM 3247 C CA . PRO B 1 178 ? 83.604 50.556 44.962 1.00 12.23 178 PRO B CA 1
ATOM 3248 C C . PRO B 1 178 ? 83.596 49.364 44.015 1.00 18.68 178 PRO B C 1
ATOM 3249 O O . PRO B 1 178 ? 83.970 48.237 44.359 1.00 14.44 178 PRO B O 1
ATOM 3253 N N . ILE B 1 179 ? 83.167 49.640 42.787 1.00 15.89 179 ILE B N 1
ATOM 3254 C CA . ILE B 1 179 ? 83.150 48.652 41.719 1.00 14.02 179 ILE B CA 1
ATOM 3255 C C . ILE B 1 179 ? 84.154 49.061 40.648 1.00 14.14 179 ILE B C 1
ATOM 3256 O O . ILE B 1 179 ? 84.505 50.231 40.501 1.00 13.57 179 ILE B O 1
ATOM 3261 N N . PHE B 1 180 ? 84.627 48.074 39.897 1.00 10.89 180 PHE B N 1
ATOM 3262 C CA . PHE B 1 180 ? 85.637 48.307 38.862 1.00 8.05 180 PHE B CA 1
ATOM 3263 C C . PHE B 1 180 ? 84.952 48.184 37.511 1.00 11.05 180 PHE B C 1
ATOM 3264 O O . PHE B 1 180 ? 84.397 47.130 37.203 1.00 14.74 180 PHE B O 1
ATOM 3272 N N . VAL B 1 181 ? 84.987 49.255 36.714 1.00 12.65 181 VAL B N 1
ATOM 3273 C CA . VAL B 1 181 ? 84.257 49.332 35.454 1.00 11.53 181 VAL B CA 1
ATOM 3274 C C . VAL B 1 181 ? 85.259 49.547 34.333 1.00 10.42 181 VAL B C 1
ATOM 3275 O O . VAL B 1 181 ? 86.078 50.469 34.408 1.00 13.80 181 VAL B O 1
ATOM 3279 N N . SER B 1 182 ? 85.188 48.705 33.297 1.00 12.71 182 SER B N 1
ATOM 3280 C CA . SER B 1 182 ? 86.080 48.879 32.161 1.00 12.44 182 SER B CA 1
ATOM 3281 C C . SER B 1 182 ? 85.346 48.535 30.868 1.00 13.72 182 SER B C 1
ATOM 3282 O O . SER B 1 182 ? 84.453 47.678 30.861 1.00 12.25 182 SER B O 1
ATOM 3285 N N . PRO B 1 183 ? 85.666 49.218 29.771 1.00 13.42 183 PRO B N 1
ATOM 3286 C CA . PRO B 1 183 ? 84.969 48.926 28.518 1.00 12.36 183 PRO B CA 1
ATOM 3287 C C . PRO B 1 183 ? 85.340 47.546 27.993 1.00 16.43 183 PRO B C 1
ATOM 3288 O O . PRO B 1 183 ? 86.472 47.089 28.150 1.00 15.99 183 PRO B O 1
ATOM 3292 N N . GLY B 1 184 ? 84.379 46.899 27.330 1.00 12.50 184 GLY B N 1
ATOM 3293 C CA . GLY B 1 184 ? 84.673 45.670 26.619 1.00 16.38 184 GLY B CA 1
ATOM 3294 C C . GLY B 1 184 ? 84.986 45.958 25.155 1.00 20.45 184 GLY B C 1
ATOM 3295 O O . GLY B 1 184 ? 86.068 46.446 24.832 1.00 21.86 184 GLY B O 1
ATOM 3296 N N . HIS B 1 185 ? 84.034 45.696 24.265 1.00 15.64 185 HIS B N 1
ATOM 3297 C CA . HIS B 1 185 ? 84.163 45.961 22.835 1.00 16.51 185 HIS B CA 1
ATOM 3298 C C . HIS B 1 185 ? 83.110 46.999 22.479 1.00 16.86 185 HIS B C 1
ATOM 3299 O O . HIS B 1 185 ? 82.077 47.100 23.155 1.00 17.79 185 HIS B O 1
ATOM 3306 N N . LEU B 1 186 ? 83.412 47.826 21.472 1.00 17.00 186 LEU B N 1
ATOM 3307 C CA . LEU B 1 186 ? 82.506 48.888 21.017 1.00 20.09 186 LEU B CA 1
ATOM 3308 C C . LEU B 1 186 ? 82.073 49.791 22.169 1.00 22.26 186 LEU B C 1
ATOM 3309 O O . LEU B 1 186 ? 80.924 50.238 22.244 1.00 20.60 186 LEU B O 1
ATOM 3314 N N . MET B 1 187 ? 83.026 50.095 23.051 1.00 16.26 187 MET B N 1
ATOM 3315 C CA . MET B 1 187 ? 82.807 50.814 24.301 1.00 15.33 187 MET B CA 1
ATOM 3316 C C . MET B 1 187 ? 84.121 51.490 24.676 1.00 21.82 187 MET B C 1
ATOM 3317 O O . MET B 1 187 ? 85.193 50.977 24.352 1.00 22.18 187 MET B O 1
ATOM 3322 N N . ASP B 1 188 ? 84.048 52.640 25.354 1.00 19.06 188 ASP B N 1
ATOM 3323 C CA . ASP B 1 188 ? 85.251 53.319 25.838 1.00 21.08 188 ASP B CA 1
ATOM 3324 C C . ASP B 1 188 ? 85.091 53.634 27.320 1.00 17.22 188 ASP B C 1
ATOM 3325 O O . ASP B 1 188 ? 84.059 53.338 27.924 1.00 17.91 188 ASP B O 1
ATOM 3330 N N . VAL B 1 189 ? 86.141 54.190 27.935 1.00 18.17 189 VAL B N 1
ATOM 3331 C CA . VAL B 1 189 ? 86.117 54.342 29.394 1.00 16.73 189 VAL B CA 1
ATOM 3332 C C . VAL B 1 189 ? 85.026 55.326 29.809 1.00 16.01 189 VAL B C 1
ATOM 3333 O O . VAL B 1 189 ? 84.219 55.041 30.699 1.00 18.30 189 VAL B O 1
ATOM 3337 N N . GLU B 1 190 ? 84.962 56.477 29.139 1.00 18.75 190 GLU B N 1
ATOM 3338 C CA . GLU B 1 190 ? 84.002 57.506 29.530 1.00 22.30 190 GLU B CA 1
ATOM 3339 C C . GLU B 1 190 ? 82.564 57.024 29.360 1.00 17.92 190 GLU B C 1
ATOM 3340 O O . GLU B 1 190 ? 81.703 57.297 30.209 1.00 18.70 190 GLU B O 1
ATOM 3346 N N . SER B 1 191 ? 82.278 56.315 28.267 1.00 16.81 191 SER B N 1
ATOM 3347 C CA . SER B 1 191 ? 80.912 55.838 28.051 1.00 18.90 191 SER B CA 1
ATOM 3348 C C . SER B 1 191 ? 80.552 54.750 29.041 1.00 19.03 191 SER B C 1
ATOM 3349 O O . SER B 1 191 ? 79.417 54.701 29.529 1.00 18.13 191 SER B O 1
ATOM 3352 N N . SER B 1 192 ? 81.499 53.857 29.349 1.00 13.17 192 SER B N 1
ATOM 3353 C CA . SER B 1 192 ? 81.185 52.780 30.278 1.00 15.24 192 SER B CA 1
ATOM 3354 C C . SER B 1 192 ? 80.864 53.338 31.662 1.00 15.47 192 SER B C 1
ATOM 3355 O O . SER B 1 192 ? 79.937 52.864 32.333 1.00 14.22 192 SER B O 1
ATOM 3358 N N . LYS B 1 193 ? 81.596 54.375 32.087 1.00 14.54 193 LYS B N 1
ATOM 3359 C CA . LYS B 1 193 ? 81.313 55.020 33.366 1.00 14.81 193 LYS B CA 1
ATOM 3360 C C . LYS B 1 193 ? 79.907 55.625 33.385 1.00 18.55 193 LYS B C 1
ATOM 3361 O O . LYS B 1 193 ? 79.136 55.402 34.323 1.00 16.39 193 LYS B O 1
ATOM 3367 N N . ARG B 1 194 ? 79.564 56.402 32.354 1.00 16.83 194 ARG B N 1
ATOM 3368 C CA A ARG B 1 194 ? 78.235 57.008 32.280 0.50 15.83 194 ARG B CA 1
ATOM 3369 C CA B ARG B 1 194 ? 78.235 57.008 32.278 0.50 15.83 194 ARG B CA 1
ATOM 3370 C C . ARG B 1 194 ? 77.136 55.947 32.320 1.00 17.23 194 ARG B C 1
ATOM 3371 O O . ARG B 1 194 ? 76.134 56.094 33.041 1.00 17.84 194 ARG B O 1
ATOM 3386 N N . LEU B 1 195 ? 77.301 54.870 31.546 1.00 14.70 195 LEU B N 1
ATOM 3387 C CA . LEU B 1 195 ? 76.255 53.847 31.445 1.00 13.82 195 LEU B CA 1
ATOM 3388 C C . LEU B 1 195 ? 76.089 53.056 32.742 1.00 19.96 195 LEU B C 1
ATOM 3389 O O . LEU B 1 195 ? 74.959 52.763 33.147 1.00 16.71 195 LEU B O 1
ATOM 3394 N N . ILE B 1 196 ? 77.187 52.652 33.385 1.00 17.52 196 ILE B N 1
ATOM 3395 C CA . ILE B 1 196 ? 77.044 51.891 34.628 1.00 15.83 196 ILE B CA 1
ATOM 3396 C C . ILE B 1 196 ? 76.400 52.752 35.710 1.00 18.07 196 ILE B C 1
ATOM 3397 O O . ILE B 1 196 ? 75.579 52.271 36.500 1.00 21.83 196 ILE B O 1
ATOM 3402 N N . LYS B 1 197 ? 76.754 54.037 35.759 1.00 13.93 197 LYS B N 1
ATOM 3403 C CA . LYS B 1 197 ? 76.082 54.933 36.696 1.00 18.32 197 LYS B CA 1
ATOM 3404 C C . LYS B 1 197 ? 74.584 54.963 36.425 1.00 22.13 197 LYS B C 1
ATOM 3405 O O . LYS B 1 197 ? 73.774 54.866 37.360 1.00 23.19 197 LYS B O 1
ATOM 3411 N N . ALA B 1 198 ? 74.202 55.049 35.146 1.00 16.29 198 ALA B N 1
ATOM 3412 C CA . ALA B 1 198 ? 72.785 55.059 34.783 1.00 21.16 198 ALA B CA 1
ATOM 3413 C C . ALA B 1 198 ? 72.109 53.726 35.083 1.00 17.56 198 ALA B C 1
ATOM 3414 O O . ALA B 1 198 ? 70.913 53.702 35.398 1.00 18.16 198 ALA B O 1
ATOM 3416 N N . PHE B 1 199 ? 72.840 52.614 34.974 1.00 17.59 199 PHE B N 1
ATOM 3417 C CA . PHE B 1 199 ? 72.258 51.293 35.192 1.00 22.68 199 PHE B CA 1
ATOM 3418 C C . PHE B 1 199 ? 72.209 50.883 36.660 1.00 17.85 199 PHE B C 1
ATOM 3419 O O . PHE B 1 199 ? 71.629 49.835 36.962 1.00 19.62 199 PHE B O 1
ATOM 3427 N N . THR B 1 200 ? 72.822 51.644 37.559 1.00 19.23 200 THR B N 1
ATOM 3428 C CA . THR B 1 200 ? 72.890 51.282 38.967 1.00 21.58 200 THR B CA 1
ATOM 3429 C C . THR B 1 200 ? 71.871 52.129 39.717 1.00 22.24 200 THR B C 1
ATOM 3430 O O . THR B 1 200 ? 71.962 53.359 39.721 1.00 20.55 200 THR B O 1
ATOM 3434 N N . LEU B 1 201 ? 70.904 51.468 40.350 1.00 14.34 201 LEU B N 1
ATOM 3435 C CA . LEU B 1 201 ? 69.860 52.192 41.055 1.00 14.85 201 LEU B CA 1
ATOM 3436 C C . LEU B 1 201 ? 70.401 52.762 42.366 1.00 14.76 201 LEU B C 1
ATOM 3437 O O . LEU B 1 201 ? 71.305 52.183 42.978 1.00 19.20 201 LEU B O 1
ATOM 3442 N N . PRO B 1 202 ? 69.894 53.921 42.797 1.00 16.18 202 PRO B N 1
ATOM 3443 C CA . PRO B 1 202 ? 70.331 54.485 44.082 1.00 16.82 202 PRO B CA 1
ATOM 3444 C C . PRO B 1 202 ? 70.124 53.477 45.200 1.00 26.86 202 PRO B C 1
ATOM 3445 O O . PRO B 1 202 ? 69.085 52.818 45.275 1.00 21.83 202 PRO B O 1
ATOM 3449 N N . GLY B 1 203 ? 71.144 53.331 46.050 1.00 22.49 203 GLY B N 1
ATOM 3450 C CA . GLY B 1 203 ? 71.105 52.368 47.126 1.00 21.65 203 GLY B CA 1
ATOM 3451 C C . GLY B 1 203 ? 71.714 51.030 46.798 1.00 19.02 203 GLY B C 1
ATOM 3452 O O . GLY B 1 203 ? 71.940 50.231 47.713 1.00 19.63 203 GLY B O 1
ATOM 3453 N N . ARG B 1 204 ? 71.974 50.748 45.519 1.00 14.20 204 ARG B N 1
ATOM 3454 C CA . ARG B 1 204 ? 72.573 49.495 45.096 1.00 13.33 204 ARG B CA 1
ATOM 3455 C C . ARG B 1 204 ? 74.034 49.729 44.754 1.00 20.00 204 ARG B C 1
ATOM 3456 O O . ARG B 1 204 ? 74.409 50.795 44.265 1.00 17.97 204 ARG B O 1
ATOM 3464 N N . ARG B 1 205 ? 74.853 48.717 45.026 1.00 15.35 205 ARG B N 1
ATOM 3465 C CA . ARG B 1 205 ? 76.254 48.714 44.650 1.00 14.76 205 ARG B CA 1
ATOM 3466 C C . ARG B 1 205 ? 76.445 48.189 43.232 1.00 18.52 205 ARG B C 1
ATOM 3467 O O . ARG B 1 205 ? 77.304 48.688 42.495 1.00 14.73 205 ARG B O 1
ATOM 3475 N N . ILE B 1 206 ? 75.634 47.216 42.827 1.00 15.21 206 ILE B N 1
ATOM 3476 C CA . ILE B 1 206 ? 75.823 46.476 41.582 1.00 16.33 206 ILE B CA 1
ATOM 3477 C C . ILE B 1 206 ? 74.779 46.952 40.577 1.00 18.63 206 ILE B C 1
ATOM 3478 O O . ILE B 1 206 ? 73.608 47.124 40.950 1.00 15.80 206 ILE B O 1
ATOM 3483 N N . PRO B 1 207 ? 75.135 47.161 39.304 1.00 18.23 207 PRO B N 1
ATOM 3484 C CA . PRO B 1 207 ? 74.124 47.594 38.329 1.00 18.15 207 PRO B CA 1
ATOM 3485 C C . PRO B 1 207 ? 73.026 46.560 38.151 1.00 12.32 207 PRO B C 1
ATOM 3486 O O . PRO B 1 207 ? 73.254 45.349 38.221 1.00 17.66 207 PRO B O 1
ATOM 3490 N N . GLU B 1 208 ? 71.818 47.064 37.898 1.00 20.87 208 GLU B N 1
ATOM 3491 C CA . GLU B 1 208 ? 70.630 46.213 37.932 1.00 24.15 208 GLU B CA 1
ATOM 3492 C C . GLU B 1 208 ? 70.671 45.002 37.020 1.00 28.71 208 GLU B C 1
ATOM 3493 O O . GLU B 1 208 ? 70.161 43.950 37.441 1.00 19.52 208 GLU B O 1
ATOM 3499 N N . PRO B 1 209 ? 71.161 45.079 35.775 1.00 21.25 209 PRO B N 1
ATOM 3500 C CA . PRO B 1 209 ? 71.149 43.862 34.945 1.00 25.66 209 PRO B CA 1
ATOM 3501 C C . PRO B 1 209 ? 71.935 42.725 35.571 1.00 23.00 209 PRO B C 1
ATOM 3502 O O . PRO B 1 209 ? 71.405 41.611 35.681 1.00 17.00 209 PRO B O 1
ATOM 3506 N N . THR B 1 210 ? 73.179 42.975 36.016 1.00 20.24 210 THR B N 1
ATOM 3507 C CA A THR B 1 210 ? 73.958 41.902 36.624 0.50 20.16 210 THR B CA 1
ATOM 3508 C CA B THR B 1 210 ? 73.955 41.897 36.619 0.50 20.17 210 THR B CA 1
ATOM 3509 C C . THR B 1 210 ? 73.486 41.592 38.035 1.00 23.09 210 THR B C 1
ATOM 3510 O O . THR B 1 210 ? 73.606 40.447 38.482 1.00 19.52 210 THR B O 1
ATOM 3517 N N . ARG B 1 211 ? 72.952 42.586 38.750 1.00 17.89 211 ARG B N 1
ATOM 3518 C CA . ARG B 1 211 ? 72.450 42.308 40.090 1.00 17.33 211 ARG B CA 1
ATOM 3519 C C . ARG B 1 211 ? 71.286 41.324 40.017 1.00 19.84 211 ARG B C 1
ATOM 3520 O O . ARG B 1 211 ? 71.212 40.376 40.805 1.00 18.62 211 ARG B O 1
ATOM 3528 N N . LEU B 1 212 ? 70.367 41.532 39.068 1.00 18.49 212 LEU B N 1
ATOM 3529 C CA . LEU B 1 212 ? 69.238 40.617 38.935 1.00 19.43 212 LEU B CA 1
ATOM 3530 C C . LEU B 1 212 ? 69.676 39.281 38.343 1.00 25.06 212 LEU B C 1
ATOM 3531 O O . LEU B 1 212 ? 69.138 38.232 38.710 1.00 21.65 212 LEU B O 1
ATOM 3536 N N . ALA B 1 213 ? 70.638 39.290 37.413 1.00 16.85 213 ALA B N 1
ATOM 3537 C CA . ALA B 1 213 ? 71.157 38.007 36.947 1.00 16.34 213 ALA B CA 1
ATOM 3538 C C . ALA B 1 213 ? 71.715 37.202 38.117 1.00 16.32 213 ALA B C 1
ATOM 3539 O O . ALA B 1 213 ? 71.490 35.992 38.208 1.00 20.40 213 ALA B O 1
ATOM 3541 N N . HIS B 1 214 ? 72.409 37.865 39.047 1.00 15.94 214 HIS B N 1
ATOM 3542 C CA . HIS B 1 214 ? 72.898 37.168 40.235 1.00 21.75 214 HIS B CA 1
ATOM 3543 C C . HIS B 1 214 ? 71.746 36.618 41.071 1.00 21.31 214 HIS B C 1
ATOM 3544 O O . HIS B 1 214 ? 71.800 35.478 41.543 1.00 20.71 214 HIS B O 1
ATOM 3551 N N . ILE B 1 215 ? 70.695 37.413 41.274 1.00 18.75 215 ILE B N 1
ATOM 3552 C CA . ILE B 1 215 ? 69.569 36.922 42.072 1.00 21.98 215 ILE B CA 1
ATOM 3553 C C . ILE B 1 215 ? 68.978 35.663 41.444 1.00 29.17 215 ILE B C 1
ATOM 3554 O O . ILE B 1 215 ? 68.726 34.669 42.134 1.00 25.98 215 ILE B O 1
ATOM 3559 N N . TYR B 1 216 ? 68.799 35.657 40.119 1.00 20.69 216 TYR B N 1
ATOM 3560 C CA . TYR B 1 216 ? 68.211 34.476 39.494 1.00 25.77 216 TYR B CA 1
ATOM 3561 C C . TYR B 1 216 ? 69.174 33.302 39.524 1.00 30.62 216 TYR B C 1
ATOM 3562 O O . TYR B 1 216 ? 68.759 32.157 39.729 1.00 30.54 216 TYR B O 1
ATOM 3571 N N . THR B 1 217 ? 70.467 33.575 39.353 1.00 23.67 217 THR B N 1
ATOM 3572 C CA . THR B 1 217 ? 71.471 32.532 39.474 1.00 23.20 217 THR B CA 1
ATOM 3573 C C . THR B 1 217 ? 71.384 31.826 40.826 1.00 31.32 217 THR B C 1
ATOM 3574 O O . THR B 1 217 ? 71.483 30.594 40.905 1.00 29.97 217 THR B O 1
ATOM 3578 N N . GLN B 1 218 ? 71.117 32.577 41.894 1.00 25.58 218 GLN B N 1
ATOM 3579 C CA . GLN B 1 218 ? 71.059 31.949 43.207 1.00 25.44 218 GLN B CA 1
ATOM 3580 C C . GLN B 1 218 ? 69.776 31.155 43.389 1.00 30.47 218 GLN B C 1
ATOM 3581 O O . GLN B 1 218 ? 69.799 30.078 43.987 1.00 31.44 218 GLN B O 1
ATOM 3587 N N . ARG B 1 219 ? 68.654 31.662 42.872 1.00 24.55 219 ARG B N 1
ATOM 3588 C CA . ARG B 1 219 ? 67.402 30.922 42.989 1.00 29.98 219 ARG B CA 1
ATOM 3589 C C . ARG B 1 219 ? 67.436 29.659 42.137 1.00 27.30 219 ARG B C 1
ATOM 3590 O O . ARG B 1 219 ? 66.995 28.589 42.580 1.00 29.27 219 ARG B O 1
ATOM 3598 N N . LEU B 1 220 ? 67.977 29.755 40.920 1.00 26.17 220 LEU B N 1
ATOM 3599 C CA . LEU B 1 220 ? 68.001 28.587 40.048 1.00 31.65 220 LEU B CA 1
ATOM 3600 C C . LEU B 1 220 ? 69.015 27.553 40.501 1.00 28.43 220 LEU B C 1
ATOM 3601 O O . LEU B 1 220 ? 68.779 26.360 40.330 1.00 30.65 220 LEU B O 1
ATOM 3606 N N . LYS B 1 221 ? 70.101 27.979 41.144 1.00 31.25 221 LYS B N 1
ATOM 3607 C CA . LYS B 1 221 ? 71.073 27.026 41.674 1.00 34.90 221 LYS B CA 1
ATOM 3608 C C . LYS B 1 221 ? 70.444 26.139 42.734 1.00 39.86 221 LYS B C 1
ATOM 3609 O O . LYS B 1 221 ? 70.615 24.914 42.727 1.00 39.64 221 LYS B O 1
ATOM 3615 N N . LYS B 1 222 ? 69.694 26.745 43.651 1.00 38.05 222 LYS B N 1
ATOM 3616 C CA . LYS B 1 222 ? 69.065 25.971 44.707 1.00 36.66 222 LYS B CA 1
ATOM 3617 C C . LYS B 1 222 ? 67.943 25.091 44.166 1.00 37.39 222 LYS B C 1
ATOM 3618 O O . LYS B 1 222 ? 67.762 23.971 44.642 1.00 37.44 222 LYS B O 1
ATOM 3624 N N . GLY B 1 223 ? 67.219 25.550 43.147 1.00 34.03 223 GLY B N 1
ATOM 3625 C CA . GLY B 1 223 ? 66.119 24.767 42.610 1.00 36.17 223 GLY B CA 1
ATOM 3626 C C . GLY B 1 223 ? 66.491 23.762 41.530 1.00 37.59 223 GLY B C 1
ATOM 3627 O O . GLY B 1 223 ? 65.762 22.793 41.323 1.00 40.26 223 GLY B O 1
ATOM 3628 N N . LEU B 1 224 ? 67.613 23.970 40.832 1.00 36.25 224 LEU B N 1
ATOM 3629 C CA . LEU B 1 224 ? 68.025 23.114 39.716 1.00 45.77 224 LEU B CA 1
ATOM 3630 C C . LEU B 1 224 ? 68.992 22.010 40.120 1.00 52.35 224 LEU B C 1
ATOM 3631 O O . LEU B 1 224 ? 68.948 20.918 39.548 1.00 52.39 224 LEU B O 1
ATOM 3636 N N . PHE B 1 225 ? 69.879 22.275 41.074 1.00 34.64 225 PHE B N 1
ATOM 3637 C CA . PHE B 1 225 ? 70.929 21.322 41.440 1.00 53.61 225 PHE B CA 1
ATOM 3638 C C . PHE B 1 225 ? 70.668 20.663 42.794 1.00 69.07 225 PHE B C 1
ATOM 3639 O O . PHE B 1 225 ? 70.070 21.267 43.684 1.00 72.05 225 PHE B O 1
#

CATH classification: 3.30.2170.10

B-factor: mean 30.89, std 16.6, range [8.05, 127.36]

Nearest PDB structures (foldseek):
  6ozf-assembly1_A  TM=1.005E+00  e=8.517E-51  Thermotoga maritima
  6ozg-assembly1_A  TM=1.001E+00  e=6.879E-49  Thermotoga maritima
  2w36-assembly1_A  TM=1.001E+00  e=4.934E-47  Thermotoga maritima
  3hd0-assembly1_A  TM=9.857E-01  e=7.213E-45  Thermotoga maritima
  4xpu-assembly1_A  TM=9.239E-01  e=2.509E-24  Escherichia coli S88

Foldseek 3Di:
DAWADPDDLPDDPVVLVVVLLVCLVVFDAAADDDDWQKEKEWDKDPPDVQKIKIKIWIAGPPVRHTDDIFMDIDGFDDDDDQQNVCSRCVVRNVVRVVVDDDDTQEYEYAWQAQQGPSRGINQQVVCNTHVHWYKYKYQDHRHFDWDAFDLDAFTKIFGDDVPHTFEMWGNNARPDRTITMGTHGNHHHVNRSVVQNSQRDRPGRGGSNHVVSVVVNVVVD/DAWADPDDQPDDPVVLVVVLLVLLVVFDAAADDDDWFKEKEKDKDDLDQQKIKIKIWIAGPPVRHTDDIWMDMDGFDDDDDQQNVCSRCVVRNVVRVVVDDDDGQEYEYAWQACQGPSRGMNQQVVCNTHVHWYKYKYPDHRHFDWDAFDLDAFTKIFGDPVPDTFEMWGNNARPDGTITMGTHGNHHRVNRSVVQNSQCDRHGRGGSNNVVSVVVNVVCSVVPD

Organism: Thermotoga maritima (strain ATCC 43589 / DSM 3109 / JCM 10099 / NBRC 100826 / MSB8) (NCBI:txid243274)

Sequence (446 aa):
MDYRQLHRWDLPPEEAIKVQNELRKKIKLTPYEGEPEYVAGVVDDLSFPGKEEGLAVIVVLLEYPSFKILEVVSERGEITFPYIPGLLAFREGPLFLKAWEKLRTKPDVVVFNNGQGLAHPRKLGIASHMGLFIEIPTIGVAKSRLYGTFKMPEDKRCSWSYLYDGEEIIGCVIRTKEGSAPIFVSPGHLMDVESSKRLIKAFTLPGRRIPEPTRLAHIYTQRLKMDYRQLHRWDLPPEEAIKVQNELRKKIKLTPYEGEPEYVAGVDLSFPGKEEGLAVIVVLEYPSFKILEVVSERGEITFPYIPGLLAFREGPLFLKAWEKLRTTKPDVVVFNNGQGLLAHPRKLGIASHMGLFIEIPTIGVAKSRLYGTFKMPEDKRCSSWSYLLYDGEEIIGCCVIRTKEEGSAPIFVSPGHLMDVESSKRRLIKAFTLPGRRIPEPTTRLAHIYTQRLKKGLF

Radius of gyration: 25.22 Å; Cα contacts (8 Å, |Δi|>4): 1192; chains: 2; bounding box: 44×57×74 Å